Protein AF-A0A3B8PVA4-F1 (afdb_monomer)

Nearest PDB structures (foldseek):
  6vaf-assembly1_B  TM=4.336E-01  e=5.142E+00  Homo sapiens
  2qmr-assembly2_B  TM=4.124E-01  e=8.789E+00  Homo sapiens

Solvent-accessible surface area (backbone atoms only — not comparable to full-atom values): 29257 Å² total; per-residue (Å²): 82,72,37,59,65,55,54,51,55,35,56,77,68,73,51,64,79,89,78,53,88,77,58,72,44,91,77,66,76,57,48,74,52,72,62,96,55,35,40,39,38,25,28,48,40,94,88,53,26,35,36,35,34,45,56,44,24,37,34,58,89,81,70,40,79,44,53,48,72,44,50,19,48,32,68,75,66,91,77,81,70,63,52,46,38,58,84,70,42,35,76,62,48,27,19,77,28,21,26,25,51,40,55,53,68,42,77,57,88,71,79,93,84,76,80,88,87,76,65,43,70,21,37,54,70,65,70,96,67,78,50,58,42,91,45,71,46,46,45,23,35,57,77,46,79,40,85,49,72,47,54,56,25,22,77,47,67,60,33,53,63,56,50,69,39,66,66,50,44,51,50,54,72,75,40,100,62,85,64,88,48,46,51,54,52,90,78,47,57,38,66,42,36,29,34,48,50,34,67,47,23,34,58,64,44,58,78,51,60,77,50,45,38,53,34,56,64,84,78,49,43,76,47,66,51,71,83,50,26,47,70,60,48,71,88,29,68,67,43,54,52,37,41,76,73,24,36,47,52,42,25,79,88,53,40,42,29,32,43,76,27,48,41,57,11,32,65,72,10,56,55,30,74,76,51,70,51,31,62,71,69,38,35,33,98,65,99,40,55,83,73,90,20,37,30,82,67,37,75,46,55,52,50,56,38,76,79,46,66,73,60,47,74,70,46,30,28,68,69,52,73,29,59,73,88,42,68,67,44,36,55,52,49,46,28,27,31,59,60,8,42,44,82,68,40,60,38,62,33,40,37,52,44,80,68,56,77,60,60,95,46,79,51,45,58,84,30,32,67,41,54,28,32,28,56,36,20,52,42,57,50,32,54,47,42,28,72,76,69,69,42,81,66,63,86,65,60,72,62,44,46,68,39,11,39,37,55,46,24,54,32,31,27,25,63,68,42,21,35,40,43,42,46,30,48,62,33,63,64,15,21,66,61,56,76,46,44,73,77,44,48,66,57,35,28,57,30,40,66,48,68,27,37,27,36,14,43,31,16,49,54,41,45,36,74,36,95,95,27,68,81,67,80,77,58,58,88,50,61,65,73,62,29,48,51,48,24,50,48,52,44,51,53,55,56,73,76,47,93,73,67,52,86,44,50,64,58,40,97,88,63,43,74,33,60,67,61,53,51,50,37,46,72,63,28,46,76,68,69,46,34,33,68,121

pLDDT: mean 88.96, std 12.04, range [34.5, 98.69]

Mean predicted aligned error: 6.65 Å

Secondary structure (DSSP, 8-state):
-B-HHHHHHHHHTT--GGGSPPPB----EEEEEE-SSEEEEEEE-TTSS-EEEEEEEEETTTTEEEEGGGSSB----SPPP--BIIIIITTTSEES-B--EE-TT--BPPP--S-TT--BTTB----S--B--SS-EE--B-SEESS-HHHHH---HHHHHHHTSHHHHHHHHHS-S--TTS--GGGS-HHHHHHHHHTTSS-EEESSHHHHHHS-----TTS-GGGTEEE--TT-HHHHHHHHTTB--B-TTS-BSBSS-HHHHHHTSHHHHTS---GGGTB-SSSS-TTTTB-GGGGSTHHHHTT-TTSSTHHHHHHH-S-TTSGGG-HHHHHS-EEEEETTEEEE-SS--------S-TTPPPPHHHHH-TTSBHHHHHHHHHHHH-PPPPP--HHHHHSBHHHHHHHTS-HHHHHHHHHHHH-HHHHHHHT-SGGGHHHHHHHTT-SSHHHHHHHHHHHHTSTT-TT----TTS-HHHHHHHHHHHHHHHHHT-SS--TTS-B-TTSSB-HHHHHHHHHTS--S--BB--

Foldseek 3Di:
DQQQLVVVVCVVVVHDPVPDDGDDDDFDFQDWDDDPFKIWTWGAHPVWQWIKTDQWMAGPPVRDIDGPCLQWFFFDDPDGDIDTCLQPPQQQFAAFKASAKDAAQDWDQADDDDDDPDQGINEDRDDRDTDHHNHIDTHIYGPGGGCDDCLQWNDCPQVCVQVVDVVSVVVVVVDPDDDPRIDDLVPDFQQLSQVSLQSFQFDKDFPCSVCVNNGTQPDGRSDRNVVTIDTQFPPRPVQVVCVVVQANQAFPVRWGQAGSNQSNLQCLACCVVVHRDHPVLFADPPPADPVVRGDPCNVFQVSVCVPVVVCDDPNLCLQQVDDCPAPSSTLCLAQFNQQHDGSLAGDTTNNGDGWDQDEQDASHTDTSVCLQVQLDASLVVQVVCCVRPVDDRDDYDPCSNQARNLLLQCQAHDSSSNSSSLLSLQPPSSCVSLVHNLLCQLSLLVQLQDSRLSSNVSSLVSQCPDPPCVVQDDDSPDDNVRSNVSSVVSVVVSVVVDPARRSNADADPVRHGPVVVSVVSNVNHDPRTHTHGD

Structure (mmCIF, N/CA/C/O backbone):
data_AF-A0A3B8PVA4-F1
#
_entry.id   AF-A0A3B8PVA4-F1
#
loop_
_atom_site.group_PDB
_atom_site.id
_atom_site.type_symbol
_atom_site.label_atom_id
_atom_site.label_alt_id
_atom_site.label_comp_id
_atom_site.label_asym_id
_atom_site.label_entity_id
_atom_site.label_seq_id
_atom_site.pdbx_PDB_ins_code
_atom_site.Cartn_x
_atom_site.Cartn_y
_atom_site.Cartn_z
_atom_site.occupancy
_atom_site.B_iso_or_equiv
_atom_site.auth_seq_id
_atom_site.auth_comp_id
_atom_site.auth_asym_id
_atom_site.auth_atom_id
_atom_site.pdbx_PDB_model_num
ATOM 1 N N . MET A 1 1 ? 22.683 20.050 -1.454 1.00 81.00 1 MET A N 1
ATOM 2 C CA . MET A 1 1 ? 22.325 18.728 -0.867 1.00 81.00 1 MET A CA 1
ATOM 3 C C . MET A 1 1 ? 23.587 18.001 -0.421 1.00 81.00 1 MET A C 1
ATOM 5 O O . MET A 1 1 ? 24.632 18.346 -0.957 1.00 81.00 1 MET A O 1
ATOM 9 N N . VAL A 1 2 ? 23.528 17.034 0.507 1.00 83.69 2 VAL A N 1
ATOM 10 C CA . VAL A 1 2 ? 24.681 16.137 0.762 1.00 83.69 2 VAL A CA 1
ATOM 11 C C . VAL A 1 2 ? 25.090 15.480 -0.558 1.00 83.69 2 VAL A C 1
ATOM 13 O O . VAL A 1 2 ? 24.211 15.060 -1.308 1.00 83.69 2 VAL A O 1
ATOM 16 N N . ASP A 1 3 ? 26.387 15.459 -0.878 1.00 85.12 3 ASP A N 1
ATOM 17 C CA . ASP A 1 3 ? 26.892 14.869 -2.123 1.00 85.12 3 ASP A CA 1
ATOM 18 C C . ASP A 1 3 ? 26.601 13.357 -2.147 1.00 85.12 3 ASP A C 1
ATOM 20 O O . ASP A 1 3 ? 27.205 12.613 -1.370 1.00 85.12 3 ASP A O 1
ATOM 24 N N . PRO A 1 4 ? 25.701 12.871 -3.020 1.00 81.50 4 PRO A N 1
ATOM 25 C CA . PRO A 1 4 ? 25.321 11.462 -3.030 1.00 81.50 4 PRO A CA 1
ATOM 26 C C . PRO A 1 4 ? 26.479 10.570 -3.497 1.00 81.50 4 PRO A C 1
ATOM 28 O O . PRO A 1 4 ? 26.560 9.408 -3.107 1.00 81.50 4 PRO A O 1
ATOM 31 N N . ASP A 1 5 ? 27.428 11.112 -4.273 1.00 80.94 5 ASP A N 1
ATOM 32 C CA . ASP A 1 5 ? 28.668 10.409 -4.610 1.00 80.94 5 ASP A CA 1
ATOM 33 C C . ASP A 1 5 ? 29.558 10.203 -3.375 1.00 80.94 5 ASP A C 1
ATOM 35 O O . ASP A 1 5 ? 30.205 9.163 -3.247 1.00 80.94 5 ASP A O 1
ATOM 39 N N . TRP A 1 6 ? 29.596 11.178 -2.460 1.00 83.81 6 TRP A N 1
ATOM 40 C CA . TRP A 1 6 ? 30.323 11.041 -1.198 1.00 83.81 6 TRP A CA 1
ATOM 41 C C . TRP A 1 6 ? 29.662 10.002 -0.293 1.00 83.81 6 TRP A C 1
ATOM 43 O O . TRP A 1 6 ? 30.377 9.153 0.234 1.00 83.81 6 TRP A O 1
ATOM 53 N N . ASP A 1 7 ? 28.330 10.022 -0.153 1.00 79.00 7 ASP A N 1
ATOM 54 C CA . ASP A 1 7 ? 27.623 9.056 0.700 1.00 79.00 7 ASP A CA 1
ATOM 55 C C . ASP A 1 7 ? 27.806 7.624 0.180 1.00 79.00 7 ASP A C 1
ATOM 57 O O . ASP A 1 7 ? 28.187 6.722 0.929 1.00 79.00 7 ASP A O 1
ATOM 61 N N . ARG A 1 8 ? 27.673 7.432 -1.137 1.00 77.50 8 ARG A N 1
ATOM 62 C CA . ARG A 1 8 ? 27.984 6.163 -1.803 1.00 77.50 8 ARG A CA 1
ATOM 63 C C . ARG A 1 8 ? 29.411 5.695 -1.507 1.00 77.50 8 ARG A C 1
ATOM 65 O O . ARG A 1 8 ? 29.611 4.554 -1.090 1.00 77.50 8 ARG A O 1
ATOM 72 N N . ASP A 1 9 ? 30.411 6.553 -1.736 1.00 78.00 9 ASP A N 1
ATOM 73 C CA . ASP A 1 9 ? 31.827 6.206 -1.555 1.00 78.00 9 ASP A CA 1
ATOM 74 C C . ASP A 1 9 ? 32.152 5.912 -0.076 1.00 78.00 9 ASP A C 1
ATOM 76 O O . ASP A 1 9 ? 32.948 5.016 0.217 1.00 78.00 9 ASP A O 1
ATOM 80 N N . ARG A 1 10 ? 31.527 6.642 0.858 1.00 81.94 10 ARG A N 1
ATOM 81 C CA . ARG A 1 10 ? 31.626 6.434 2.310 1.00 81.94 10 ARG A CA 1
ATOM 82 C C . ARG A 1 10 ? 31.088 5.058 2.699 1.00 81.94 10 ARG A C 1
ATOM 84 O O . ARG A 1 10 ? 31.807 4.284 3.337 1.00 81.94 10 ARG A O 1
ATOM 91 N N . ARG A 1 11 ? 29.865 4.730 2.269 1.00 73.94 11 ARG A N 1
ATOM 92 C CA . ARG A 1 11 ? 29.212 3.436 2.528 1.00 73.94 11 ARG A CA 1
ATOM 93 C C . ARG A 1 11 ? 30.009 2.276 1.936 1.00 73.94 11 ARG A C 1
ATOM 95 O O . ARG A 1 11 ? 30.261 1.296 2.631 1.00 73.94 11 ARG A O 1
ATOM 102 N N . ALA A 1 12 ? 30.497 2.414 0.702 1.00 73.69 12 ALA A N 1
ATOM 103 C CA . ALA A 1 12 ? 31.335 1.402 0.052 1.00 73.69 12 ALA A CA 1
ATOM 104 C C . ALA A 1 12 ? 32.643 1.106 0.815 1.00 73.69 12 ALA A C 1
ATOM 106 O O . ALA A 1 12 ? 33.207 0.023 0.675 1.00 73.69 12 ALA A O 1
ATOM 107 N N . ARG A 1 13 ? 33.126 2.052 1.631 1.00 78.31 13 ARG A N 1
ATOM 108 C CA . ARG A 1 13 ? 34.315 1.901 2.487 1.00 78.31 13 ARG A CA 1
ATOM 109 C C . ARG A 1 13 ? 33.989 1.485 3.926 1.00 78.31 13 ARG A C 1
ATOM 111 O O . ARG A 1 13 ? 34.917 1.331 4.713 1.00 78.31 13 ARG A O 1
ATOM 118 N N . GLY A 1 14 ? 32.711 1.328 4.280 1.00 73.94 14 GLY A N 1
ATOM 119 C CA . GLY A 1 14 ? 32.279 1.008 5.645 1.00 73.94 14 GLY A CA 1
ATOM 120 C C . GLY A 1 14 ? 32.548 2.124 6.660 1.00 73.94 14 GLY A C 1
ATOM 121 O O . GLY A 1 14 ? 32.748 1.845 7.838 1.00 73.94 14 GLY A O 1
ATOM 122 N N . ILE A 1 15 ? 32.610 3.381 6.212 1.00 71.94 15 ILE A N 1
ATOM 123 C CA . ILE A 1 15 ? 32.856 4.537 7.083 1.00 71.94 15 ILE A CA 1
ATOM 124 C C . ILE A 1 15 ? 31.526 4.969 7.722 1.00 71.94 15 ILE A C 1
ATOM 126 O O . ILE A 1 15 ? 30.558 5.204 7.002 1.00 71.94 15 ILE A O 1
ATOM 130 N N . ALA A 1 16 ? 31.472 5.096 9.051 1.00 67.19 16 ALA A N 1
ATOM 131 C CA . ALA A 1 16 ? 30.279 5.549 9.775 1.00 67.19 16 ALA A CA 1
ATOM 132 C C . ALA A 1 16 ? 29.937 7.022 9.470 1.00 67.19 16 ALA A C 1
ATOM 134 O O . ALA A 1 16 ? 30.824 7.821 9.159 1.00 67.19 16 ALA A O 1
ATOM 135 N N . ASP A 1 17 ? 28.648 7.368 9.518 1.00 66.38 17 ASP A N 1
ATOM 136 C CA . ASP A 1 17 ? 28.128 8.674 9.068 1.00 66.38 17 ASP A CA 1
ATOM 137 C C . ASP A 1 17 ? 28.536 9.832 9.999 1.00 66.38 17 ASP A C 1
ATOM 139 O O . ASP A 1 17 ? 28.701 10.971 9.575 1.00 66.38 17 ASP A O 1
ATOM 143 N N . ASP A 1 18 ? 28.806 9.525 11.268 1.00 64.88 18 ASP A N 1
ATOM 144 C CA . ASP A 1 18 ? 29.211 10.471 12.314 1.00 64.88 18 ASP A CA 1
ATOM 145 C C . ASP A 1 18 ? 30.693 10.886 12.253 1.00 64.88 18 ASP A C 1
ATOM 147 O O . ASP A 1 18 ? 31.125 11.793 12.967 1.00 64.88 18 ASP A O 1
ATOM 151 N N . SER A 1 19 ? 31.487 10.235 11.401 1.00 63.28 19 SER A N 1
ATOM 152 C CA . SER A 1 19 ? 32.943 10.394 11.394 1.00 63.28 19 SER A CA 1
ATOM 153 C C . SER A 1 19 ? 33.442 11.636 10.648 1.00 63.28 19 SER A C 1
ATOM 155 O O . SER A 1 19 ? 34.562 12.088 10.900 1.00 63.28 19 SER A O 1
ATOM 157 N N . VAL A 1 20 ? 32.648 12.196 9.724 1.00 71.81 20 VAL A N 1
ATOM 158 C CA . VAL A 1 20 ? 33.048 13.320 8.858 1.00 71.81 20 VAL A CA 1
ATOM 159 C C . VAL A 1 20 ? 31.831 14.157 8.462 1.00 71.81 20 VAL A C 1
ATOM 161 O O . VAL A 1 20 ? 30.837 13.614 7.993 1.00 71.81 20 VAL A O 1
ATOM 164 N N . THR A 1 21 ? 31.930 15.489 8.550 1.00 79.50 21 THR A N 1
ATOM 165 C CA . THR A 1 21 ? 30.883 16.390 8.042 1.00 79.50 21 THR A CA 1
ATOM 166 C C . THR A 1 21 ? 30.664 16.176 6.536 1.00 79.50 21 THR A C 1
ATOM 168 O O . THR A 1 21 ? 31.608 16.376 5.762 1.00 79.50 21 THR A O 1
ATOM 171 N N . PRO A 1 22 ? 29.445 15.819 6.091 1.00 82.50 22 PRO A N 1
ATOM 172 C CA . PRO A 1 22 ? 29.178 15.541 4.687 1.00 82.50 22 PRO A CA 1
ATOM 173 C C . PRO A 1 22 ? 29.359 16.797 3.818 1.00 82.50 22 PRO A C 1
ATOM 175 O O . PRO A 1 22 ? 28.854 17.870 4.171 1.00 82.50 22 PRO A O 1
ATOM 178 N N . PRO A 1 23 ? 30.035 16.702 2.658 1.00 86.88 23 PRO A N 1
ATOM 179 C CA . PRO A 1 23 ? 30.125 17.809 1.722 1.00 86.88 23 PRO A CA 1
ATOM 180 C C . PRO A 1 23 ? 28.753 18.097 1.109 1.00 86.88 23 PRO A C 1
ATOM 182 O O . PRO A 1 23 ? 27.998 17.187 0.762 1.00 86.88 23 PRO A O 1
ATOM 185 N N . VAL A 1 24 ? 28.453 19.382 0.935 1.00 88.69 24 VAL A N 1
ATOM 186 C CA . VAL A 1 24 ? 27.224 19.847 0.289 1.00 88.69 24 VAL A CA 1
ATOM 187 C C . VAL A 1 24 ? 27.551 20.312 -1.125 1.00 88.69 24 VAL A C 1
ATOM 189 O O . VAL A 1 24 ? 28.493 21.073 -1.333 1.00 88.69 24 VAL A O 1
ATOM 192 N N . VAL A 1 25 ? 26.765 19.855 -2.096 1.00 88.31 25 VAL A N 1
ATOM 193 C CA . VAL A 1 25 ? 26.920 20.189 -3.515 1.00 88.31 25 VAL A CA 1
ATOM 194 C C . VAL A 1 25 ? 25.611 20.676 -4.120 1.00 88.31 25 VAL A C 1
ATOM 196 O O . VAL A 1 25 ? 24.520 20.285 -3.686 1.00 88.31 25 VAL A O 1
ATOM 199 N N . ASP A 1 26 ? 25.750 21.474 -5.176 1.00 90.12 26 ASP A N 1
ATOM 200 C CA . ASP A 1 26 ? 24.668 21.813 -6.090 1.00 90.12 26 ASP A CA 1
ATOM 201 C C . ASP A 1 26 ? 24.729 20.889 -7.311 1.00 90.12 26 ASP A C 1
ATOM 203 O O . ASP A 1 26 ? 25.771 20.718 -7.959 1.00 90.12 26 ASP A O 1
ATOM 207 N N . ARG A 1 27 ? 23.598 20.250 -7.613 1.00 86.44 27 ARG A N 1
ATOM 208 C CA . ARG A 1 27 ? 23.432 19.321 -8.735 1.00 86.44 27 ARG A CA 1
ATOM 209 C C . ARG A 1 27 ? 22.113 19.608 -9.436 1.00 86.44 27 ARG A C 1
ATOM 211 O O . ARG A 1 27 ? 21.118 19.950 -8.804 1.00 86.44 27 ARG A O 1
ATOM 218 N N . ARG A 1 28 ? 22.103 19.444 -10.758 1.00 88.00 28 ARG A N 1
ATOM 219 C CA . ARG A 1 28 ? 20.882 19.527 -11.560 1.00 88.00 28 ARG A CA 1
ATOM 220 C C . ARG A 1 28 ? 20.097 18.222 -11.417 1.00 88.00 28 ARG A C 1
ATOM 222 O O . ARG A 1 28 ? 20.663 17.155 -11.638 1.00 88.00 28 ARG A O 1
ATOM 229 N N . ILE A 1 29 ? 18.802 18.323 -11.121 1.00 90.38 29 ILE A N 1
ATOM 230 C CA . ILE A 1 29 ? 17.868 17.204 -11.286 1.00 90.38 29 ILE A CA 1
ATOM 231 C C . ILE A 1 29 ? 17.734 16.896 -12.780 1.00 90.38 29 ILE A C 1
ATOM 233 O O . ILE A 1 29 ? 17.485 17.797 -13.586 1.00 90.38 29 ILE A O 1
ATOM 237 N N . VAL A 1 30 ? 17.925 15.633 -13.150 1.00 87.06 30 VAL A N 1
ATOM 238 C CA . VAL A 1 30 ? 17.948 15.177 -14.553 1.00 87.06 30 VAL A CA 1
ATOM 239 C C . VAL A 1 30 ? 16.795 14.244 -14.905 1.00 87.06 30 VAL A C 1
ATOM 241 O O . VAL A 1 30 ? 16.500 14.070 -16.084 1.00 87.06 30 VAL A O 1
ATOM 244 N N . MET A 1 31 ? 16.138 13.664 -13.902 1.00 89.06 31 MET A N 1
ATOM 245 C CA . MET A 1 31 ? 14.982 12.790 -14.067 1.00 89.06 31 MET A CA 1
ATOM 246 C C . MET A 1 31 ? 14.124 12.820 -12.800 1.00 89.06 31 MET A C 1
ATOM 248 O O . MET A 1 31 ? 14.634 13.017 -11.695 1.00 89.06 31 MET A O 1
ATOM 252 N N . THR A 1 32 ? 12.827 12.593 -12.976 1.00 91.12 32 THR A N 1
ATOM 253 C CA . THR A 1 32 ? 11.860 12.400 -11.895 1.00 91.12 32 THR A CA 1
ATOM 254 C C . THR A 1 32 ? 11.166 11.061 -12.104 1.00 91.12 32 THR A C 1
ATOM 256 O O . THR A 1 32 ? 10.791 10.724 -13.226 1.00 91.12 32 THR A O 1
ATOM 259 N N . THR A 1 33 ? 10.995 10.31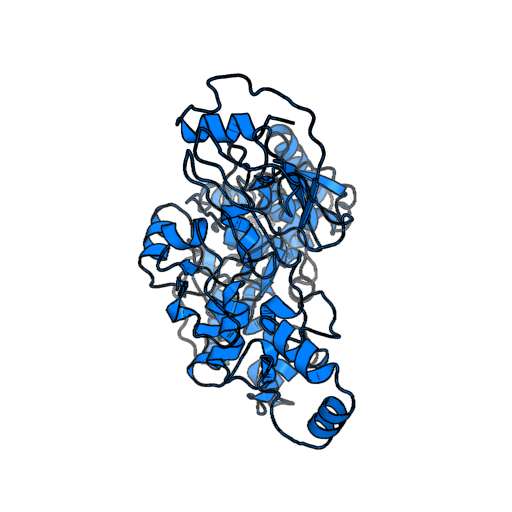1 -11.023 1.00 89.81 33 THR A N 1
ATOM 260 C CA . THR A 1 33 ? 10.114 9.140 -10.934 1.00 89.81 33 THR A CA 1
ATOM 261 C C . THR A 1 33 ? 9.113 9.373 -9.806 1.00 89.81 33 THR A C 1
ATOM 263 O O . THR A 1 33 ? 9.208 10.369 -9.094 1.00 89.81 33 THR A O 1
ATOM 266 N N . GLY A 1 34 ? 8.137 8.488 -9.637 1.00 87.12 34 GLY A N 1
ATOM 267 C CA . GLY A 1 34 ? 7.229 8.563 -8.496 1.00 87.12 34 GLY A CA 1
ATOM 268 C C . GLY A 1 34 ? 5.840 8.034 -8.805 1.00 87.12 34 GLY A C 1
ATOM 269 O O . GLY A 1 34 ? 5.624 7.328 -9.792 1.00 87.12 34 GLY A O 1
ATOM 270 N N . SER A 1 35 ? 4.905 8.405 -7.942 1.00 87.19 35 SER A N 1
ATOM 271 C CA . SER A 1 35 ? 3.496 8.030 -7.988 1.00 87.19 35 SER A CA 1
ATOM 272 C C . SER A 1 35 ? 2.607 9.274 -8.118 1.00 87.19 35 SER A C 1
ATOM 274 O O . SER A 1 35 ? 3.085 10.397 -8.279 1.00 87.19 35 SER A O 1
ATOM 276 N N . HIS A 1 36 ? 1.288 9.101 -8.012 1.00 87.12 36 HIS A N 1
ATOM 277 C CA . HIS A 1 36 ? 0.360 10.230 -7.890 1.00 87.12 36 HIS A CA 1
ATOM 278 C C . HIS A 1 36 ? 0.410 10.920 -6.513 1.00 87.12 36 HIS A C 1
ATOM 280 O O . HIS A 1 36 ? -0.210 11.970 -6.344 1.00 87.12 36 HIS A O 1
ATOM 286 N N . HIS A 1 37 ? 1.136 10.356 -5.540 1.00 87.19 37 HIS A N 1
ATOM 287 C CA . HIS A 1 37 ? 1.240 10.881 -4.174 1.00 87.19 37 HIS A CA 1
ATOM 288 C C . HIS A 1 37 ? 2.598 11.527 -3.889 1.00 87.19 37 HIS A C 1
ATOM 290 O O . HIS A 1 37 ? 2.648 12.556 -3.211 1.00 87.19 37 HIS A O 1
ATOM 296 N N . GLN A 1 38 ? 3.680 10.972 -4.443 1.00 92.00 38 GLN A N 1
ATOM 297 C CA . GLN A 1 38 ? 5.043 11.426 -4.176 1.00 92.00 38 GLN A CA 1
ATOM 298 C C . GLN A 1 38 ? 5.928 11.450 -5.419 1.00 92.00 38 GLN A C 1
ATOM 300 O O . GLN A 1 38 ? 5.729 10.674 -6.355 1.00 92.00 38 GLN A O 1
ATOM 305 N N . GLN A 1 39 ? 6.899 12.362 -5.421 1.00 93.69 39 GLN A N 1
ATOM 306 C CA . GLN A 1 39 ? 7.903 12.505 -6.470 1.00 93.69 39 GLN A CA 1
ATOM 307 C C . GLN A 1 39 ? 9.298 12.244 -5.912 1.00 93.69 39 GLN A C 1
ATOM 309 O O . GLN A 1 39 ? 9.733 12.894 -4.961 1.00 93.69 39 GLN A O 1
ATOM 314 N N . THR A 1 40 ? 10.010 11.354 -6.588 1.00 91.94 40 THR A N 1
ATOM 315 C CA . THR A 1 40 ? 11.414 11.032 -6.365 1.00 91.94 40 THR A CA 1
ATOM 316 C C . THR A 1 40 ? 12.249 11.687 -7.459 1.00 91.94 40 THR A C 1
ATOM 318 O O . THR A 1 40 ? 11.910 11.630 -8.645 1.00 91.94 40 THR A O 1
ATOM 321 N N . TYR A 1 41 ? 13.380 12.284 -7.097 1.00 92.00 41 TYR A N 1
ATOM 322 C CA . TYR A 1 41 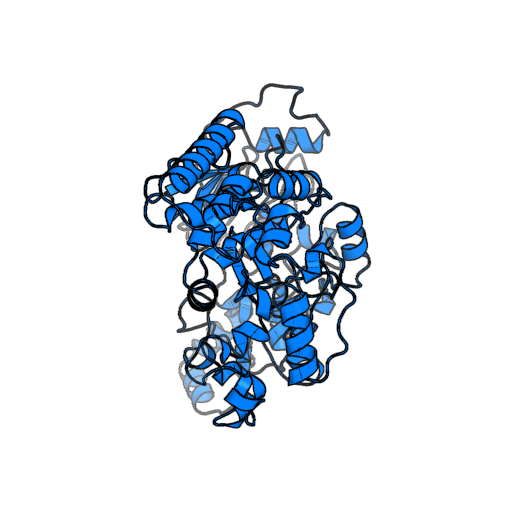? 14.233 12.998 -8.047 1.00 92.00 41 TYR A CA 1
ATOM 323 C C . TYR A 1 41 ? 15.591 12.326 -8.184 1.00 92.00 41 TYR A C 1
ATOM 325 O O . TYR A 1 41 ? 16.078 11.686 -7.258 1.00 92.00 41 TYR A O 1
ATOM 333 N N . TRP A 1 42 ? 16.215 12.490 -9.346 1.00 90.62 42 TRP A N 1
ATOM 334 C CA . TRP A 1 42 ? 17.482 11.846 -9.677 1.00 90.62 42 TRP A CA 1
ATOM 335 C C . TRP A 1 42 ? 18.506 12.868 -10.151 1.00 90.62 42 TRP A C 1
ATOM 337 O O . TRP A 1 42 ? 18.189 13.775 -10.931 1.00 90.62 42 TRP A O 1
ATOM 347 N N . VAL A 1 43 ? 19.750 12.685 -9.716 1.00 88.56 43 VAL A N 1
ATOM 348 C CA . VAL A 1 43 ? 20.913 13.456 -10.162 1.00 88.56 43 VAL A CA 1
ATOM 349 C C . VAL A 1 43 ? 21.933 12.547 -10.837 1.00 88.56 43 VAL A C 1
ATOM 351 O O . VAL A 1 43 ? 22.054 11.369 -10.508 1.00 88.56 43 VAL A O 1
ATOM 354 N N . ALA A 1 44 ? 22.699 13.106 -11.769 1.00 83.69 44 ALA A N 1
ATOM 355 C CA . ALA A 1 44 ? 23.833 12.406 -12.355 1.00 83.69 44 ALA A CA 1
ATOM 356 C C . ALA A 1 44 ? 25.023 12.375 -11.382 1.00 83.69 44 ALA A C 1
ATOM 358 O O . ALA A 1 44 ? 25.363 13.404 -10.789 1.00 83.69 44 ALA A O 1
ATOM 359 N N . SER A 1 45 ? 25.685 11.221 -11.276 1.00 79.12 45 SER A N 1
ATOM 360 C CA . SER A 1 45 ? 26.972 11.092 -10.581 1.00 79.12 45 SER A CA 1
ATOM 361 C C . SER A 1 45 ? 28.042 11.993 -11.212 1.00 79.12 45 SER A C 1
ATOM 363 O O . SER A 1 45 ? 28.109 12.137 -12.439 1.00 79.12 45 SER A O 1
ATOM 365 N N . ARG A 1 46 ? 28.945 12.541 -10.386 1.00 72.81 46 ARG A N 1
ATOM 366 C CA . ARG A 1 46 ? 30.117 13.327 -10.822 1.00 72.81 46 ARG A CA 1
ATOM 367 C C . ARG A 1 46 ? 31.091 12.538 -11.696 1.00 72.81 46 ARG A C 1
ATOM 369 O O . ARG A 1 46 ? 31.838 13.133 -12.466 1.00 72.81 46 ARG A O 1
ATOM 376 N N . TRP A 1 47 ? 31.092 11.212 -11.563 1.00 62.53 47 TRP A N 1
ATOM 377 C CA . TRP A 1 47 ? 31.931 10.300 -12.343 1.00 62.53 47 TRP A CA 1
ATOM 378 C C . TRP A 1 47 ? 31.327 9.991 -13.725 1.00 62.53 47 TRP A C 1
ATOM 380 O O . TRP A 1 47 ? 31.994 9.403 -14.576 1.00 62.53 47 TRP A O 1
ATOM 390 N N . GLY A 1 48 ? 30.092 10.454 -13.963 1.00 57.66 48 GLY A N 1
ATOM 391 C CA . GLY A 1 48 ? 29.311 10.222 -15.170 1.00 57.66 48 GLY A CA 1
ATOM 392 C C . GLY A 1 48 ? 28.626 8.853 -15.179 1.00 57.66 48 GLY A C 1
ATOM 393 O O . GLY A 1 48 ? 29.150 7.883 -14.647 1.00 57.66 48 GLY A O 1
ATOM 394 N N . TYR A 1 49 ? 27.467 8.784 -15.849 1.00 65.50 49 TYR A N 1
ATOM 395 C CA . TYR A 1 49 ? 26.797 7.543 -16.303 1.00 65.50 49 TYR A CA 1
ATOM 396 C C . TYR A 1 49 ? 26.035 6.690 -15.268 1.00 65.50 49 TYR A C 1
ATOM 398 O O . TYR A 1 49 ? 25.485 5.638 -15.609 1.00 65.50 49 TYR A O 1
ATOM 406 N N . GLU A 1 50 ? 25.919 7.198 -14.044 1.00 76.06 50 GLU A N 1
ATOM 407 C CA . GLU A 1 50 ? 25.037 6.683 -12.994 1.00 76.06 50 GLU A CA 1
ATOM 408 C C . GLU A 1 50 ? 24.022 7.748 -12.580 1.00 76.06 50 GLU A C 1
ATOM 410 O O . GLU A 1 50 ? 24.350 8.942 -12.550 1.00 76.06 50 GLU A O 1
ATOM 415 N N . LEU A 1 51 ? 22.812 7.309 -12.223 1.00 84.75 51 LEU A N 1
ATOM 416 C CA . LEU A 1 51 ? 21.823 8.146 -11.552 1.00 84.75 51 LEU A CA 1
ATOM 417 C C . LEU A 1 51 ? 21.705 7.751 -10.082 1.00 84.75 51 LEU A C 1
ATOM 419 O O . LEU A 1 51 ? 21.460 6.586 -9.753 1.00 84.75 51 LEU A O 1
ATOM 423 N N . LEU A 1 52 ? 21.853 8.757 -9.226 1.00 87.12 52 LEU A N 1
ATOM 424 C CA . LEU A 1 52 ? 21.723 8.657 -7.779 1.00 87.12 52 LEU A CA 1
ATOM 425 C C . LEU A 1 52 ? 20.445 9.375 -7.351 1.00 87.12 52 LEU A C 1
ATOM 427 O O . LEU A 1 52 ? 20.126 10.456 -7.863 1.00 87.12 52 LEU A O 1
ATOM 431 N N . GLN A 1 53 ? 19.703 8.756 -6.442 1.00 89.00 53 GLN A N 1
ATOM 432 C CA . GLN A 1 53 ? 18.475 9.316 -5.900 1.00 89.00 53 GLN A CA 1
ATOM 433 C C . GLN A 1 53 ? 18.803 10.562 -5.076 1.00 89.00 53 GLN A C 1
ATOM 435 O O . GLN A 1 53 ? 19.757 10.593 -4.298 1.00 89.00 53 GLN A O 1
ATOM 440 N N . PHE A 1 54 ? 18.008 11.606 -5.261 1.00 88.56 54 PHE A N 1
ATOM 441 C CA . PHE A 1 54 ? 17.994 12.756 -4.375 1.00 88.56 54 PHE A CA 1
ATOM 442 C C . PHE A 1 54 ? 17.455 12.305 -3.004 1.00 88.56 54 PHE A C 1
ATOM 444 O O . PHE A 1 54 ? 16.413 11.656 -2.979 1.00 88.56 54 PHE A O 1
ATOM 451 N N . PRO A 1 55 ? 18.110 12.639 -1.874 1.00 85.94 55 PRO A N 1
ATOM 452 C CA . PRO A 1 55 ? 17.775 12.079 -0.554 1.00 85.94 55 PRO A CA 1
ATOM 453 C C . PRO A 1 55 ? 16.461 12.605 0.051 1.00 85.94 55 PRO A C 1
ATOM 455 O O . PRO A 1 55 ? 16.186 12.387 1.228 1.00 85.94 55 PRO A O 1
ATOM 458 N N . TRP A 1 56 ? 15.677 13.349 -0.728 1.00 89.19 56 TRP A N 1
ATOM 459 C CA . TRP A 1 56 ? 14.375 13.853 -0.326 1.00 89.19 56 TRP A CA 1
ATOM 460 C C . TRP A 1 56 ? 13.360 13.571 -1.420 1.00 89.19 56 TRP A C 1
ATOM 462 O O . TRP A 1 56 ? 13.648 13.679 -2.614 1.00 89.19 56 TRP A O 1
ATOM 472 N N . GLU A 1 57 ? 12.139 13.314 -0.997 1.00 92.19 57 GLU A N 1
ATOM 473 C CA . GLU A 1 57 ? 10.982 13.196 -1.860 1.00 92.19 57 GLU A CA 1
ATOM 474 C C . GLU A 1 57 ? 10.011 14.332 -1.602 1.00 92.19 57 GLU A C 1
ATOM 476 O O . GLU A 1 57 ? 10.029 14.984 -0.553 1.00 92.19 57 GLU A O 1
ATOM 481 N N . PHE A 1 58 ? 9.176 14.599 -2.599 1.00 94.25 58 PHE A N 1
ATOM 482 C CA . PHE A 1 58 ? 8.163 15.634 -2.512 1.00 94.25 58 PHE A CA 1
ATOM 483 C C . PHE A 1 58 ? 6.777 15.006 -2.452 1.00 94.25 58 PHE A C 1
ATOM 485 O O . PHE A 1 58 ? 6.330 14.382 -3.416 1.00 94.25 58 PHE A O 1
ATOM 492 N N . HIS A 1 59 ? 6.076 15.208 -1.338 1.00 94.31 59 HIS A N 1
ATOM 493 C CA . HIS A 1 59 ? 4.687 14.797 -1.194 1.00 94.31 59 HIS A CA 1
ATOM 494 C C . HIS A 1 59 ? 3.785 15.820 -1.893 1.00 94.31 59 HIS A C 1
ATOM 496 O O . HIS A 1 59 ? 3.727 16.986 -1.497 1.00 94.31 59 HIS A O 1
ATOM 502 N N . ILE A 1 60 ? 3.049 15.393 -2.922 1.00 93.94 60 ILE A N 1
ATOM 503 C CA . ILE A 1 60 ? 2.360 16.294 -3.859 1.00 93.94 60 ILE A CA 1
ATOM 504 C C . ILE A 1 60 ? 1.211 17.054 -3.182 1.00 93.94 60 ILE A C 1
ATOM 506 O O . ILE A 1 60 ? 1.125 18.275 -3.319 1.00 93.94 60 ILE A O 1
ATOM 510 N N . ALA A 1 61 ? 0.335 16.355 -2.449 1.00 91.25 61 ALA A N 1
ATOM 511 C CA . ALA A 1 61 ? -0.859 16.972 -1.855 1.00 91.25 61 ALA A CA 1
ATOM 512 C C . ALA A 1 61 ? -0.500 17.966 -0.735 1.00 91.25 61 ALA A C 1
ATOM 514 O O . ALA A 1 61 ? -0.944 19.111 -0.752 1.00 91.25 61 ALA A O 1
ATOM 515 N N . GLU A 1 62 ? 0.372 17.544 0.181 1.00 91.56 62 GLU A N 1
ATOM 516 C CA . GLU A 1 62 ? 0.890 18.368 1.284 1.00 91.56 62 GLU A CA 1
ATOM 517 C C . GLU A 1 62 ? 1.960 19.388 0.878 1.00 91.56 62 GLU A C 1
ATOM 519 O O . GLU A 1 62 ? 2.332 20.239 1.682 1.00 91.56 62 GLU A O 1
ATOM 524 N N . LYS A 1 63 ? 2.447 19.337 -0.367 1.00 93.31 63 LYS A N 1
ATOM 525 C CA . LYS A 1 63 ? 3.471 20.244 -0.908 1.00 93.31 63 LYS A CA 1
ATOM 526 C C . LYS A 1 63 ? 4.712 20.349 -0.018 1.00 93.31 63 LYS A C 1
ATOM 528 O O . LYS A 1 63 ? 5.229 21.444 0.214 1.00 93.31 63 LYS A O 1
ATOM 533 N N . MET A 1 64 ? 5.188 19.213 0.479 1.00 92.69 64 MET A N 1
ATOM 534 C CA . MET A 1 64 ? 6.280 19.172 1.446 1.00 92.69 64 MET A CA 1
ATOM 535 C C . MET A 1 64 ? 7.396 18.227 1.021 1.00 92.69 64 MET A C 1
ATOM 537 O O . MET A 1 64 ? 7.148 17.188 0.412 1.00 92.69 64 MET A O 1
ATOM 541 N N . TRP A 1 65 ? 8.622 18.595 1.387 1.00 93.19 65 TRP A N 1
ATOM 542 C CA . TRP A 1 65 ? 9.790 17.733 1.268 1.00 93.19 65 TRP A CA 1
ATOM 543 C C . TRP A 1 65 ? 9.951 16.884 2.524 1.00 93.19 65 TRP A C 1
ATOM 545 O O . TRP A 1 65 ? 9.802 17.394 3.636 1.00 93.19 65 TRP A O 1
ATOM 555 N N . PHE A 1 66 ? 10.307 15.620 2.345 1.00 91.56 66 PHE A N 1
ATOM 556 C CA . PHE A 1 66 ? 10.630 14.702 3.434 1.00 91.56 66 PHE A CA 1
ATOM 557 C C . PHE A 1 66 ? 11.759 13.746 2.997 1.00 91.56 66 PHE A C 1
ATOM 559 O O . PHE A 1 66 ? 11.957 13.575 1.794 1.00 91.56 66 PHE A O 1
ATOM 566 N N . PRO A 1 67 ? 12.556 13.181 3.919 1.00 89.75 67 PRO A N 1
ATOM 567 C CA . PRO A 1 67 ? 13.585 12.198 3.576 1.00 89.75 67 PRO A CA 1
ATOM 568 C C . PRO A 1 67 ? 12.975 10.959 2.912 1.00 89.75 67 PRO A C 1
ATOM 570 O O . PRO A 1 67 ? 11.971 10.449 3.392 1.00 89.75 67 PRO A O 1
ATOM 573 N N . THR A 1 68 ? 13.572 10.461 1.830 1.00 87.81 68 THR A N 1
ATOM 574 C CA . THR A 1 68 ? 13.037 9.354 1.002 1.00 87.81 68 THR A CA 1
ATOM 575 C C . THR A 1 68 ? 12.518 8.166 1.815 1.00 87.81 68 THR A C 1
ATOM 577 O O . THR A 1 68 ? 11.362 7.769 1.786 1.00 87.81 68 THR A O 1
ATOM 580 N N . GLU A 1 69 ? 13.415 7.645 2.615 1.00 87.00 69 GLU A N 1
ATOM 581 C CA . GLU A 1 69 ? 13.278 6.584 3.595 1.00 87.00 69 GLU A CA 1
ATOM 582 C C . GLU A 1 69 ? 12.156 6.748 4.647 1.00 87.00 69 GLU A C 1
ATOM 584 O O . GLU A 1 69 ? 11.817 5.783 5.326 1.00 87.00 69 GLU A O 1
ATOM 589 N N . ASP A 1 70 ? 11.602 7.950 4.837 1.00 90.19 70 ASP A N 1
ATOM 590 C CA . ASP A 1 70 ? 10.488 8.192 5.760 1.00 90.19 70 ASP A CA 1
ATOM 591 C C . ASP A 1 70 ? 9.125 7.856 5.124 1.00 90.19 70 ASP A C 1
ATOM 593 O O . ASP A 1 70 ? 8.128 7.806 5.850 1.00 90.19 70 ASP A O 1
ATOM 597 N N . ALA A 1 71 ? 9.075 7.593 3.806 1.00 86.94 71 ALA A N 1
ATOM 598 C CA . ALA A 1 71 ? 7.929 6.963 3.133 1.00 86.94 71 ALA A CA 1
ATOM 599 C C . ALA A 1 71 ? 7.833 5.457 3.394 1.00 86.94 71 ALA A C 1
ATOM 601 O O . ALA A 1 71 ? 6.745 4.878 3.300 1.00 86.94 71 ALA A O 1
ATOM 602 N N . GLU A 1 72 ? 8.939 4.811 3.751 1.00 88.25 72 GLU A N 1
ATOM 603 C CA . GLU A 1 72 ? 8.955 3.401 4.117 1.00 88.25 72 GLU A CA 1
ATOM 604 C C . GLU A 1 72 ? 8.381 3.212 5.524 1.00 88.25 72 GLU A C 1
ATOM 606 O O . GLU A 1 72 ? 8.463 4.085 6.394 1.00 88.25 72 GLU A O 1
ATOM 611 N N . LEU A 1 73 ? 7.812 2.037 5.790 1.00 91.44 73 LEU A N 1
ATOM 612 C CA . LEU A 1 73 ? 7.477 1.685 7.163 1.00 91.44 73 LEU A CA 1
ATOM 613 C C . LEU A 1 73 ? 8.711 1.061 7.805 1.00 91.44 73 LEU A C 1
ATOM 615 O O . LEU A 1 73 ? 8.829 -0.161 7.867 1.00 91.44 73 LEU A O 1
ATOM 619 N N . ARG A 1 74 ? 9.613 1.923 8.263 1.00 89.06 74 ARG A N 1
ATOM 620 C CA . ARG A 1 74 ? 10.848 1.572 8.965 1.00 89.06 74 ARG A CA 1
ATOM 621 C C . ARG A 1 74 ? 11.040 2.475 10.185 1.00 89.06 74 ARG A C 1
ATOM 623 O O . ARG A 1 74 ? 10.460 3.561 10.261 1.00 89.06 74 ARG A O 1
ATOM 630 N N . GLU A 1 75 ? 11.834 2.020 11.146 1.00 84.06 75 GLU A N 1
ATOM 631 C CA . GLU A 1 75 ? 12.172 2.831 12.317 1.00 84.06 75 GLU A CA 1
ATOM 632 C C . GLU A 1 75 ? 13.040 4.034 11.913 1.00 84.06 75 GLU A C 1
ATOM 634 O O . GLU A 1 75 ? 13.868 3.932 11.005 1.00 84.06 75 GLU A O 1
ATOM 639 N N . GLU A 1 76 ? 12.833 5.180 12.574 1.00 80.88 76 GLU A N 1
ATOM 640 C CA . GLU A 1 76 ? 13.658 6.372 12.364 1.00 80.88 76 GLU A CA 1
ATOM 641 C C . GLU A 1 76 ? 15.150 6.042 12.515 1.00 80.88 76 GLU A C 1
ATOM 643 O O . GLU A 1 76 ? 15.582 5.452 13.506 1.00 80.88 76 GLU A O 1
ATOM 648 N N . SER A 1 77 ? 15.942 6.484 11.543 1.00 74.19 77 SER A N 1
ATOM 649 C CA . SER A 1 77 ? 17.396 6.392 11.566 1.00 74.19 77 SER A CA 1
ATOM 650 C C . SER A 1 77 ? 18.001 7.715 11.109 1.00 74.19 77 SER A C 1
ATOM 652 O O . SER A 1 77 ? 17.423 8.429 10.282 1.00 74.19 77 SER A O 1
ATOM 654 N N . ASP A 1 78 ? 19.176 8.039 11.644 1.00 69.69 78 ASP A N 1
ATOM 655 C CA . ASP A 1 78 ? 19.986 9.156 11.154 1.00 69.69 78 ASP A CA 1
ATOM 656 C C . ASP A 1 78 ? 20.623 8.832 9.792 1.00 69.69 78 ASP A C 1
ATOM 658 O O . ASP A 1 78 ? 21.036 9.741 9.073 1.00 69.69 78 ASP A O 1
ATOM 662 N N . GLU A 1 79 ? 20.648 7.554 9.394 1.00 68.31 79 GLU A N 1
ATOM 663 C CA . GLU A 1 79 ? 21.137 7.151 8.082 1.00 68.31 79 GLU A CA 1
ATOM 664 C C . GLU A 1 79 ? 20.195 7.595 6.962 1.00 68.31 79 GLU A C 1
ATOM 666 O O . GLU A 1 79 ? 19.078 7.089 6.843 1.00 68.31 79 GLU A O 1
ATOM 671 N N . ARG A 1 80 ? 20.710 8.453 6.075 1.00 72.69 80 ARG A N 1
ATOM 672 C CA . ARG A 1 80 ? 20.052 8.857 4.825 1.00 72.69 80 ARG A CA 1
ATOM 673 C C . ARG A 1 80 ? 20.504 7.970 3.674 1.00 72.69 80 ARG A C 1
ATOM 675 O O . ARG A 1 80 ? 21.703 7.902 3.399 1.00 72.69 80 ARG A O 1
ATOM 682 N N . TYR A 1 81 ? 19.586 7.281 3.002 1.00 69.19 81 TYR A N 1
ATOM 683 C CA . TYR A 1 81 ? 19.924 6.398 1.879 1.00 69.19 81 TYR A CA 1
ATOM 684 C C . TYR A 1 81 ? 19.791 7.124 0.536 1.00 69.19 81 TYR A C 1
ATOM 686 O O . TYR A 1 81 ? 18.833 7.854 0.301 1.00 69.19 81 TYR A O 1
ATOM 694 N N . SER A 1 82 ? 20.751 6.903 -0.366 1.00 71.50 82 SER A N 1
ATOM 695 C CA . SER A 1 82 ? 20.640 7.315 -1.769 1.00 71.50 82 SER A CA 1
ATOM 696 C C . SER A 1 82 ? 20.461 6.076 -2.643 1.00 71.50 82 SER A C 1
ATOM 698 O O . SER A 1 82 ? 21.395 5.292 -2.812 1.00 71.50 82 SER A O 1
ATOM 700 N N . GLY A 1 83 ? 19.269 5.897 -3.213 1.00 78.31 83 GLY A N 1
ATOM 701 C CA . GLY A 1 83 ? 18.988 4.842 -4.178 1.00 78.31 83 GLY A CA 1
ATOM 702 C C . GLY A 1 83 ? 19.823 4.946 -5.453 1.00 78.31 83 GLY A C 1
ATOM 703 O O . GLY A 1 83 ? 20.246 6.022 -5.880 1.00 78.31 83 GLY A O 1
ATOM 704 N N . HIS A 1 84 ? 20.044 3.797 -6.088 1.00 85.31 84 HIS A N 1
ATOM 705 C CA . HIS A 1 84 ? 20.783 3.677 -7.340 1.00 85.31 84 HIS A CA 1
ATOM 706 C C . HIS A 1 84 ? 19.843 3.215 -8.450 1.00 85.31 84 HIS A C 1
ATOM 708 O O . HIS A 1 84 ? 19.328 2.093 -8.422 1.00 85.31 84 HIS A O 1
ATOM 714 N N . TRP A 1 85 ? 19.661 4.051 -9.471 1.00 86.69 85 TRP A N 1
ATOM 715 C CA . TRP A 1 85 ? 18.751 3.751 -10.578 1.00 86.69 85 TRP A CA 1
ATOM 716 C C . TRP A 1 85 ? 19.096 2.419 -11.253 1.00 86.69 85 TRP A C 1
ATOM 718 O O . TRP A 1 85 ? 18.230 1.565 -11.438 1.00 86.69 85 TRP A O 1
ATOM 728 N N . ASN A 1 86 ? 20.382 2.234 -11.567 1.00 80.19 86 ASN A N 1
ATOM 729 C CA . ASN A 1 86 ? 20.910 1.125 -12.357 1.00 80.19 86 ASN A CA 1
ATOM 730 C C . ASN A 1 86 ? 20.700 -0.250 -11.704 1.00 80.19 86 ASN A C 1
ATOM 732 O O . ASN A 1 86 ? 20.594 -1.241 -12.415 1.00 80.19 86 ASN A O 1
ATOM 736 N N . SER A 1 87 ? 20.684 -0.334 -10.372 1.00 76.19 87 SER A N 1
ATOM 737 C CA . SER A 1 87 ? 20.560 -1.611 -9.657 1.00 76.19 87 SER A CA 1
ATOM 738 C C . SER A 1 87 ? 19.161 -1.866 -9.110 1.00 76.19 87 SER A C 1
ATOM 740 O O . SER A 1 87 ? 18.812 -3.024 -8.893 1.00 76.19 87 SER A O 1
ATOM 742 N N . SER A 1 88 ? 18.381 -0.808 -8.871 1.00 77.38 88 SER A N 1
ATOM 743 C CA . SER A 1 88 ? 17.153 -0.906 -8.073 1.00 77.38 88 SER A CA 1
ATOM 744 C C . SER A 1 88 ? 15.892 -0.564 -8.868 1.00 77.38 88 SER A C 1
ATOM 746 O O . SER A 1 88 ? 14.904 -1.286 -8.783 1.00 77.38 88 SER A O 1
ATOM 748 N N . CYS A 1 89 ? 15.918 0.488 -9.692 1.00 87.75 89 CYS A N 1
ATOM 749 C CA . CYS A 1 89 ? 14.699 1.039 -10.301 1.00 87.75 89 CYS A CA 1
ATOM 750 C C . CYS A 1 89 ? 14.578 0.739 -11.802 1.00 87.75 89 CYS A C 1
ATOM 752 O O . CYS A 1 89 ? 13.473 0.537 -12.311 1.00 87.75 89 CYS A O 1
ATOM 754 N N . ILE A 1 90 ? 15.703 0.661 -12.520 1.00 87.88 90 ILE A N 1
ATOM 755 C CA . ILE A 1 90 ? 15.730 0.552 -13.986 1.00 87.88 90 ILE A CA 1
ATOM 756 C C . ILE A 1 90 ? 14.929 -0.647 -14.511 1.00 87.88 90 ILE A C 1
ATOM 758 O O . ILE A 1 90 ? 14.278 -0.547 -15.548 1.00 87.88 90 ILE A O 1
ATOM 762 N N . HIS A 1 91 ? 14.921 -1.762 -13.780 1.00 87.75 91 HIS A N 1
ATOM 763 C CA . HIS A 1 91 ? 14.257 -2.999 -14.195 1.00 87.75 91 HIS A CA 1
ATOM 764 C C . HIS A 1 91 ? 12.730 -2.897 -14.235 1.00 87.75 91 HIS A C 1
ATOM 766 O O . HIS A 1 91 ? 12.100 -3.590 -15.032 1.00 87.75 91 HIS A O 1
ATOM 772 N N . CYS A 1 92 ? 12.152 -2.038 -13.394 1.00 90.12 92 CYS A N 1
ATOM 773 C CA . CYS A 1 92 ? 10.706 -1.890 -13.255 1.00 90.12 92 CYS A CA 1
ATOM 774 C C . CYS A 1 92 ? 10.174 -0.572 -13.817 1.00 90.12 92 CYS A C 1
ATOM 776 O O . CYS A 1 92 ? 8.972 -0.472 -13.996 1.00 90.12 92 CYS A O 1
ATOM 778 N N . HIS A 1 93 ? 11.019 0.429 -14.083 1.00 91.62 93 HIS A N 1
ATOM 779 C CA . HIS A 1 93 ? 10.595 1.773 -14.509 1.00 91.62 93 HIS A CA 1
ATOM 780 C C . HIS A 1 93 ? 11.112 2.161 -15.904 1.00 91.62 93 HIS A C 1
ATOM 782 O O . HIS A 1 93 ? 11.245 3.346 -16.226 1.00 91.62 93 HIS A O 1
ATOM 788 N N . SER A 1 94 ? 11.448 1.170 -16.733 1.00 89.25 94 SER A N 1
ATOM 789 C CA . SER A 1 94 ? 11.891 1.407 -18.104 1.00 89.25 94 SER A CA 1
ATOM 790 C C . SER A 1 94 ? 11.594 0.242 -19.046 1.00 89.25 94 SER A C 1
ATOM 792 O O . SER A 1 94 ? 11.223 -0.858 -18.629 1.00 89.25 94 SER A O 1
ATOM 794 N N . VAL A 1 95 ? 11.801 0.481 -20.342 1.00 88.81 95 VAL A N 1
ATOM 795 C CA . VAL A 1 95 ? 11.683 -0.533 -21.394 1.00 88.81 95 VAL A CA 1
ATOM 796 C C . VAL A 1 95 ? 13.054 -0.992 -21.874 1.00 88.81 95 VAL A C 1
ATOM 798 O O . VAL A 1 95 ? 13.941 -0.183 -22.145 1.00 88.81 95 VAL A O 1
ATOM 801 N N . ALA A 1 96 ? 13.199 -2.312 -22.029 1.00 85.94 96 ALA A N 1
ATOM 802 C CA . ALA A 1 96 ? 14.437 -2.986 -22.425 1.00 85.94 96 ALA A CA 1
ATOM 803 C C . ALA A 1 96 ? 15.667 -2.530 -21.604 1.00 85.94 96 ALA A C 1
ATOM 805 O O . ALA A 1 96 ? 16.676 -2.119 -22.197 1.00 85.94 96 ALA A O 1
ATOM 806 N N . PRO A 1 97 ? 15.584 -2.599 -20.258 1.00 86.44 97 PRO A N 1
ATOM 807 C CA . PRO A 1 97 ? 16.612 -2.080 -19.370 1.00 86.44 97 PRO A CA 1
ATOM 808 C C . PRO A 1 97 ? 17.958 -2.766 -19.598 1.00 86.44 97 PRO A C 1
ATOM 810 O O . PRO A 1 97 ? 18.053 -3.991 -19.729 1.00 86.44 97 PRO A O 1
ATOM 813 N N . ASN A 1 98 ? 19.008 -1.954 -19.609 1.00 85.12 98 ASN A N 1
ATOM 814 C CA . ASN A 1 98 ? 20.397 -2.375 -19.562 1.00 85.12 98 ASN A CA 1
ATOM 815 C C . ASN A 1 98 ? 21.094 -1.601 -18.433 1.00 85.12 98 ASN A C 1
ATOM 817 O O . ASN A 1 98 ? 21.392 -0.425 -18.639 1.00 85.12 98 ASN A O 1
ATOM 821 N N . PRO A 1 99 ? 21.365 -2.217 -17.270 1.00 80.88 99 PRO A N 1
ATOM 822 C CA . PRO A 1 99 ? 22.094 -1.569 -16.171 1.00 80.88 99 PRO A CA 1
ATOM 823 C C . PRO A 1 99 ? 23.517 -1.125 -16.547 1.00 80.88 99 PRO A C 1
ATOM 825 O O . PRO A 1 99 ? 24.019 -0.118 -16.035 1.00 80.88 99 PRO A O 1
ATOM 828 N N . GLY A 1 100 ? 24.144 -1.875 -17.463 1.00 76.44 100 GLY A N 1
ATOM 829 C CA . GLY A 1 100 ? 25.358 -1.518 -18.189 1.00 76.44 100 GLY A CA 1
ATOM 830 C C . GLY A 1 100 ? 26.641 -1.430 -17.367 1.00 76.44 100 GLY A C 1
ATOM 831 O O . GLY A 1 100 ? 27.346 -0.430 -17.447 1.00 76.44 100 GLY A O 1
ATOM 832 N N . PHE A 1 101 ? 26.987 -2.472 -16.615 1.00 78.12 101 PHE A N 1
ATOM 833 C CA . PHE A 1 101 ? 28.276 -2.567 -15.923 1.00 78.12 101 PHE A CA 1
ATOM 834 C C . PHE A 1 101 ? 29.460 -2.724 -16.894 1.00 78.12 101 PHE A C 1
ATOM 836 O O . PHE A 1 101 ? 29.503 -3.652 -17.702 1.00 78.12 101 PHE A O 1
ATOM 843 N N . LEU A 1 102 ? 30.441 -1.825 -16.785 1.00 72.94 102 LEU A N 1
ATOM 844 C CA . LEU A 1 102 ? 31.688 -1.799 -17.549 1.00 72.94 102 LEU A CA 1
ATOM 845 C C . LEU A 1 102 ? 32.874 -2.138 -16.642 1.00 72.94 102 LEU A C 1
ATOM 847 O O . LEU A 1 102 ? 33.112 -1.477 -15.629 1.00 72.94 102 LEU A O 1
ATOM 851 N N . GLU A 1 103 ? 33.656 -3.142 -17.038 1.00 72.00 103 GLU A N 1
ATOM 852 C CA . GLU A 1 103 ? 34.916 -3.480 -16.371 1.00 72.00 103 GLU A CA 1
ATOM 853 C C . GLU A 1 103 ? 36.026 -2.461 -16.705 1.00 72.00 103 GLU A C 1
ATOM 855 O O . GLU A 1 103 ? 36.003 -1.867 -17.795 1.00 72.00 103 GLU A O 1
ATOM 860 N N . PRO A 1 104 ? 37.024 -2.275 -15.816 1.00 68.75 104 PRO A N 1
ATOM 861 C CA . PRO A 1 104 ? 38.192 -1.445 -16.100 1.00 68.75 104 PRO A CA 1
ATOM 862 C C . PRO A 1 104 ? 38.853 -1.822 -17.432 1.00 68.75 104 PRO A C 1
ATOM 864 O O . PRO A 1 104 ? 39.101 -2.994 -17.708 1.00 68.75 104 PRO A O 1
ATOM 867 N N . GLY A 1 105 ? 39.144 -0.829 -18.272 1.00 62.78 105 GLY A N 1
ATOM 868 C CA . GLY A 1 105 ? 39.795 -1.040 -19.570 1.00 62.78 105 GLY A CA 1
ATOM 869 C C . GLY A 1 105 ? 38.897 -1.617 -20.674 1.00 62.78 105 GLY A C 1
ATOM 870 O O . GLY A 1 105 ? 39.346 -1.723 -21.820 1.00 62.78 105 GLY A O 1
ATOM 871 N N . SER A 1 106 ? 37.629 -1.936 -20.385 1.00 65.12 106 SER A N 1
ATOM 872 C CA . SER A 1 106 ? 36.661 -2.312 -21.421 1.00 65.12 106 SER A CA 1
ATOM 873 C C . SER A 1 106 ? 36.434 -1.156 -22.405 1.00 65.12 106 SER A C 1
ATOM 875 O O . SER A 1 106 ? 36.504 0.019 -22.049 1.00 65.12 106 SER A O 1
ATOM 877 N N . THR A 1 107 ? 36.214 -1.486 -23.681 1.00 57.06 107 THR A N 1
ATOM 878 C CA . THR A 1 107 ? 35.922 -0.509 -24.740 1.00 57.06 107 THR A CA 1
ATOM 879 C C . THR A 1 107 ? 34.545 -0.805 -25.315 1.00 57.06 107 THR A C 1
ATOM 881 O O . THR A 1 107 ? 34.324 -1.894 -25.843 1.00 57.06 107 THR A O 1
ATOM 884 N N . ARG A 1 108 ? 33.625 0.163 -25.259 1.00 55.69 108 ARG A N 1
ATOM 885 C CA . ARG A 1 108 ? 32.289 0.035 -25.857 1.00 55.69 108 ARG A CA 1
ATOM 886 C C . ARG A 1 108 ? 32.143 0.970 -27.060 1.00 55.69 108 ARG A C 1
ATOM 888 O O . ARG A 1 108 ? 32.153 2.187 -26.897 1.00 55.69 108 ARG A O 1
ATOM 895 N N . ILE A 1 109 ? 31.996 0.394 -28.258 1.00 47.34 109 ILE A N 1
ATOM 896 C CA . ILE A 1 109 ? 31.693 1.135 -29.494 1.00 47.34 109 ILE A CA 1
ATOM 897 C C . ILE A 1 109 ? 30.198 1.468 -29.508 1.00 47.34 109 ILE A C 1
ATOM 899 O O . ILE A 1 109 ? 29.348 0.603 -29.295 1.00 47.34 109 ILE A O 1
ATOM 903 N N . ARG A 1 110 ? 29.892 2.744 -29.725 1.00 56.84 110 ARG A N 1
ATOM 904 C CA . ARG A 1 110 ? 28.551 3.324 -29.648 1.00 56.84 110 ARG A CA 1
ATOM 905 C C . ARG A 1 110 ? 27.872 3.344 -31.032 1.00 56.84 110 ARG A C 1
ATOM 907 O O . ARG A 1 110 ? 28.536 3.562 -32.039 1.00 56.84 110 ARG A O 1
ATOM 914 N N . SER A 1 111 ? 26.556 3.116 -31.089 1.00 41.81 111 SER A N 1
ATOM 915 C CA . SER A 1 111 ? 25.754 3.214 -32.326 1.00 41.81 111 SER A CA 1
ATOM 916 C C . SER A 1 111 ? 25.345 4.667 -32.594 1.00 41.81 111 SER A C 1
ATOM 918 O O . SER A 1 111 ? 24.834 5.327 -31.696 1.00 41.81 111 SER A O 1
ATOM 920 N N . ASN A 1 112 ? 25.534 5.142 -33.829 1.00 41.03 112 ASN A N 1
ATOM 921 C CA . ASN A 1 112 ? 25.426 6.553 -34.227 1.00 41.03 112 ASN A CA 1
ATOM 922 C C . ASN A 1 112 ? 24.083 6.916 -34.913 1.00 41.03 112 ASN A C 1
ATOM 924 O O . ASN A 1 112 ? 24.071 7.739 -35.822 1.00 41.03 112 ASN A O 1
ATOM 928 N N . THR A 1 113 ? 22.971 6.239 -34.592 1.00 43.16 113 THR A N 1
ATOM 929 C CA . THR A 1 113 ? 21.775 6.211 -35.475 1.00 43.16 113 THR A CA 1
ATOM 930 C C . THR A 1 113 ? 20.446 6.740 -34.901 1.00 43.16 113 THR A C 1
ATOM 932 O O . THR A 1 113 ? 19.398 6.345 -35.404 1.00 43.16 113 THR A O 1
ATOM 935 N N . ALA A 1 114 ? 20.410 7.650 -33.917 1.00 42.12 114 ALA A N 1
ATOM 936 C CA . ALA A 1 114 ? 19.130 8.262 -33.503 1.00 42.12 114 ALA A CA 1
ATOM 937 C C . ALA A 1 114 ? 19.243 9.715 -32.999 1.00 42.12 114 ALA A C 1
ATOM 939 O O . ALA A 1 114 ? 20.268 10.093 -32.439 1.00 42.12 114 ALA A O 1
ATOM 940 N N . ASP A 1 115 ? 18.168 10.482 -33.216 1.00 44.03 115 ASP A N 1
ATOM 941 C CA . ASP A 1 115 ? 17.995 11.923 -32.983 1.00 44.03 115 ASP A CA 1
ATOM 942 C C . ASP A 1 115 ? 18.411 12.433 -31.588 1.00 44.03 115 ASP A C 1
ATOM 944 O O . ASP A 1 115 ? 18.214 11.786 -30.560 1.00 44.03 115 ASP A O 1
ATOM 948 N N . VAL A 1 116 ? 18.966 13.647 -31.572 1.00 44.50 116 VAL A N 1
ATOM 949 C CA . VAL A 1 116 ? 19.745 14.273 -30.484 1.00 44.50 116 VAL A CA 1
ATOM 950 C C . VAL A 1 116 ? 18.897 14.839 -29.325 1.00 44.50 116 VAL A C 1
ATOM 952 O O . VAL A 1 116 ? 19.445 15.416 -28.389 1.00 44.50 116 VAL A O 1
ATOM 955 N N . GLU A 1 117 ? 17.568 14.705 -29.360 1.00 47.19 117 GLU A N 1
ATOM 956 C CA . GLU A 1 117 ? 16.661 15.442 -28.459 1.00 47.19 117 GLU A CA 1
ATOM 957 C C . GLU A 1 117 ? 16.401 14.782 -27.086 1.00 47.19 117 GLU A C 1
ATOM 959 O O . GLU A 1 117 ? 15.868 15.442 -26.198 1.00 47.19 117 GLU A O 1
ATOM 964 N N . PHE A 1 118 ? 16.816 13.529 -26.849 1.00 51.50 118 PHE A N 1
ATOM 965 C CA . PHE A 1 118 ? 16.593 12.822 -25.572 1.00 51.50 118 PHE A CA 1
ATOM 966 C C . PHE A 1 118 ? 17.884 12.184 -25.018 1.00 51.50 118 PHE A C 1
ATOM 968 O O . PHE A 1 118 ? 18.115 10.981 -25.144 1.00 51.50 118 PHE A O 1
ATOM 975 N N . VAL A 1 119 ? 18.736 12.990 -24.371 1.00 59.66 119 VAL A N 1
ATOM 976 C CA . VAL A 1 119 ? 19.899 12.509 -23.597 1.00 59.66 119 VAL A CA 1
ATOM 977 C C . VAL A 1 119 ? 19.757 12.960 -22.145 1.00 59.66 119 VAL A C 1
ATOM 979 O O . VAL A 1 119 ? 19.849 14.150 -21.850 1.00 59.66 119 VAL A O 1
ATOM 982 N N . ILE A 1 120 ? 19.552 12.014 -21.226 1.00 61.31 120 ILE A N 1
ATOM 983 C CA . ILE A 1 120 ? 19.527 12.282 -19.781 1.00 61.31 120 ILE A CA 1
ATOM 984 C C . ILE A 1 120 ? 20.963 12.150 -19.256 1.00 61.31 120 ILE A C 1
ATOM 986 O O . ILE A 1 120 ? 21.537 11.069 -19.336 1.00 61.31 120 ILE A O 1
ATOM 990 N N . PRO A 1 121 ? 21.601 13.197 -18.711 1.00 60.66 121 PRO A N 1
ATOM 991 C CA . PRO A 1 121 ? 22.929 13.048 -18.117 1.00 60.66 121 PRO A CA 1
ATOM 992 C C . PRO A 1 121 ? 22.911 11.958 -17.032 1.00 60.66 121 PRO A C 1
ATOM 994 O O . PRO A 1 121 ? 22.037 11.977 -16.177 1.00 60.66 121 PRO A O 1
ATOM 997 N N . GLY A 1 122 ? 23.834 10.991 -17.077 1.00 54.78 122 GLY A N 1
ATOM 998 C CA . GLY A 1 122 ? 23.803 9.811 -16.191 1.00 54.78 122 GLY A CA 1
ATOM 999 C C . GLY A 1 122 ? 23.050 8.592 -16.752 1.00 54.78 122 GLY A C 1
ATOM 1000 O O . GLY A 1 122 ? 23.212 7.495 -16.236 1.00 54.78 122 GLY A O 1
ATOM 1001 N N . MET A 1 123 ? 22.315 8.743 -17.857 1.00 56.03 123 MET A N 1
ATOM 1002 C CA . MET A 1 123 ? 21.710 7.661 -18.642 1.00 56.03 123 MET A CA 1
ATOM 1003 C C . MET A 1 123 ? 22.005 7.873 -20.129 1.00 56.03 123 MET A C 1
ATOM 1005 O O . MET A 1 123 ? 21.564 8.827 -20.764 1.00 56.03 123 MET A O 1
ATOM 1009 N N . GLY A 1 124 ? 22.785 6.988 -20.727 1.00 51.16 124 GLY A N 1
ATOM 1010 C CA . GLY A 1 124 ? 23.247 7.209 -22.088 1.00 51.16 124 GLY A CA 1
ATOM 1011 C C . GLY A 1 124 ? 22.211 6.905 -23.176 1.00 51.16 124 GLY A C 1
ATOM 1012 O O . GLY A 1 124 ? 21.618 5.831 -23.188 1.00 51.16 124 GLY A O 1
ATOM 1013 N N . ARG A 1 125 ? 22.152 7.765 -24.203 1.00 48.25 125 ARG A N 1
ATOM 1014 C CA . ARG A 1 125 ? 22.452 7.342 -25.585 1.00 48.25 125 ARG A CA 1
ATOM 1015 C C . ARG A 1 125 ? 23.637 8.168 -26.098 1.00 48.25 125 ARG A C 1
ATOM 1017 O O . ARG A 1 125 ? 23.511 9.335 -26.425 1.00 48.25 125 ARG A O 1
ATOM 1024 N N . ALA A 1 126 ? 24.810 7.548 -26.028 1.00 40.62 126 ALA A N 1
ATOM 1025 C CA . ALA A 1 126 ? 26.046 7.808 -26.765 1.00 40.62 126 ALA A CA 1
ATOM 1026 C C . ALA A 1 126 ? 26.279 9.162 -27.493 1.00 40.62 126 ALA A C 1
ATOM 1028 O O . ALA A 1 126 ? 25.743 9.388 -28.571 1.00 40.62 126 ALA A O 1
ATOM 1029 N N . SER A 1 127 ? 27.257 9.948 -27.014 1.00 40.44 127 SER A N 1
ATOM 1030 C CA . SER A 1 127 ? 28.114 10.829 -27.843 1.00 40.44 127 SER A CA 1
ATOM 1031 C C . SER A 1 127 ? 29.265 10.031 -28.494 1.00 40.44 127 SER A C 1
ATOM 1033 O O . SER A 1 127 ? 29.492 8.877 -28.138 1.00 40.44 127 SER A O 1
ATOM 1035 N N . THR A 1 128 ? 30.051 10.614 -29.399 1.00 34.50 128 THR A N 1
ATOM 1036 C CA . THR A 1 128 ? 31.145 9.951 -30.150 1.00 34.50 128 THR A CA 1
ATOM 1037 C C . THR A 1 128 ? 32.376 9.512 -29.337 1.00 34.50 128 THR A C 1
ATOM 1039 O O . THR A 1 128 ? 33.358 9.055 -29.922 1.00 34.50 128 THR A O 1
ATOM 1042 N N . ASP A 1 129 ? 32.355 9.600 -28.007 1.00 45.06 129 ASP A N 1
ATOM 1043 C CA . ASP A 1 129 ? 33.521 9.267 -27.187 1.00 45.06 129 ASP A CA 1
ATOM 1044 C C . ASP A 1 129 ? 33.625 7.768 -26.892 1.00 45.06 129 ASP A C 1
ATOM 1046 O O . ASP A 1 129 ? 32.685 7.117 -26.422 1.00 45.06 129 ASP A O 1
ATOM 1050 N N . THR A 1 130 ? 34.814 7.219 -27.136 1.00 48.47 130 THR A N 1
ATOM 1051 C CA . THR A 1 130 ? 35.179 5.870 -26.701 1.00 48.47 130 THR A CA 1
ATOM 1052 C C . THR A 1 130 ? 35.321 5.878 -25.180 1.00 48.47 130 THR A C 1
ATOM 1054 O O . THR A 1 130 ? 36.266 6.457 -24.650 1.00 48.47 130 THR A O 1
ATOM 1057 N N . LEU A 1 131 ? 34.398 5.231 -24.463 1.00 54.09 131 LEU A N 1
ATOM 1058 C CA . LEU A 1 131 ? 34.540 5.038 -23.020 1.00 54.09 131 LEU A CA 1
ATOM 1059 C C . LEU A 1 131 ? 35.541 3.916 -22.745 1.00 54.09 131 LEU A C 1
ATOM 1061 O O . LEU A 1 131 ? 35.315 2.775 -23.145 1.00 54.09 131 LEU A O 1
ATOM 1065 N N . ARG A 1 132 ? 36.626 4.262 -22.047 1.00 56.88 132 ARG A N 1
ATOM 1066 C CA . ARG A 1 132 ? 37.575 3.335 -21.421 1.00 56.88 132 ARG A CA 1
ATOM 1067 C C . ARG A 1 132 ? 37.735 3.739 -19.961 1.00 56.88 132 ARG A C 1
ATOM 1069 O O . ARG A 1 132 ? 38.598 4.566 -19.662 1.00 56.88 132 ARG A O 1
ATOM 1076 N N . PRO A 1 133 ? 36.872 3.253 -19.060 1.00 58.41 133 PRO A N 1
ATOM 1077 C CA . PRO A 1 133 ? 36.964 3.660 -17.673 1.00 58.41 133 PRO A CA 1
ATOM 1078 C C . PRO A 1 133 ? 38.222 3.027 -17.052 1.00 58.41 133 PRO A C 1
ATOM 1080 O O . PRO A 1 133 ? 38.537 1.859 -17.293 1.00 58.41 133 PRO A O 1
ATOM 1083 N N . ALA A 1 134 ? 38.982 3.820 -16.292 1.00 58.78 134 ALA A N 1
ATOM 1084 C CA . ALA A 1 134 ? 40.166 3.340 -15.571 1.00 58.78 134 ALA A CA 1
ATOM 1085 C C . ALA A 1 134 ? 39.791 2.453 -14.364 1.00 58.78 134 ALA A C 1
ATOM 1087 O O . ALA A 1 134 ? 40.612 1.680 -13.879 1.00 58.78 134 ALA A O 1
ATOM 1088 N N . THR A 1 135 ? 38.540 2.548 -13.909 1.00 63.66 135 THR A N 1
ATOM 1089 C CA . THR A 1 135 ? 37.910 1.749 -12.849 1.00 63.66 135 THR A CA 1
ATOM 1090 C C . THR A 1 135 ? 36.612 1.126 -13.369 1.00 63.66 135 THR A C 1
ATOM 1092 O O . THR A 1 135 ? 36.202 1.408 -14.491 1.00 63.66 135 THR A O 1
ATOM 1095 N N . ALA A 1 136 ? 35.946 0.275 -12.583 1.00 68.50 136 ALA A N 1
ATOM 1096 C CA . ALA A 1 136 ? 34.602 -0.174 -12.941 1.00 68.50 136 ALA A CA 1
ATOM 1097 C C . ALA A 1 136 ? 33.640 1.028 -12.977 1.00 68.50 136 ALA A C 1
ATOM 1099 O O . ALA A 1 136 ? 33.793 1.957 -12.181 1.00 68.50 136 ALA A O 1
ATOM 1100 N N . ALA A 1 137 ? 32.684 1.015 -13.903 1.00 68.69 137 ALA A N 1
ATOM 1101 C CA . ALA A 1 137 ? 31.683 2.072 -14.063 1.00 68.69 137 ALA A CA 1
ATOM 1102 C C . ALA A 1 137 ? 30.350 1.477 -14.525 1.00 68.69 137 ALA A C 1
ATOM 1104 O O . ALA A 1 137 ? 30.347 0.479 -15.246 1.00 68.69 137 ALA A O 1
ATOM 1105 N N . LEU A 1 138 ? 29.222 2.087 -14.168 1.00 73.75 138 LEU A N 1
ATOM 1106 C CA . LEU A 1 138 ? 27.935 1.750 -14.776 1.00 73.75 138 LEU A CA 1
ATOM 1107 C C . LEU A 1 138 ? 27.604 2.718 -15.922 1.00 73.75 138 LEU A C 1
ATOM 1109 O O . LEU A 1 138 ? 27.977 3.885 -15.901 1.00 73.75 138 LEU A O 1
ATOM 1113 N N . TYR A 1 139 ? 26.897 2.223 -16.935 1.00 71.88 139 TYR A N 1
ATOM 1114 C CA . TYR A 1 139 ? 26.404 2.974 -18.087 1.00 71.88 139 TYR A CA 1
ATOM 1115 C C . TYR A 1 139 ? 25.024 2.452 -18.482 1.00 71.88 139 TYR A C 1
ATOM 1117 O O . TYR A 1 139 ? 24.892 1.590 -19.356 1.00 71.88 139 TYR A O 1
ATOM 1125 N N .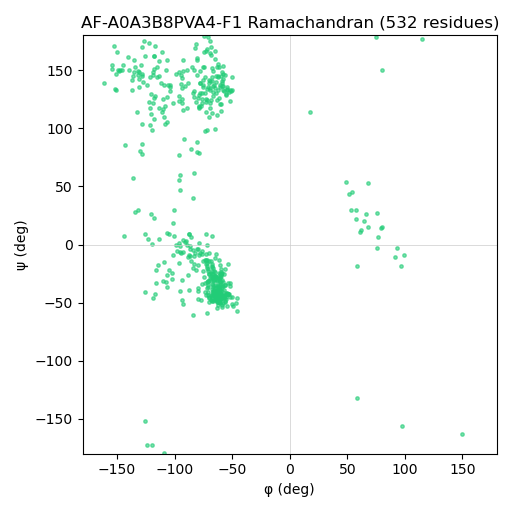 SER A 1 140 ? 23.987 2.976 -17.830 1.00 76.81 140 SER A N 1
ATOM 1126 C CA . SER A 1 140 ? 22.623 2.525 -18.103 1.00 76.81 140 SER A CA 1
ATOM 1127 C C . SER A 1 140 ? 22.132 2.952 -19.482 1.00 76.81 140 SER A C 1
ATOM 1129 O O . SER A 1 140 ? 22.337 4.092 -19.905 1.00 76.81 140 SER A O 1
ATOM 1131 N N . GLU A 1 141 ? 21.407 2.051 -20.143 1.00 78.62 141 GLU A N 1
ATOM 1132 C CA . GLU A 1 141 ? 20.649 2.329 -21.361 1.00 78.62 141 GLU A CA 1
ATOM 1133 C C . GLU A 1 141 ? 19.229 1.785 -21.237 1.00 78.62 141 GLU A C 1
ATOM 1135 O O . GLU A 1 141 ? 19.005 0.684 -20.732 1.00 78.62 141 GLU A O 1
ATOM 1140 N N . VAL A 1 142 ? 18.277 2.531 -21.785 1.00 83.06 142 VAL A N 1
ATOM 1141 C CA . VAL A 1 142 ? 16.874 2.125 -21.886 1.00 83.06 142 VAL A CA 1
ATOM 1142 C C . VAL A 1 142 ? 16.362 2.423 -23.295 1.00 83.06 142 VAL A C 1
ATOM 1144 O O . VAL A 1 142 ? 16.880 3.302 -23.995 1.00 83.06 142 VAL A O 1
ATOM 1147 N N . ALA A 1 143 ? 15.370 1.664 -23.755 1.00 83.19 143 ALA A N 1
ATOM 1148 C CA . ALA A 1 143 ? 14.684 1.969 -25.007 1.00 83.19 143 ALA A CA 1
ATOM 1149 C C . ALA A 1 143 ? 13.767 3.189 -24.842 1.00 83.19 143 ALA A C 1
ATOM 1151 O O . ALA A 1 143 ? 13.787 4.073 -25.697 1.00 83.19 143 ALA A O 1
ATOM 1152 N N . GLU A 1 144 ? 13.040 3.236 -23.725 1.00 83.06 144 GLU A N 1
ATOM 1153 C CA . GLU A 1 144 ? 12.075 4.270 -23.354 1.00 83.06 144 GLU A CA 1
ATOM 1154 C C . GLU A 1 144 ? 11.951 4.331 -21.820 1.00 83.06 144 GLU A C 1
ATOM 1156 O O . GLU A 1 144 ? 12.224 3.340 -21.131 1.00 83.06 144 GLU A O 1
ATOM 1161 N N . LEU A 1 145 ? 11.559 5.492 -21.292 1.00 84.62 145 LEU A N 1
ATOM 1162 C CA . LEU A 1 145 ? 11.253 5.683 -19.875 1.00 84.62 145 LEU A CA 1
ATOM 1163 C C . LEU A 1 145 ? 9.784 5.395 -19.560 1.00 84.62 145 LEU A C 1
ATOM 1165 O O . LEU A 1 145 ? 8.901 5.641 -20.376 1.00 84.62 145 LEU A O 1
ATOM 1169 N N . GLY A 1 146 ? 9.536 4.945 -18.330 1.00 79.94 146 GLY A N 1
ATOM 1170 C CA . GLY A 1 146 ? 8.203 4.657 -17.812 1.00 79.94 146 GLY A CA 1
ATOM 1171 C C . GLY A 1 146 ? 7.855 3.177 -17.915 1.00 79.94 146 GLY A C 1
ATOM 1172 O O . GLY A 1 146 ? 8.732 2.319 -18.003 1.00 79.94 146 GLY A O 1
ATOM 1173 N N . ILE A 1 147 ? 6.556 2.891 -17.945 1.00 89.81 147 ILE A N 1
ATOM 1174 C CA . ILE A 1 147 ? 6.040 1.625 -18.467 1.00 89.81 147 ILE A CA 1
ATOM 1175 C C . ILE A 1 147 ? 5.349 1.936 -19.794 1.00 89.81 147 ILE A C 1
ATOM 1177 O O . ILE A 1 147 ? 4.253 2.492 -19.795 1.00 89.81 147 ILE A O 1
ATOM 1181 N N . SER A 1 148 ? 5.998 1.617 -20.918 1.00 91.31 148 SER A N 1
ATOM 1182 C CA . SER A 1 148 ? 5.450 1.826 -22.267 1.00 91.31 148 SER A CA 1
ATOM 1183 C C . SER A 1 148 ? 5.069 0.506 -22.952 1.00 91.31 148 SER A C 1
ATOM 1185 O O . SER A 1 148 ? 5.212 -0.576 -22.377 1.00 91.31 148 SER A O 1
ATOM 1187 N N . CYS A 1 149 ? 4.566 0.581 -24.191 1.00 94.62 149 CYS A N 1
ATOM 1188 C CA . CYS A 1 149 ? 3.976 -0.536 -24.937 1.00 94.62 149 CYS A CA 1
ATOM 1189 C C . CYS A 1 149 ? 4.823 -1.819 -24.880 1.00 94.62 149 CYS A C 1
ATOM 1191 O O . CYS A 1 149 ? 4.324 -2.899 -24.560 1.00 94.62 149 CYS A O 1
ATOM 1193 N N . GLU A 1 150 ? 6.120 -1.711 -25.171 1.00 94.75 150 GLU A N 1
ATOM 1194 C CA . GLU A 1 150 ? 7.006 -2.872 -25.297 1.00 94.75 150 GLU A CA 1
ATOM 1195 C C . GLU A 1 150 ? 7.355 -3.517 -23.942 1.00 94.75 150 GLU A C 1
ATOM 1197 O O . GLU A 1 150 ? 7.818 -4.659 -23.922 1.00 94.75 150 GLU A O 1
ATOM 1202 N N . ALA A 1 151 ? 7.075 -2.857 -22.808 1.00 93.62 151 ALA A N 1
ATOM 1203 C CA . ALA A 1 151 ? 7.227 -3.459 -21.479 1.00 93.62 151 ALA A CA 1
ATOM 1204 C C . ALA A 1 151 ? 6.312 -4.681 -21.301 1.00 93.62 151 ALA A C 1
ATOM 1206 O O . ALA A 1 151 ? 6.724 -5.677 -20.705 1.00 93.62 151 ALA A O 1
ATOM 1207 N N . CYS A 1 152 ? 5.101 -4.614 -21.867 1.00 95.50 152 CYS A N 1
ATOM 1208 C CA . CYS A 1 152 ? 4.080 -5.662 -21.784 1.00 95.50 152 CYS A CA 1
ATOM 1209 C C . CYS A 1 152 ? 3.900 -6.439 -23.096 1.00 95.50 152 CYS A C 1
ATOM 1211 O O . CYS A 1 152 ? 3.458 -7.585 -23.076 1.00 95.50 152 CYS A O 1
ATOM 1213 N N . HIS A 1 153 ? 4.217 -5.828 -24.240 1.00 96.62 153 HIS A N 1
ATOM 1214 C CA . HIS A 1 153 ? 4.020 -6.422 -25.568 1.00 96.62 153 HIS A CA 1
ATOM 1215 C C . HIS A 1 153 ? 5.304 -6.997 -26.192 1.00 96.62 153 HIS A C 1
ATOM 1217 O O . HIS A 1 153 ? 5.240 -7.695 -27.208 1.00 96.62 153 HIS A O 1
ATOM 1223 N N . GLY A 1 154 ? 6.459 -6.741 -25.575 1.00 94.00 154 GLY A N 1
ATOM 1224 C CA . GLY A 1 154 ? 7.771 -7.114 -26.094 1.00 94.00 154 GLY A CA 1
ATOM 1225 C C . GLY A 1 154 ? 8.226 -6.220 -27.257 1.00 94.00 154 GLY A C 1
ATOM 1226 O O . GLY A 1 154 ? 7.498 -5.313 -27.663 1.00 94.00 154 GLY A O 1
ATOM 1227 N N . PRO A 1 155 ? 9.436 -6.454 -27.803 1.00 93.00 155 PRO A N 1
ATOM 1228 C CA . PRO A 1 155 ? 9.995 -5.630 -28.874 1.00 93.00 155 PRO A CA 1
ATOM 1229 C C . PRO A 1 155 ? 9.126 -5.642 -30.141 1.00 93.00 155 PRO A C 1
ATOM 1231 O O . PRO A 1 155 ? 8.927 -6.685 -30.764 1.00 93.00 155 PRO A O 1
ATOM 1234 N N . ALA A 1 156 ? 8.665 -4.471 -30.571 1.00 94.56 156 ALA A N 1
ATOM 1235 C CA . ALA A 1 156 ? 7.690 -4.293 -31.641 1.00 94.56 156 ALA A CA 1
ATOM 1236 C C . ALA A 1 156 ? 8.323 -3.992 -33.012 1.00 94.56 156 ALA A C 1
ATOM 1238 O O . ALA A 1 156 ? 7.605 -3.823 -33.997 1.00 94.56 156 ALA A O 1
ATOM 1239 N N . ALA A 1 157 ? 9.655 -3.941 -33.131 1.00 93.50 157 ALA A N 1
ATOM 1240 C CA . ALA A 1 157 ? 10.329 -3.595 -34.389 1.00 93.50 157 ALA A CA 1
ATOM 1241 C C . ALA A 1 157 ? 9.907 -4.495 -35.572 1.00 93.50 157 ALA A C 1
ATOM 1243 O O . ALA A 1 157 ? 9.630 -3.998 -36.668 1.00 93.50 157 ALA A O 1
ATOM 1244 N N . ALA A 1 158 ? 9.796 -5.810 -35.345 1.00 94.06 158 ALA A N 1
ATOM 1245 C CA . ALA A 1 158 ? 9.327 -6.760 -36.355 1.00 94.06 158 ALA A CA 1
ATOM 1246 C C . ALA A 1 158 ? 7.849 -6.536 -36.714 1.00 94.06 158 ALA A C 1
ATOM 1248 O O . ALA A 1 158 ? 7.493 -6.552 -37.894 1.00 94.06 158 ALA A O 1
ATOM 1249 N N . HIS A 1 159 ? 7.010 -6.261 -35.714 1.00 94.94 159 HIS A N 1
ATOM 1250 C CA . HIS A 1 159 ? 5.599 -5.924 -35.891 1.00 94.94 159 HIS A CA 1
ATOM 1251 C C . HIS A 1 159 ? 5.408 -4.655 -36.724 1.00 94.94 159 HIS A C 1
ATOM 1253 O O . HIS A 1 159 ? 4.713 -4.670 -37.742 1.00 94.94 159 HIS A O 1
ATOM 1259 N N . VAL A 1 160 ? 6.104 -3.574 -36.373 1.00 95.19 160 VAL A N 1
ATOM 1260 C CA . VAL A 1 160 ? 6.074 -2.315 -37.123 1.00 95.19 160 VAL A CA 1
ATOM 1261 C C . VAL A 1 160 ? 6.553 -2.535 -38.558 1.00 95.19 160 VAL A C 1
ATOM 1263 O O . VAL A 1 160 ? 5.887 -2.106 -39.499 1.00 95.19 160 VAL A O 1
ATOM 1266 N N . ALA A 1 161 ? 7.669 -3.241 -38.765 1.00 95.00 161 ALA A N 1
ATOM 1267 C CA . ALA A 1 161 ? 8.173 -3.542 -40.105 1.00 95.00 161 ALA A CA 1
ATOM 1268 C C . ALA A 1 161 ? 7.178 -4.375 -40.932 1.00 95.00 161 ALA A C 1
ATOM 127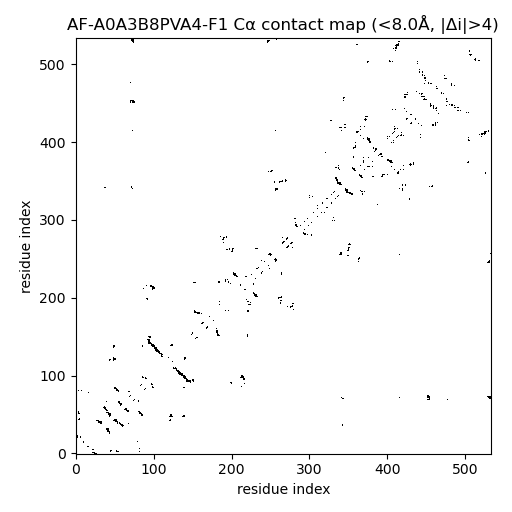0 O O . ALA A 1 161 ? 6.980 -4.106 -42.121 1.00 95.00 161 ALA A O 1
ATOM 1271 N N . HIS A 1 162 ? 6.514 -5.354 -40.311 1.00 91.62 162 HIS A N 1
ATOM 1272 C CA . HIS A 1 162 ? 5.487 -6.166 -40.955 1.00 91.62 162 HIS A CA 1
ATOM 1273 C C . HIS A 1 162 ? 4.298 -5.307 -41.401 1.00 91.62 162 HIS A C 1
ATOM 1275 O O . HIS A 1 162 ? 3.902 -5.356 -42.569 1.00 91.62 162 HIS A O 1
ATOM 1281 N N . HIS A 1 163 ? 3.775 -4.477 -40.499 1.00 92.75 163 HIS A N 1
ATOM 1282 C CA . HIS A 1 163 ? 2.570 -3.679 -40.716 1.00 92.75 163 HIS A CA 1
ATOM 1283 C C . HIS A 1 163 ? 2.809 -2.334 -41.387 1.00 92.75 163 HIS A C 1
ATOM 1285 O O . HIS A 1 163 ? 1.842 -1.649 -41.699 1.00 92.75 163 HIS A O 1
ATOM 1291 N N . ARG A 1 164 ? 4.047 -1.946 -41.711 1.00 94.69 164 ARG A N 1
ATOM 1292 C CA . ARG A 1 164 ? 4.306 -0.795 -42.600 1.00 94.69 164 ARG A CA 1
ATOM 1293 C C . ARG A 1 164 ? 3.656 -0.977 -43.976 1.00 94.69 164 ARG A C 1
ATOM 1295 O O . ARG A 1 164 ? 3.207 0.004 -44.566 1.00 94.69 164 ARG A O 1
ATOM 1302 N N . ASN A 1 165 ? 3.516 -2.218 -44.450 1.00 93.56 165 ASN A N 1
ATOM 1303 C CA . ASN A 1 165 ? 2.833 -2.539 -45.703 1.00 93.56 165 ASN A CA 1
ATOM 1304 C C . ASN A 1 165 ? 1.289 -2.521 -45.533 1.00 93.56 165 ASN A C 1
ATOM 1306 O O . ASN A 1 165 ? 0.755 -3.350 -44.790 1.00 93.56 165 ASN A O 1
ATOM 1310 N N . PRO A 1 166 ? 0.543 -1.649 -46.247 1.00 93.06 166 PRO A N 1
ATOM 1311 C CA . PRO A 1 166 ? -0.917 -1.564 -46.141 1.00 93.06 166 PRO A CA 1
ATOM 1312 C C . PRO A 1 166 ? -1.664 -2.860 -46.480 1.00 93.06 166 PRO A C 1
ATOM 1314 O O . PRO A 1 166 ? -2.667 -3.164 -45.838 1.00 93.06 166 PRO A O 1
ATOM 1317 N N . ALA A 1 167 ? -1.173 -3.643 -47.447 1.00 93.69 167 ALA A N 1
ATOM 1318 C CA . ALA A 1 167 ? -1.790 -4.913 -47.822 1.00 93.69 167 ALA A CA 1
ATOM 1319 C C . ALA A 1 167 ? -1.683 -5.935 -46.684 1.00 93.69 167 ALA A C 1
ATOM 1321 O O . ALA A 1 167 ? -2.655 -6.623 -46.389 1.00 93.69 167 ALA A O 1
ATOM 1322 N N . ARG A 1 168 ? -0.539 -5.982 -45.983 1.00 90.38 168 ARG A N 1
ATOM 1323 C CA . ARG A 1 168 ? -0.374 -6.835 -44.793 1.00 90.38 168 ARG A CA 1
ATOM 1324 C C . ARG A 1 168 ? -1.321 -6.419 -43.671 1.00 90.38 168 ARG A C 1
ATOM 1326 O O . ARG A 1 168 ? -1.991 -7.283 -43.120 1.00 90.38 168 ARG A O 1
ATOM 1333 N N . ARG A 1 169 ? -1.483 -5.112 -43.420 1.00 90.50 169 ARG A N 1
ATOM 1334 C CA . ARG A 1 169 ? -2.474 -4.613 -42.446 1.00 90.50 169 ARG A CA 1
ATOM 1335 C C . ARG A 1 169 ? -3.896 -5.046 -42.795 1.00 90.50 169 ARG A C 1
ATOM 1337 O O . ARG A 1 169 ? -4.635 -5.474 -41.914 1.00 90.50 169 ARG A O 1
ATOM 1344 N N . LEU A 1 170 ? -4.285 -4.935 -44.068 1.00 89.88 170 LEU A N 1
ATOM 1345 C CA . LEU A 1 170 ? -5.611 -5.353 -44.523 1.00 89.88 170 LEU A CA 1
ATOM 1346 C C . LEU A 1 170 ? -5.802 -6.866 -44.359 1.00 89.88 170 LEU A C 1
ATOM 1348 O O . LEU A 1 170 ? -6.811 -7.289 -43.805 1.00 89.88 170 LEU A O 1
ATOM 1352 N N . ILE A 1 171 ? -4.814 -7.669 -44.763 1.00 89.19 171 ILE A N 1
ATOM 1353 C CA . ILE A 1 171 ? -4.839 -9.127 -44.593 1.00 89.19 171 ILE A CA 1
ATOM 1354 C C . ILE A 1 171 ? -4.976 -9.497 -43.112 1.00 89.19 171 ILE A C 1
ATOM 1356 O O . ILE A 1 171 ? -5.813 -10.329 -42.779 1.00 89.19 171 ILE A O 1
ATOM 1360 N N . SER A 1 172 ? -4.209 -8.872 -42.218 1.00 86.62 172 SER A N 1
ATOM 1361 C CA . SER A 1 172 ? -4.294 -9.136 -40.779 1.00 86.62 172 SER A CA 1
ATOM 1362 C C . SER A 1 172 ? -5.631 -8.717 -40.166 1.00 86.62 172 SER A C 1
ATOM 1364 O O . SER A 1 172 ? -6.074 -9.370 -39.235 1.00 86.62 172 SER A O 1
ATOM 1366 N N . ARG A 1 173 ? -6.304 -7.681 -40.688 1.00 85.31 173 ARG A N 1
ATOM 1367 C CA . ARG A 1 173 ? -7.666 -7.306 -40.251 1.00 85.31 173 ARG A CA 1
ATOM 1368 C C . ARG A 1 173 ? -8.738 -8.286 -40.723 1.00 85.31 173 ARG A C 1
ATOM 1370 O O . ARG A 1 173 ? -9.739 -8.455 -40.041 1.00 85.31 173 ARG A O 1
ATOM 1377 N N . LEU A 1 174 ? -8.547 -8.888 -41.896 1.00 87.81 174 LEU A N 1
ATOM 1378 C CA . LEU A 1 174 ? -9.477 -9.865 -42.470 1.00 87.81 174 LEU A CA 1
ATOM 1379 C C . LEU A 1 174 ? -9.260 -11.283 -41.921 1.00 87.81 174 LEU A C 1
ATOM 1381 O O . LEU A 1 174 ? -10.124 -12.140 -42.081 1.00 87.81 174 LEU A O 1
ATOM 1385 N N . ARG A 1 175 ? -8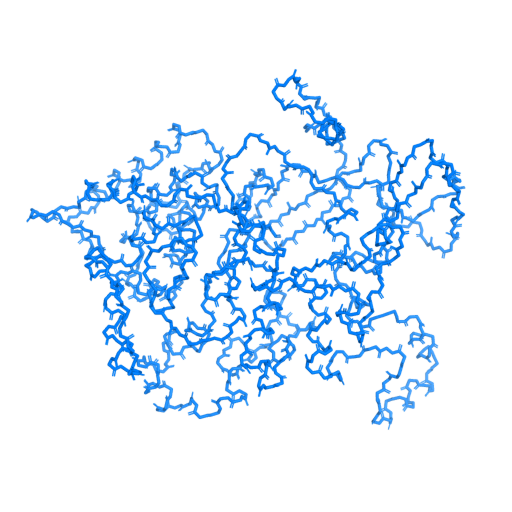.107 -11.547 -41.297 1.00 82.81 175 ARG A N 1
ATOM 1386 C CA . ARG A 1 175 ? -7.795 -12.820 -40.645 1.00 82.81 175 ARG A CA 1
ATOM 1387 C C . ARG A 1 175 ? -8.151 -12.754 -39.167 1.00 82.81 175 ARG A C 1
ATOM 1389 O O . ARG A 1 175 ? -7.602 -11.938 -38.438 1.00 82.81 175 ARG A O 1
ATOM 1396 N N . ASP A 1 176 ? -8.967 -13.693 -38.704 1.00 77.19 176 ASP A N 1
ATOM 1397 C CA . ASP A 1 176 ? -9.190 -13.908 -37.272 1.00 77.19 176 ASP A CA 1
ATOM 1398 C C . ASP A 1 176 ? -8.072 -14.783 -36.672 1.00 77.19 176 ASP A C 1
ATOM 1400 O O . ASP A 1 176 ? -8.278 -15.916 -36.247 1.00 77.19 176 ASP A O 1
ATOM 1404 N N . ALA A 1 177 ? -6.831 -14.289 -36.735 1.00 81.94 177 ALA A N 1
ATOM 1405 C CA . ALA A 1 177 ? -5.648 -14.988 -36.234 1.00 81.94 177 ALA A CA 1
ATOM 1406 C C . ALA A 1 177 ? -4.781 -14.057 -35.368 1.00 81.94 177 ALA A C 1
ATOM 1408 O O . ALA A 1 177 ? -4.774 -12.844 -35.592 1.00 81.94 177 ALA A O 1
ATOM 1409 N N . PRO A 1 178 ? -4.054 -14.581 -34.361 1.00 84.25 178 PRO A N 1
ATOM 1410 C CA . PRO A 1 178 ? -3.065 -13.798 -33.624 1.00 84.25 178 PRO A CA 1
ATOM 1411 C C . PRO A 1 178 ? -1.990 -13.232 -34.544 1.00 84.25 178 PRO A C 1
ATOM 1413 O O . PRO A 1 178 ? -1.546 -13.901 -35.474 1.00 84.25 178 PRO A O 1
ATOM 1416 N N . ASP A 1 179 ? -1.559 -12.007 -34.253 1.00 88.00 179 ASP A N 1
ATOM 1417 C CA . ASP A 1 179 ? -0.358 -11.453 -34.858 1.00 88.00 179 ASP A CA 1
ATOM 1418 C C . ASP A 1 179 ? 0.867 -12.143 -34.234 1.00 88.00 179 ASP A C 1
ATOM 1420 O O . ASP A 1 179 ? 1.101 -11.969 -33.040 1.00 88.00 179 ASP A O 1
ATOM 1424 N N . PRO A 1 180 ? 1.649 -12.929 -34.994 1.00 87.75 180 PRO A N 1
ATOM 1425 C CA . PRO A 1 180 ? 2.799 -13.642 -34.444 1.00 87.75 180 PRO A CA 1
ATOM 1426 C C . PRO A 1 180 ? 4.004 -12.723 -34.194 1.00 87.75 180 PRO A C 1
ATOM 1428 O O . PRO A 1 180 ? 5.026 -13.178 -33.691 1.00 87.75 180 PRO A O 1
ATOM 1431 N N . THR A 1 181 ? 3.930 -11.452 -34.599 1.00 92.31 181 THR A N 1
ATOM 1432 C CA . THR A 1 181 ? 5.053 -10.508 -34.527 1.00 92.31 181 THR A CA 1
ATOM 1433 C C . THR A 1 181 ? 5.081 -9.684 -33.243 1.00 92.31 181 THR A C 1
ATOM 1435 O O . THR A 1 181 ? 6.046 -8.952 -33.030 1.00 92.31 181 THR A O 1
ATOM 1438 N N . ILE A 1 182 ? 4.048 -9.789 -32.400 1.00 95.12 182 ILE A N 1
ATOM 1439 C CA . ILE A 1 182 ? 3.955 -9.072 -31.129 1.00 95.12 182 ILE A CA 1
ATOM 1440 C C . ILE A 1 182 ? 3.127 -9.852 -30.111 1.00 95.12 182 ILE A C 1
ATOM 1442 O O . ILE A 1 182 ? 2.163 -10.533 -30.462 1.00 95.12 182 ILE A O 1
ATOM 1446 N N . VAL A 1 183 ? 3.477 -9.738 -28.832 1.00 96.38 183 VAL A N 1
ATOM 1447 C CA . VAL A 1 183 ? 2.714 -10.394 -27.770 1.00 96.38 183 VAL A CA 1
ATOM 1448 C C . VAL A 1 183 ? 1.452 -9.601 -27.492 1.00 96.38 183 VAL A C 1
ATOM 1450 O O . VAL A 1 183 ? 1.466 -8.377 -27.434 1.00 96.38 183 VAL A O 1
ATOM 1453 N N . ASN A 1 184 ? 0.339 -10.296 -27.291 1.00 94.88 184 ASN A N 1
ATOM 1454 C CA . ASN A 1 184 ? -0.866 -9.708 -26.727 1.00 94.88 184 ASN A CA 1
ATOM 1455 C C . ASN A 1 184 ? -1.173 -10.425 -25.408 1.00 94.88 184 ASN A C 1
ATOM 1457 O O . ASN A 1 184 ? -1.631 -11.570 -25.463 1.00 94.88 184 ASN A O 1
ATOM 1461 N N . PRO A 1 185 ? -0.974 -9.773 -24.245 1.00 95.62 185 PRO A N 1
ATOM 1462 C CA . PRO A 1 185 ? -1.205 -10.388 -22.938 1.00 95.62 185 PRO A CA 1
ATOM 1463 C C . PRO A 1 185 ? -2.589 -11.037 -22.785 1.00 95.62 185 PRO A C 1
ATOM 1465 O O . PRO A 1 185 ? -2.709 -12.094 -22.180 1.00 95.62 185 PRO A O 1
ATOM 1468 N N . ARG A 1 186 ? -3.638 -10.485 -23.418 1.00 92.69 186 ARG A N 1
ATOM 1469 C CA . ARG A 1 186 ? -5.005 -11.046 -23.367 1.00 92.69 186 ARG A CA 1
ATOM 1470 C C . ARG A 1 186 ? -5.161 -12.390 -24.083 1.00 92.69 186 ARG A C 1
ATOM 1472 O O . ARG A 1 186 ? -6.184 -13.042 -23.900 1.00 92.69 186 ARG A O 1
ATOM 1479 N N . ARG A 1 187 ? -4.215 -12.759 -24.950 1.00 92.75 187 ARG A N 1
ATOM 1480 C CA . ARG A 1 187 ? -4.217 -14.028 -25.695 1.00 92.75 187 ARG A CA 1
ATOM 1481 C C . ARG A 1 187 ? -3.331 -15.096 -25.050 1.00 92.75 187 ARG A C 1
ATOM 1483 O O . ARG A 1 187 ? -3.319 -16.220 -25.542 1.00 92.75 187 ARG A O 1
ATOM 1490 N N . LEU A 1 188 ? -2.597 -14.752 -23.991 1.00 95.75 188 LEU A N 1
ATOM 1491 C CA . LEU A 1 188 ? -1.827 -15.705 -23.199 1.00 95.75 188 LEU A CA 1
ATOM 1492 C C . LEU A 1 188 ? -2.743 -16.431 -22.208 1.00 95.75 188 LEU A C 1
ATOM 1494 O O . LEU A 1 188 ? -3.835 -15.956 -21.888 1.00 95.75 188 LEU A O 1
ATOM 1498 N N . ASP A 1 189 ? -2.301 -17.584 -21.713 1.00 96.81 189 ASP A N 1
ATOM 1499 C CA . ASP A 1 189 ? -2.943 -18.201 -20.559 1.00 96.81 189 ASP A CA 1
ATOM 1500 C C . ASP A 1 189 ? -2.703 -17.366 -19.285 1.00 96.81 189 ASP A C 1
ATOM 1502 O O . ASP A 1 189 ? -1.810 -16.516 -19.225 1.00 96.81 189 ASP A O 1
ATOM 1506 N N . HIS A 1 190 ? -3.504 -17.623 -18.247 1.00 97.50 190 HIS A N 1
ATOM 1507 C CA . HIS A 1 190 ? -3.489 -16.823 -17.022 1.00 97.50 190 HIS A CA 1
ATOM 1508 C C . HIS A 1 190 ? -2.145 -16.798 -16.284 1.00 97.50 190 HIS A C 1
ATOM 1510 O O . HIS A 1 190 ? -1.859 -15.803 -15.617 1.00 97.50 190 HIS A O 1
ATOM 1516 N N . VAL A 1 191 ? -1.312 -17.836 -16.420 1.00 97.62 191 VAL A N 1
ATOM 1517 C CA . VAL A 1 191 ? 0.015 -17.882 -15.796 1.00 97.62 191 VAL A CA 1
ATOM 1518 C C . VAL A 1 191 ? 0.927 -16.906 -16.527 1.00 97.62 191 VAL A C 1
ATOM 1520 O O . VAL A 1 191 ? 1.392 -15.934 -15.929 1.00 97.62 191 VAL A O 1
ATOM 1523 N N . ARG A 1 192 ? 1.105 -17.093 -17.841 1.00 97.69 192 ARG A N 1
ATOM 1524 C CA . ARG A 1 192 ? 1.980 -16.240 -18.663 1.00 97.69 192 ARG A CA 1
ATOM 1525 C C . ARG A 1 192 ? 1.510 -14.789 -18.698 1.00 97.69 192 ARG A C 1
ATOM 1527 O O . ARG A 1 192 ? 2.328 -13.880 -18.592 1.00 97.69 192 ARG A O 1
ATOM 1534 N N . SER A 1 193 ? 0.198 -14.547 -18.768 1.00 97.69 193 SER A N 1
ATOM 1535 C CA . SER A 1 193 ? -0.345 -13.185 -18.696 1.00 97.69 193 SER A CA 1
ATOM 1536 C C . SER A 1 193 ? -0.033 -12.508 -17.362 1.00 97.69 193 SER A C 1
ATOM 1538 O O . SER A 1 193 ? 0.249 -11.312 -17.359 1.00 97.69 193 SER A O 1
ATOM 1540 N N . SER A 1 194 ? -0.113 -13.223 -16.238 1.00 97.81 194 SER A N 1
ATOM 1541 C CA . SER A 1 194 ? 0.131 -12.627 -14.918 1.00 97.81 194 SER A CA 1
ATOM 1542 C C . SER A 1 194 ? 1.623 -12.409 -14.665 1.00 97.81 194 SER A C 1
ATOM 1544 O O . SER A 1 194 ? 2.009 -11.404 -14.075 1.00 97.81 194 SER A O 1
ATOM 1546 N N . GLN A 1 195 ? 2.474 -13.298 -15.183 1.00 97.69 195 GLN A N 1
ATOM 1547 C CA . GLN A 1 195 ? 3.933 -13.197 -15.097 1.00 97.69 195 GLN A CA 1
ATOM 1548 C C . GLN A 1 195 ? 4.501 -11.940 -15.776 1.00 97.69 195 GLN A C 1
ATOM 1550 O O . GLN A 1 195 ? 5.499 -11.402 -15.300 1.00 97.69 195 GLN A O 1
ATOM 1555 N N . ILE A 1 196 ? 3.835 -11.403 -16.808 1.00 97.06 196 ILE A N 1
ATOM 1556 C CA . ILE A 1 196 ? 4.187 -10.093 -17.389 1.00 97.06 196 ILE A CA 1
ATOM 1557 C C . ILE A 1 196 ? 4.114 -8.990 -16.326 1.00 97.06 196 ILE A C 1
ATOM 1559 O O . ILE A 1 196 ? 5.039 -8.192 -16.206 1.00 97.06 196 ILE A O 1
ATOM 1563 N N . CYS A 1 197 ? 3.052 -8.970 -15.515 1.00 96.56 197 CYS A N 1
ATOM 1564 C CA . CYS A 1 197 ? 2.913 -8.029 -14.402 1.00 96.56 197 CYS A CA 1
ATOM 1565 C C . CYS A 1 197 ? 3.864 -8.379 -13.248 1.00 96.56 197 CYS A C 1
ATOM 1567 O O . CYS A 1 197 ? 4.448 -7.483 -12.641 1.00 96.56 197 CYS A O 1
ATOM 1569 N N . GLY A 1 198 ? 4.061 -9.675 -12.976 1.00 95.81 198 GLY A N 1
ATOM 1570 C CA . GLY A 1 198 ? 5.001 -10.187 -11.973 1.00 95.81 198 GLY A CA 1
ATOM 1571 C C . GLY A 1 198 ? 6.459 -9.788 -12.225 1.00 95.81 198 GLY A C 1
ATOM 1572 O O . GLY A 1 198 ? 7.248 -9.713 -11.284 1.00 95.81 198 GLY A O 1
ATOM 1573 N N . ARG A 1 199 ? 6.817 -9.422 -13.464 1.00 93.31 199 ARG A N 1
ATOM 1574 C CA . ARG A 1 199 ? 8.111 -8.799 -13.776 1.00 93.31 199 ARG A CA 1
ATOM 1575 C C . ARG A 1 199 ? 8.338 -7.490 -13.015 1.00 93.31 199 ARG A C 1
ATOM 1577 O O . ARG A 1 199 ? 9.487 -7.144 -12.784 1.00 93.31 199 ARG A O 1
ATOM 1584 N N . CYS A 1 200 ? 7.303 -6.778 -12.578 1.00 93.25 200 CYS A N 1
ATOM 1585 C CA . CYS A 1 200 ? 7.460 -5.566 -11.765 1.00 93.25 200 CYS A CA 1
ATOM 1586 C C . CYS A 1 200 ? 6.795 -5.715 -10.392 1.00 93.25 200 CYS A C 1
ATOM 1588 O O . CYS A 1 200 ? 7.432 -5.468 -9.374 1.00 93.25 200 CYS A O 1
ATOM 1590 N N . HIS A 1 201 ? 5.562 -6.221 -10.355 1.00 94.94 201 HIS A N 1
ATOM 1591 C CA . HIS A 1 201 ? 4.726 -6.318 -9.156 1.00 94.94 201 HIS A CA 1
ATOM 1592 C C . HIS A 1 201 ? 5.014 -7.565 -8.306 1.00 94.94 201 HIS A C 1
ATOM 1594 O O . HIS A 1 201 ? 4.092 -8.201 -7.793 1.00 94.94 201 HIS A O 1
ATOM 1600 N N . ALA A 1 202 ? 6.285 -7.943 -8.161 1.00 94.00 202 ALA A N 1
ATOM 1601 C CA . ALA A 1 202 ? 6.713 -9.081 -7.350 1.00 94.00 202 ALA A CA 1
ATOM 1602 C C . ALA A 1 202 ? 8.103 -8.863 -6.755 1.00 94.00 202 ALA A C 1
ATOM 1604 O O . ALA A 1 202 ? 8.964 -8.221 -7.362 1.00 94.00 202 ALA A O 1
ATOM 1605 N N . LEU A 1 203 ? 8.336 -9.461 -5.585 1.00 91.50 203 LEU A N 1
ATOM 1606 C CA . LEU A 1 203 ? 9.681 -9.612 -5.061 1.00 91.50 203 LEU A CA 1
ATOM 1607 C C . LEU A 1 203 ? 10.277 -10.822 -5.759 1.00 91.50 203 LEU A C 1
ATOM 1609 O O . LEU A 1 203 ? 9.719 -11.920 -5.709 1.00 91.50 203 LEU A O 1
ATOM 1613 N N . LYS A 1 204 ? 11.397 -10.602 -6.432 1.00 91.69 204 LYS A N 1
ATOM 1614 C CA . LYS A 1 204 ? 12.036 -11.623 -7.245 1.00 91.69 204 LYS A CA 1
ATOM 1615 C C . LYS A 1 204 ? 13.541 -11.449 -7.233 1.00 91.69 204 LYS A C 1
ATOM 1617 O O . LYS A 1 204 ? 14.042 -10.330 -7.140 1.00 91.69 204 LYS A O 1
ATOM 1622 N N . MET A 1 205 ? 14.237 -12.564 -7.372 1.00 89.62 205 MET A N 1
ATOM 1623 C CA . MET A 1 205 ? 15.690 -12.622 -7.414 1.00 89.62 205 MET A CA 1
ATOM 1624 C C . MET A 1 205 ? 16.116 -13.170 -8.774 1.00 89.62 205 MET A C 1
ATOM 1626 O O . MET A 1 205 ? 15.637 -14.237 -9.158 1.00 89.62 205 MET A O 1
ATOM 1630 N N . PRO A 1 206 ? 16.986 -12.482 -9.530 1.00 89.56 206 PRO A N 1
ATOM 1631 C CA . PRO A 1 206 ? 17.495 -13.038 -10.777 1.00 89.56 206 PRO A CA 1
ATOM 1632 C C . PRO A 1 206 ? 18.317 -14.295 -10.496 1.00 89.56 206 PRO A C 1
ATOM 1634 O O . PRO A 1 206 ? 19.130 -14.305 -9.571 1.00 89.56 206 PRO A O 1
ATOM 1637 N N . HIS A 1 207 ? 18.172 -15.322 -11.334 1.00 89.75 207 HIS A N 1
ATOM 1638 C CA . HIS A 1 207 ? 18.992 -16.537 -11.212 1.00 89.75 207 HIS A CA 1
ATOM 1639 C C . HIS A 1 207 ? 20.482 -16.269 -11.469 1.00 89.75 207 HIS A C 1
ATOM 1641 O O . HIS A 1 207 ? 21.337 -16.984 -10.957 1.00 89.75 207 HIS A O 1
ATOM 1647 N N . GLN A 1 208 ? 20.802 -15.237 -12.259 1.00 85.19 208 GLN A N 1
ATOM 1648 C CA . GLN A 1 208 ? 22.168 -14.840 -12.622 1.00 85.19 208 GLN A CA 1
ATOM 1649 C C . GLN A 1 208 ? 22.382 -13.343 -12.337 1.00 85.19 208 GLN A C 1
ATOM 1651 O O . GLN A 1 208 ? 22.331 -12.509 -13.245 1.00 85.19 208 GLN A O 1
ATOM 1656 N N . LYS A 1 209 ? 22.600 -12.985 -11.064 1.00 80.31 209 LYS A N 1
ATOM 1657 C CA . LYS A 1 209 ? 22.704 -11.586 -10.604 1.00 80.31 209 LYS A CA 1
ATOM 1658 C C . LYS A 1 209 ? 23.845 -10.819 -11.278 1.00 80.31 209 LYS A C 1
ATOM 1660 O O . LYS A 1 2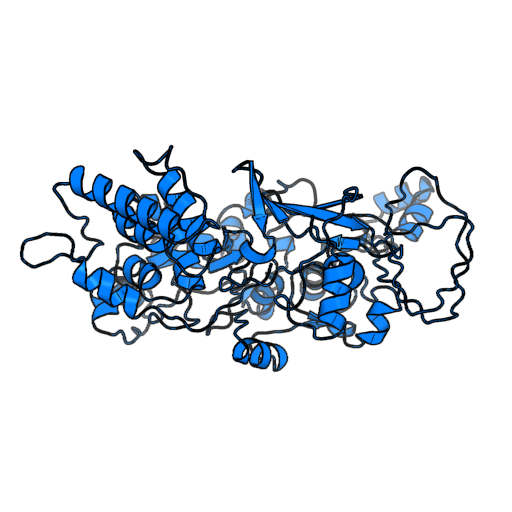09 ? 23.646 -9.696 -11.734 1.00 80.31 209 LYS A O 1
ATOM 1665 N N . GLU A 1 210 ? 25.022 -11.428 -11.388 1.00 76.81 210 GLU A N 1
ATOM 1666 C CA . GLU A 1 210 ? 26.212 -10.815 -11.990 1.00 76.81 210 GLU A CA 1
ATOM 1667 C C . GLU A 1 210 ? 26.002 -10.540 -13.482 1.00 76.81 210 GLU A C 1
ATOM 1669 O O . GLU A 1 210 ? 26.475 -9.532 -14.010 1.00 76.81 210 GLU A O 1
ATOM 1674 N N . LYS A 1 211 ? 25.256 -11.424 -14.155 1.00 80.00 211 LYS A N 1
ATOM 1675 C CA . LYS A 1 211 ? 24.912 -11.287 -15.568 1.00 80.00 211 LYS A CA 1
ATOM 1676 C C . LYS A 1 211 ? 23.903 -10.166 -15.789 1.00 80.00 211 LYS A C 1
ATOM 1678 O O . LYS A 1 211 ? 24.084 -9.384 -16.712 1.00 80.00 211 LYS A O 1
ATOM 1683 N N . LEU A 1 212 ? 22.902 -10.033 -14.916 1.00 80.44 212 LEU A N 1
ATOM 1684 C CA . LEU A 1 212 ? 21.875 -8.993 -15.031 1.00 80.44 212 LEU A CA 1
ATOM 1685 C C . LEU A 1 212 ? 22.456 -7.569 -14.980 1.00 80.44 212 LEU A C 1
ATOM 1687 O O . LEU A 1 212 ? 21.935 -6.676 -15.635 1.00 80.44 212 LEU A O 1
ATOM 1691 N N . LEU A 1 213 ? 23.545 -7.348 -14.235 1.00 75.75 213 LEU A N 1
ATOM 1692 C CA . LEU A 1 213 ? 24.214 -6.040 -14.195 1.00 75.75 213 LEU A CA 1
ATOM 1693 C C . LEU A 1 213 ? 25.019 -5.738 -15.470 1.00 75.75 213 LEU A C 1
ATOM 1695 O O . LEU A 1 213 ? 25.215 -4.573 -15.816 1.00 75.75 213 LEU A O 1
ATOM 1699 N N . ARG A 1 214 ? 25.513 -6.771 -16.158 1.00 74.44 214 ARG A N 1
ATOM 1700 C CA . ARG A 1 214 ? 26.375 -6.654 -17.349 1.00 74.44 214 ARG A CA 1
ATOM 1701 C C . ARG A 1 214 ? 25.587 -6.689 -18.655 1.00 74.44 214 ARG A C 1
ATOM 1703 O O . ARG A 1 214 ? 26.013 -6.109 -19.651 1.00 74.44 214 ARG A O 1
ATOM 1710 N N . GLU A 1 215 ? 24.467 -7.395 -18.654 1.00 75.00 215 GLU A N 1
ATOM 1711 C CA . GLU A 1 215 ? 23.644 -7.669 -19.822 1.00 75.00 215 GLU A CA 1
ATOM 1712 C C . GLU A 1 215 ? 22.249 -7.053 -19.685 1.00 75.00 215 GLU A C 1
ATOM 1714 O O . GLU A 1 215 ? 21.855 -6.538 -18.641 1.00 75.00 215 GLU A O 1
ATOM 1719 N N . ARG A 1 216 ? 21.483 -7.092 -20.777 1.00 80.50 216 ARG A N 1
ATOM 1720 C CA . ARG A 1 216 ? 20.080 -6.670 -20.765 1.00 80.50 216 ARG A CA 1
ATOM 1721 C C . ARG A 1 216 ? 19.253 -7.639 -19.930 1.00 80.50 216 ARG A C 1
ATOM 1723 O O . ARG A 1 216 ? 19.560 -8.829 -19.880 1.00 80.50 216 ARG A O 1
ATOM 1730 N N . ASP A 1 217 ? 18.172 -7.130 -19.347 1.00 83.94 217 ASP A N 1
ATOM 1731 C CA . ASP A 1 217 ? 17.165 -7.976 -18.706 1.00 83.94 217 ASP A CA 1
ATOM 1732 C C . ASP A 1 217 ? 16.705 -9.080 -19.681 1.00 83.94 217 ASP A C 1
ATOM 1734 O O . ASP A 1 217 ? 16.303 -8.767 -20.812 1.00 83.94 217 ASP A O 1
ATOM 1738 N N . PRO A 1 218 ? 16.831 -10.360 -19.284 1.00 86.38 218 PRO A N 1
ATOM 1739 C CA . PRO A 1 218 ? 16.607 -11.478 -20.183 1.00 86.38 218 PRO A CA 1
ATOM 1740 C C . PRO A 1 218 ? 15.122 -11.803 -20.377 1.00 86.38 218 PRO A C 1
ATOM 1742 O O . PRO A 1 218 ? 14.789 -12.455 -21.367 1.00 86.38 218 PRO A O 1
ATOM 1745 N N . PHE A 1 219 ? 14.233 -11.339 -19.491 1.00 91.75 219 PHE A N 1
ATOM 1746 C CA . PHE A 1 219 ? 12.809 -11.633 -19.583 1.00 91.75 219 PHE A CA 1
ATOM 1747 C C . PHE A 1 219 ? 12.155 -10.852 -20.721 1.00 91.75 219 PHE A C 1
ATOM 1749 O O . PHE A 1 219 ? 12.251 -9.620 -20.815 1.00 91.75 219 PHE A O 1
ATOM 1756 N N . ARG A 1 220 ? 11.403 -11.568 -21.556 1.00 92.75 220 ARG A N 1
ATOM 1757 C CA . ARG A 1 220 ? 10.500 -10.981 -22.543 1.00 92.75 220 ARG A CA 1
ATOM 1758 C C . ARG A 1 220 ? 9.054 -11.333 -22.209 1.00 92.75 220 ARG A C 1
ATOM 1760 O O . ARG A 1 220 ? 8.781 -12.444 -21.764 1.00 92.75 220 ARG A O 1
ATOM 1767 N N . PRO A 1 221 ? 8.095 -10.422 -22.454 1.00 95.00 221 PRO A N 1
ATOM 1768 C CA . PRO A 1 221 ? 6.688 -10.768 -22.327 1.00 95.00 221 PRO A CA 1
ATOM 1769 C C . PRO A 1 221 ? 6.355 -12.032 -23.123 1.00 95.00 221 PRO A C 1
ATOM 1771 O O . PRO A 1 221 ? 6.760 -12.151 -24.275 1.00 95.00 221 PRO A O 1
ATOM 1774 N N . GLY A 1 222 ? 5.634 -12.965 -22.501 1.00 92.19 222 GLY A N 1
ATOM 1775 C CA . GLY A 1 222 ? 5.348 -14.290 -23.061 1.00 92.19 222 GLY A CA 1
ATOM 1776 C C . GLY A 1 222 ? 6.293 -15.405 -22.595 1.00 92.19 222 GLY A C 1
ATOM 1777 O O . GLY A 1 222 ? 5.898 -16.568 -22.674 1.00 92.19 222 GLY A O 1
ATOM 1778 N N . ASP A 1 223 ? 7.473 -15.074 -22.064 1.00 95.75 223 ASP A N 1
ATOM 1779 C CA . ASP A 1 223 ? 8.370 -16.046 -21.428 1.00 95.75 223 ASP A CA 1
ATOM 1780 C C . ASP A 1 223 ? 7.786 -16.561 -20.100 1.00 95.75 223 ASP A C 1
ATOM 1782 O O . ASP A 1 223 ? 6.878 -15.955 -19.518 1.00 95.75 223 ASP A O 1
ATOM 1786 N N . ASP A 1 224 ? 8.335 -17.667 -19.587 1.00 96.69 224 ASP A N 1
ATOM 1787 C CA . ASP A 1 224 ? 8.173 -18.001 -18.173 1.00 96.69 224 ASP A CA 1
ATOM 1788 C C . ASP A 1 224 ? 9.029 -17.053 -17.328 1.00 96.69 224 ASP A C 1
ATOM 1790 O O . ASP A 1 224 ? 10.238 -16.942 -17.535 1.00 96.69 224 ASP A O 1
ATOM 1794 N N . LEU A 1 225 ? 8.422 -16.372 -16.356 1.00 95.69 225 LEU A N 1
ATOM 1795 C CA . LEU A 1 225 ? 9.182 -15.521 -15.438 1.00 95.69 225 LEU A CA 1
ATOM 1796 C C . LEU A 1 225 ? 10.186 -16.340 -14.611 1.00 95.69 225 LEU A C 1
ATOM 1798 O O . LEU A 1 225 ? 11.292 -15.860 -14.366 1.00 95.69 225 LEU A O 1
ATOM 1802 N N . GLU A 1 226 ? 9.822 -17.570 -14.234 1.00 94.88 226 GLU A N 1
ATOM 1803 C CA . GLU A 1 226 ? 10.647 -18.453 -13.397 1.00 94.88 226 GLU A CA 1
ATOM 1804 C C . GLU A 1 226 ? 11.877 -19.009 -14.130 1.00 94.88 226 GLU A C 1
ATOM 1806 O O . GLU A 1 226 ? 12.808 -19.473 -13.477 1.00 94.88 226 GLU A O 1
ATOM 1811 N N . ASP A 1 227 ? 11.954 -18.899 -15.462 1.00 95.31 227 ASP A N 1
ATOM 1812 C CA . ASP A 1 227 ? 13.170 -19.247 -16.215 1.00 95.31 227 ASP A CA 1
ATOM 1813 C C . ASP A 1 227 ? 14.299 -18.225 -15.986 1.00 95.31 227 ASP A C 1
ATOM 1815 O O . ASP A 1 227 ? 15.483 -18.531 -16.148 1.00 95.31 227 ASP A O 1
ATOM 1819 N N . HIS A 1 228 ? 13.944 -17.002 -15.581 1.00 92.81 228 HIS A N 1
ATOM 1820 C CA . HIS A 1 228 ? 14.867 -15.869 -15.449 1.00 92.81 228 HIS A CA 1
ATOM 1821 C C . HIS A 1 228 ? 15.004 -15.377 -14.004 1.00 92.81 228 HIS A C 1
ATOM 1823 O O . HIS A 1 228 ? 16.084 -14.938 -13.588 1.00 92.81 228 HIS A O 1
ATOM 1829 N N . TYR A 1 229 ? 13.920 -15.466 -13.233 1.00 93.56 229 TYR A N 1
ATOM 1830 C CA . TYR A 1 229 ? 13.813 -14.938 -11.881 1.00 93.56 229 TYR A CA 1
ATOM 1831 C C . TYR A 1 229 ? 13.120 -15.922 -10.948 1.00 93.56 229 TYR A C 1
ATOM 1833 O O . TYR A 1 229 ? 12.019 -16.361 -11.235 1.00 93.56 229 TYR A O 1
ATOM 1841 N N . ARG A 1 230 ? 13.688 -16.147 -9.765 1.00 93.56 230 ARG A N 1
ATOM 1842 C CA . ARG A 1 230 ? 12.992 -16.801 -8.656 1.00 93.56 230 ARG A CA 1
ATOM 1843 C C . ARG A 1 230 ? 12.021 -15.826 -8.003 1.00 93.56 230 ARG A C 1
ATOM 1845 O O . ARG A 1 230 ? 12.456 -14.793 -7.486 1.00 93.56 230 ARG A O 1
ATOM 1852 N N . VAL A 1 231 ? 10.737 -16.159 -7.954 1.00 94.31 231 VAL A N 1
ATOM 1853 C CA . VAL A 1 231 ? 9.752 -15.386 -7.182 1.00 94.31 231 VAL A CA 1
ATOM 1854 C C . VAL A 1 231 ? 9.896 -15.701 -5.688 1.00 94.31 231 VAL A C 1
ATOM 1856 O O . VAL A 1 231 ? 9.928 -16.861 -5.282 1.00 94.31 231 VAL A O 1
ATOM 1859 N N . VAL A 1 232 ? 9.985 -14.670 -4.843 1.00 93.62 232 VAL A N 1
ATOM 1860 C CA . VAL A 1 232 ? 10.198 -14.828 -3.394 1.00 93.62 232 VAL A CA 1
ATOM 1861 C C . VAL A 1 232 ? 8.850 -14.875 -2.672 1.00 93.62 232 VAL A C 1
ATOM 1863 O O . VAL A 1 232 ? 8.286 -13.848 -2.287 1.00 93.62 232 VAL A O 1
ATOM 1866 N N . GLY A 1 233 ? 8.320 -16.088 -2.518 1.00 93.56 233 GLY A N 1
ATOM 1867 C CA . GLY A 1 233 ? 7.084 -16.373 -1.782 1.00 93.56 233 GLY A CA 1
ATOM 1868 C C . GLY A 1 233 ? 7.228 -16.309 -0.253 1.00 93.56 233 GLY A C 1
ATOM 1869 O O . GLY A 1 233 ? 8.311 -16.091 0.284 1.00 93.56 233 GLY A O 1
ATOM 1870 N N . PHE A 1 234 ? 6.124 -16.552 0.458 1.00 93.69 234 PHE A N 1
ATOM 1871 C CA . PHE A 1 234 ? 6.077 -16.547 1.928 1.00 93.69 234 PHE A CA 1
ATOM 1872 C C . PHE A 1 234 ? 6.991 -17.602 2.578 1.00 93.69 234 PHE A C 1
ATOM 1874 O O . PHE A 1 234 ? 7.735 -17.307 3.511 1.00 93.69 234 PHE A O 1
ATOM 1881 N N . ASP A 1 235 ? 6.980 -18.831 2.064 1.00 92.88 235 ASP A N 1
ATOM 1882 C CA . ASP A 1 235 ? 7.782 -19.933 2.612 1.00 92.88 235 ASP A CA 1
ATOM 1883 C C . ASP A 1 235 ? 9.219 -19.963 2.053 1.00 92.88 235 ASP A C 1
ATOM 1885 O O . ASP A 1 235 ? 9.979 -20.895 2.315 1.00 92.88 235 ASP A O 1
ATOM 1889 N N . ASP A 1 236 ? 9.612 -18.953 1.268 1.00 94.12 236 ASP A N 1
ATOM 1890 C CA . ASP A 1 236 ? 10.927 -18.915 0.637 1.00 94.12 236 ASP A CA 1
ATOM 1891 C C . ASP A 1 236 ? 12.044 -18.646 1.668 1.00 94.12 236 ASP A C 1
ATOM 1893 O O . ASP A 1 236 ? 11.917 -17.716 2.471 1.00 94.12 236 ASP A O 1
ATOM 1897 N N . PRO A 1 237 ? 13.170 -19.388 1.647 1.00 93.75 237 PRO A N 1
ATOM 1898 C CA . PRO A 1 237 ? 14.300 -19.152 2.545 1.00 93.75 237 PRO A CA 1
ATOM 1899 C C . PRO A 1 237 ? 14.835 -17.716 2.5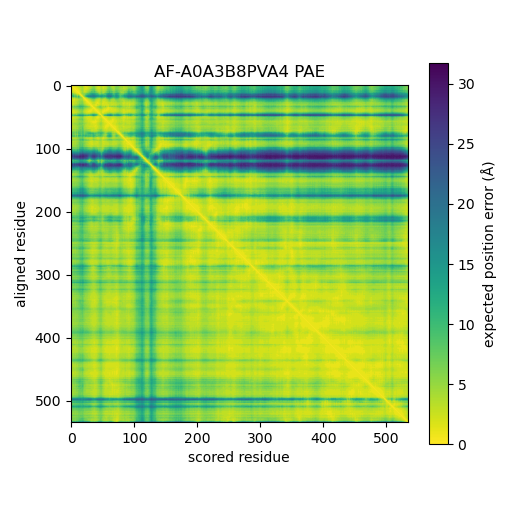32 1.00 93.75 237 PRO A C 1
ATOM 1901 O O . PRO A 1 237 ? 15.261 -17.233 3.579 1.00 93.75 237 PRO A O 1
ATOM 1904 N N . VAL A 1 238 ? 14.790 -17.027 1.385 1.00 91.75 238 VAL A N 1
ATOM 1905 C CA . VAL A 1 238 ? 15.199 -15.618 1.285 1.00 91.75 238 VAL A CA 1
ATOM 1906 C C . VAL A 1 238 ? 14.280 -14.747 2.135 1.00 91.75 238 VAL A C 1
ATOM 1908 O O . VAL A 1 238 ? 14.765 -13.963 2.943 1.00 91.75 238 VAL A O 1
ATOM 1911 N N . HIS A 1 239 ? 12.962 -14.932 2.028 1.00 92.19 239 HIS A N 1
ATOM 1912 C CA . HIS A 1 239 ? 12.009 -14.213 2.872 1.00 92.19 239 HIS A CA 1
ATOM 1913 C C . HIS A 1 239 ? 12.197 -14.544 4.360 1.00 92.19 239 HIS A C 1
ATOM 1915 O O . HIS A 1 239 ? 12.151 -13.644 5.196 1.00 92.19 239 HIS A O 1
ATOM 1921 N N . GLN A 1 240 ? 12.426 -15.814 4.704 1.00 92.06 240 GLN A N 1
ATOM 1922 C CA . GLN A 1 240 ? 12.647 -16.210 6.098 1.00 92.06 240 GLN A CA 1
ATOM 1923 C C . GLN A 1 240 ? 13.885 -15.529 6.691 1.00 92.06 240 GLN A C 1
ATOM 1925 O O . GLN A 1 240 ? 13.863 -15.127 7.852 1.00 92.06 240 GLN A O 1
ATOM 1930 N N . GLU A 1 241 ? 14.944 -15.358 5.898 1.00 91.44 241 GLU A N 1
ATOM 1931 C CA . GLU A 1 241 ? 16.131 -14.617 6.319 1.00 91.44 241 GLU A CA 1
ATOM 1932 C C . GLU A 1 241 ? 15.867 -13.113 6.446 1.00 91.44 241 GLU A C 1
ATOM 1934 O O . GLU A 1 241 ? 16.188 -12.531 7.479 1.00 91.44 241 GLU A O 1
ATOM 1939 N N . MET A 1 242 ? 15.183 -12.501 5.473 1.00 90.12 242 MET A N 1
ATOM 1940 C CA . MET A 1 242 ? 14.753 -11.097 5.561 1.00 90.12 242 MET A CA 1
ATOM 1941 C C . MET A 1 242 ? 13.908 -10.841 6.819 1.00 90.12 242 MET A C 1
ATOM 1943 O O . MET A 1 242 ? 14.146 -9.883 7.549 1.00 90.12 242 MET A O 1
ATOM 1947 N N . SER A 1 243 ? 12.978 -11.746 7.138 1.00 89.06 243 SER A N 1
ATOM 1948 C CA . SER A 1 243 ? 12.153 -11.663 8.348 1.00 89.06 243 SER A CA 1
ATOM 1949 C C . SER A 1 243 ? 12.973 -11.740 9.638 1.00 89.06 243 SER A C 1
ATOM 1951 O O . SER A 1 243 ? 12.621 -11.077 10.611 1.00 89.06 243 SER A O 1
ATOM 1953 N N . ARG A 1 244 ? 14.070 -12.512 9.684 1.00 87.31 244 ARG A N 1
ATOM 1954 C CA . ARG A 1 244 ? 14.972 -12.524 10.856 1.00 87.31 244 ARG A CA 1
ATOM 1955 C C . ARG A 1 244 ? 15.706 -11.199 11.041 1.00 87.31 244 ARG A C 1
ATOM 1957 O O . ARG A 1 244 ? 16.080 -10.879 12.164 1.00 87.31 244 ARG A O 1
ATOM 1964 N N . GLN A 1 245 ? 15.883 -10.449 9.959 1.00 85.69 245 GLN A N 1
ATOM 1965 C CA . GLN A 1 245 ? 16.551 -9.149 9.936 1.00 85.69 245 GLN A CA 1
ATOM 1966 C C . GLN A 1 245 ? 15.576 -7.970 10.135 1.00 85.69 245 GLN A C 1
ATOM 1968 O O . GLN A 1 245 ? 16.012 -6.828 10.142 1.00 85.69 245 GLN A O 1
ATOM 1973 N N . GLY A 1 246 ? 14.275 -8.231 10.343 1.00 82.94 246 GLY A N 1
ATOM 1974 C CA . GLY A 1 246 ? 13.242 -7.207 10.586 1.00 82.94 246 GLY A CA 1
ATOM 1975 C C . GLY A 1 246 ? 12.396 -6.839 9.358 1.00 82.94 246 GLY A C 1
ATOM 1976 O O . GLY A 1 246 ? 11.357 -6.187 9.491 1.00 82.94 246 GLY A O 1
ATOM 1977 N N . SER A 1 247 ? 12.770 -7.322 8.172 1.00 86.56 247 SER A N 1
ATOM 1978 C CA . SER A 1 247 ? 12.045 -7.120 6.913 1.00 86.56 247 SER A CA 1
ATOM 1979 C C . SER A 1 247 ? 10.865 -8.094 6.781 1.00 86.56 247 SER A C 1
ATOM 1981 O O . SER A 1 247 ? 10.972 -9.196 6.232 1.00 86.56 247 SER A O 1
ATOM 1983 N N . HIS A 1 248 ? 9.702 -7.687 7.296 1.00 87.19 248 HIS A N 1
ATOM 1984 C CA . HIS A 1 248 ? 8.488 -8.507 7.368 1.00 87.19 248 HIS A CA 1
ATOM 1985 C C . HIS A 1 248 ? 7.528 -8.242 6.201 1.00 87.19 248 HIS A C 1
ATOM 1987 O O . HIS A 1 248 ? 6.484 -7.606 6.353 1.00 87.19 248 HIS A O 1
ATOM 1993 N N . LEU A 1 249 ? 7.856 -8.791 5.031 1.00 89.81 249 LEU A N 1
ATOM 1994 C CA . LEU A 1 249 ? 7.133 -8.544 3.774 1.00 89.81 249 LEU A CA 1
ATOM 1995 C C . LEU A 1 249 ? 5.754 -9.210 3.675 1.00 89.81 249 LEU A C 1
ATOM 1997 O O . LEU A 1 249 ? 4.944 -8.858 2.809 1.00 89.81 249 LEU A O 1
ATOM 2001 N N . TYR A 1 250 ? 5.463 -10.149 4.571 1.00 94.75 250 TYR A N 1
ATOM 2002 C CA . TYR A 1 250 ? 4.195 -10.862 4.642 1.00 94.75 250 TYR A CA 1
ATOM 2003 C C . TYR A 1 250 ? 3.638 -10.865 6.064 1.00 94.75 250 TYR A C 1
ATOM 2005 O O . TYR A 1 250 ? 4.373 -10.905 7.049 1.00 94.75 250 TYR A O 1
ATOM 2013 N N . TRP A 1 251 ? 2.313 -10.874 6.165 1.00 95.75 251 TRP A N 1
ATOM 2014 C CA . TRP A 1 251 ? 1.607 -11.267 7.377 1.00 95.75 251 TRP A CA 1
ATOM 2015 C C . TRP A 1 251 ? 1.879 -12.752 7.661 1.00 95.75 251 TRP A C 1
ATOM 2017 O O . TRP A 1 251 ? 2.195 -13.512 6.749 1.00 95.75 251 TRP A O 1
ATOM 2027 N N . ASN A 1 252 ? 1.691 -13.198 8.902 1.00 94.38 252 ASN A N 1
ATOM 2028 C CA . ASN A 1 252 ? 1.932 -14.582 9.335 1.00 94.38 252 ASN A CA 1
ATOM 2029 C C . ASN A 1 252 ? 1.078 -15.625 8.601 1.00 94.38 252 ASN A C 1
ATOM 2031 O O . ASN A 1 252 ? 1.383 -16.811 8.641 1.00 94.38 252 ASN A O 1
ATOM 2035 N N . ASP A 1 253 ? -0.002 -15.201 7.949 1.00 93.00 253 ASP A N 1
ATOM 2036 C CA . ASP A 1 253 ? -0.824 -16.072 7.109 1.00 93.00 253 ASP A CA 1
ATOM 2037 C C . ASP A 1 253 ? -0.360 -16.123 5.642 1.00 93.00 253 ASP A C 1
ATOM 2039 O O . ASP A 1 253 ? -0.956 -16.831 4.828 1.00 93.00 253 ASP A O 1
ATOM 2043 N N . GLY A 1 254 ? 0.699 -15.383 5.303 1.00 93.69 254 GLY A N 1
ATOM 2044 C CA . GLY A 1 254 ? 1.314 -15.253 3.988 1.00 93.69 254 GLY A CA 1
ATOM 2045 C C . GLY A 1 254 ? 0.610 -14.292 3.027 1.00 93.69 254 GLY A C 1
ATOM 2046 O O . GLY A 1 254 ? 0.826 -14.378 1.819 1.00 93.69 254 GLY A O 1
ATOM 2047 N N . SER A 1 255 ? -0.290 -13.424 3.491 1.00 95.06 255 SER A N 1
ATOM 2048 C CA . SER A 1 255 ? -0.721 -12.258 2.706 1.00 95.06 255 SER A CA 1
ATOM 2049 C C . SER A 1 255 ? 0.378 -11.196 2.670 1.00 95.06 255 SER A C 1
ATOM 2051 O O . SER A 1 255 ? 1.065 -10.992 3.663 1.00 95.06 255 SER A O 1
ATOM 2053 N N . CYS A 1 256 ? 0.529 -10.482 1.554 1.00 93.69 256 CYS A N 1
ATOM 2054 C CA . CYS A 1 256 ? 1.523 -9.412 1.439 1.00 93.69 256 CYS A CA 1
ATOM 2055 C C . CYS A 1 256 ? 1.252 -8.280 2.441 1.00 93.69 256 CYS A C 1
ATOM 2057 O O . CYS A 1 256 ? 0.126 -7.790 2.556 1.00 93.69 256 CYS A O 1
ATOM 2059 N N . ARG A 1 257 ? 2.303 -7.855 3.141 1.00 93.44 257 ARG A N 1
ATOM 2060 C CA . ARG A 1 257 ? 2.348 -6.623 3.942 1.00 93.44 257 ARG A CA 1
ATOM 2061 C C . ARG A 1 257 ? 2.792 -5.418 3.130 1.00 93.44 257 ARG A C 1
ATOM 2063 O O . ARG A 1 257 ? 2.421 -4.303 3.464 1.00 93.44 257 ARG A O 1
ATOM 2070 N N . LEU A 1 258 ? 3.551 -5.673 2.076 1.00 90.69 258 LEU A N 1
ATOM 2071 C CA . LEU A 1 258 ? 4.119 -4.695 1.163 1.00 90.69 258 LEU A CA 1
ATOM 2072 C C . LEU A 1 258 ? 3.206 -4.478 -0.049 1.00 90.69 258 LEU A C 1
ATOM 2074 O O . LEU A 1 258 ? 2.720 -5.454 -0.631 1.00 90.69 258 LEU A O 1
ATOM 2078 N N . GLY A 1 259 ? 2.986 -3.219 -0.424 1.00 90.75 259 GLY A N 1
ATOM 2079 C CA . GLY A 1 259 ? 2.359 -2.862 -1.692 1.00 90.75 259 GLY A CA 1
ATOM 2080 C C . GLY A 1 259 ? 3.311 -2.858 -2.889 1.00 90.75 259 GLY A C 1
ATOM 2081 O O . GLY A 1 259 ? 4.512 -3.043 -2.750 1.00 90.75 259 GLY A O 1
ATOM 2082 N N . GLY A 1 260 ? 2.771 -2.759 -4.102 1.00 88.94 260 GLY A N 1
ATOM 2083 C CA . GLY A 1 260 ? 3.550 -2.892 -5.336 1.00 88.94 260 GLY A CA 1
ATOM 2084 C C . GLY A 1 260 ? 4.083 -4.311 -5.574 1.00 88.94 260 GLY A C 1
ATOM 2085 O O . GLY A 1 260 ? 5.015 -4.499 -6.357 1.00 88.94 260 GLY A O 1
ATOM 2086 N N . ARG A 1 261 ? 3.558 -5.318 -4.861 1.00 92.75 261 ARG A N 1
ATOM 2087 C CA . ARG A 1 261 ? 3.963 -6.737 -4.929 1.00 92.75 261 ARG A CA 1
ATOM 2088 C C . ARG A 1 261 ? 2.757 -7.676 -5.071 1.00 92.75 261 ARG A C 1
ATOM 2090 O O . ARG A 1 261 ? 2.767 -8.823 -4.621 1.00 92.75 261 ARG A O 1
ATOM 2097 N N . GLU A 1 262 ? 1.694 -7.178 -5.694 1.00 94.62 262 GLU A N 1
ATOM 2098 C CA . GLU A 1 262 ? 0.364 -7.791 -5.760 1.00 94.62 262 GLU A CA 1
ATOM 2099 C C . GLU A 1 262 ? 0.362 -9.169 -6.431 1.00 94.62 262 GLU A C 1
ATOM 2101 O O . GLU A 1 262 ? -0.459 -10.021 -6.075 1.00 94.62 262 GLU A O 1
ATOM 2106 N N . PHE A 1 263 ? 1.303 -9.423 -7.351 1.00 96.75 263 PHE A N 1
ATOM 2107 C CA . PHE A 1 263 ? 1.450 -10.719 -8.016 1.00 96.75 263 PHE A CA 1
ATOM 2108 C C . PHE A 1 263 ? 1.656 -11.847 -7.000 1.00 96.75 263 PHE A C 1
ATOM 2110 O O . PHE A 1 263 ? 1.045 -12.904 -7.135 1.00 96.75 263 PHE A O 1
ATOM 2117 N N . LEU A 1 264 ? 2.430 -11.606 -5.932 1.00 95.69 264 LEU A N 1
ATOM 2118 C CA . LEU A 1 264 ? 2.693 -12.590 -4.872 1.00 95.69 264 LEU A CA 1
ATOM 2119 C C . LEU A 1 264 ? 1.394 -13.014 -4.169 1.00 95.69 264 LEU A C 1
ATOM 2121 O O . LEU A 1 264 ? 1.156 -14.196 -3.920 1.00 95.69 264 LEU A O 1
ATOM 2125 N N . GLY A 1 265 ? 0.514 -12.048 -3.893 1.00 95.56 265 GLY A N 1
ATOM 2126 C CA . GLY A 1 265 ? -0.800 -12.321 -3.323 1.00 95.56 265 GLY A CA 1
ATOM 2127 C C . GLY A 1 265 ? -1.713 -13.055 -4.304 1.00 95.56 265 GLY A C 1
ATOM 2128 O O . GLY A 1 265 ? -2.376 -14.023 -3.924 1.00 95.56 265 GLY A O 1
ATOM 2129 N N . GLN A 1 266 ? -1.722 -12.624 -5.568 1.00 96.75 266 GLN A N 1
ATOM 2130 C CA . GLN A 1 266 ? -2.529 -13.230 -6.624 1.00 96.75 266 GLN A CA 1
ATOM 2131 C C . GLN A 1 266 ? -2.193 -14.710 -6.809 1.00 96.75 266 GLN A C 1
ATOM 2133 O O . GLN A 1 266 ? -3.111 -15.533 -6.760 1.00 96.75 266 GLN A O 1
ATOM 2138 N N . ILE A 1 267 ? -0.914 -15.062 -6.976 1.00 96.06 267 ILE A N 1
ATOM 2139 C CA . ILE A 1 267 ? -0.498 -16.452 -7.216 1.00 96.06 267 ILE A CA 1
ATOM 2140 C C . ILE A 1 267 ? -0.732 -17.360 -6.003 1.00 96.06 267 ILE A C 1
ATOM 2142 O O . ILE A 1 267 ? -0.906 -18.563 -6.165 1.00 96.06 267 ILE A O 1
ATOM 2146 N N . ALA A 1 268 ? -0.821 -16.787 -4.798 1.00 94.94 268 ALA A N 1
ATOM 2147 C CA . ALA A 1 268 ? -1.193 -17.496 -3.572 1.00 94.94 268 ALA A CA 1
ATOM 2148 C C . ALA A 1 268 ? -2.720 -17.628 -3.368 1.00 94.94 268 ALA A C 1
ATOM 2150 O O . ALA A 1 268 ? -3.174 -18.245 -2.399 1.00 94.94 268 ALA A O 1
ATOM 2151 N N . SER A 1 269 ? -3.542 -17.032 -4.239 1.00 95.88 269 SER A N 1
ATOM 2152 C CA . SER A 1 269 ? -5.004 -17.083 -4.138 1.00 95.88 269 SER A CA 1
ATOM 2153 C C . SER A 1 269 ? -5.587 -18.345 -4.786 1.00 95.88 269 SER A C 1
ATOM 2155 O O . SER A 1 269 ? -5.053 -18.890 -5.755 1.00 95.88 269 SER A O 1
ATOM 2157 N N . LYS A 1 270 ? -6.754 -18.793 -4.302 1.00 96.31 270 LYS A N 1
ATOM 2158 C CA . LYS A 1 270 ? -7.513 -19.883 -4.949 1.00 96.31 270 LYS A CA 1
ATOM 2159 C C . LYS A 1 270 ? -8.061 -19.486 -6.320 1.00 96.31 270 LYS A C 1
ATOM 2161 O O . LYS A 1 270 ? -8.210 -20.340 -7.184 1.00 96.31 270 LYS A O 1
ATOM 2166 N N . CYS A 1 271 ? -8.323 -18.198 -6.539 1.00 96.38 271 CYS A N 1
ATOM 2167 C CA . CYS A 1 271 ? -8.780 -17.681 -7.828 1.00 96.38 271 CYS A CA 1
ATOM 2168 C C . CYS A 1 271 ? -7.735 -17.884 -8.940 1.00 96.38 271 CYS A C 1
ATOM 2170 O O . CYS A 1 271 ? -8.108 -18.090 -10.095 1.00 96.38 271 CYS A O 1
ATOM 2172 N N . TYR A 1 272 ? -6.448 -17.854 -8.581 1.00 97.12 272 TYR A N 1
ATOM 2173 C CA . TYR A 1 272 ? -5.338 -18.213 -9.461 1.00 97.12 272 TYR A CA 1
ATOM 2174 C C . TYR A 1 272 ? -5.109 -19.731 -9.471 1.00 97.12 272 TYR A C 1
ATOM 2176 O O . TYR A 1 272 ? -5.296 -20.372 -10.494 1.00 97.12 272 TYR A O 1
ATOM 2184 N N . THR A 1 273 ? -4.806 -20.336 -8.316 1.00 96.62 273 THR A N 1
ATOM 2185 C CA . THR A 1 273 ? -4.364 -21.748 -8.229 1.00 96.62 273 THR A CA 1
ATOM 2186 C C . THR A 1 273 ? -5.427 -22.789 -8.591 1.00 96.62 273 THR A C 1
ATOM 2188 O O . THR A 1 273 ? -5.085 -23.904 -8.975 1.00 96.62 273 THR A O 1
ATOM 2191 N N . GLN A 1 274 ? -6.712 -22.460 -8.452 1.00 96.50 274 GLN A N 1
ATOM 2192 C CA . GLN A 1 274 ? -7.842 -23.345 -8.775 1.00 96.50 274 GLN A CA 1
ATOM 2193 C C . GLN A 1 274 ? -8.758 -22.754 -9.855 1.00 96.50 274 GLN A C 1
ATOM 2195 O O . GLN A 1 274 ? -9.770 -23.356 -10.212 1.00 96.50 274 GLN A O 1
ATOM 2200 N N . GLY A 1 275 ? -8.427 -21.565 -10.355 1.00 95.88 275 GLY A N 1
ATOM 2201 C CA . GLY A 1 275 ? -9.183 -20.856 -11.375 1.00 95.88 275 GLY A CA 1
ATOM 2202 C C . GLY A 1 275 ? -8.294 -20.486 -12.552 1.00 95.88 275 GLY A C 1
ATOM 2203 O O . GLY A 1 275 ? -7.341 -21.181 -12.881 1.00 95.88 275 GLY A O 1
ATOM 2204 N N . LYS A 1 276 ? -8.656 -19.398 -13.229 1.00 96.38 276 LYS A N 1
ATOM 2205 C CA . LYS A 1 276 ? -7.872 -18.811 -14.326 1.00 96.38 276 LYS A CA 1
ATOM 2206 C C . LYS A 1 276 ? -7.763 -17.295 -14.164 1.00 96.38 276 LYS A C 1
ATOM 2208 O O . LYS A 1 276 ? -7.720 -16.567 -15.153 1.00 96.38 276 LYS A O 1
ATOM 2213 N N . MET A 1 277 ? -7.830 -16.808 -12.922 1.00 96.62 277 MET A N 1
ATOM 2214 C CA . MET A 1 277 ? -7.732 -15.377 -12.652 1.00 96.62 277 MET A CA 1
ATOM 2215 C C . MET A 1 277 ? -6.344 -14.882 -13.054 1.00 96.62 277 MET A C 1
ATOM 2217 O O . MET A 1 277 ? -5.340 -15.451 -12.640 1.00 96.62 277 MET A O 1
ATOM 2221 N N . GLN A 1 278 ? -6.314 -13.800 -13.821 1.00 96.50 278 GLN A N 1
ATOM 2222 C CA . GLN A 1 278 ? -5.110 -13.060 -14.189 1.00 96.50 278 GLN A CA 1
ATOM 2223 C C . GLN A 1 278 ? -5.305 -11.579 -13.869 1.00 96.50 278 GLN A C 1
ATOM 2225 O O . GLN A 1 278 ? -6.420 -11.151 -13.574 1.00 96.50 278 GLN A O 1
ATOM 2230 N N . CYS A 1 279 ? -4.250 -10.767 -13.944 1.00 96.88 279 CYS A N 1
ATOM 2231 C CA . CYS A 1 279 ? -4.347 -9.327 -13.657 1.00 96.88 279 CYS A CA 1
ATOM 2232 C C . CYS A 1 279 ? -5.422 -8.658 -14.535 1.00 96.88 279 CYS A C 1
ATOM 2234 O O . CYS A 1 279 ? -6.280 -7.917 -14.059 1.00 96.88 279 CYS A O 1
ATOM 2236 N N . LEU A 1 280 ? -5.456 -9.038 -15.816 1.00 96.31 280 LEU A N 1
ATOM 2237 C CA . LEU A 1 280 ? -6.420 -8.552 -16.808 1.00 96.31 280 LEU A CA 1
ATOM 2238 C C . LEU A 1 280 ? -7.853 -9.086 -16.623 1.00 96.31 280 LEU A C 1
ATOM 2240 O O . LEU A 1 280 ? -8.732 -8.743 -17.407 1.00 96.31 280 LEU A O 1
ATOM 2244 N N . SER A 1 281 ? -8.113 -9.928 -15.615 1.00 96.00 281 SER A N 1
ATOM 2245 C CA . SER A 1 281 ? -9.484 -10.263 -15.197 1.00 96.00 281 SER A CA 1
ATOM 2246 C C . SER A 1 281 ? -10.178 -9.088 -14.496 1.00 96.00 281 SER A C 1
ATOM 2248 O O . SER A 1 281 ? -11.406 -9.070 -14.431 1.00 96.00 281 SER A O 1
ATOM 2250 N N . CYS A 1 282 ? -9.403 -8.128 -13.974 1.00 95.50 282 CYS A N 1
ATOM 2251 C CA . CYS A 1 282 ? -9.904 -6.946 -13.268 1.00 95.50 282 CYS A CA 1
ATOM 2252 C C . CYS A 1 282 ? -9.372 -5.638 -13.878 1.00 95.50 282 CYS A C 1
ATOM 2254 O O . CYS A 1 282 ? -10.121 -4.666 -14.028 1.00 95.50 282 CYS A O 1
ATOM 2256 N N . HIS A 1 283 ? -8.094 -5.622 -14.259 1.00 96.56 283 HIS A N 1
ATOM 2257 C CA . HIS A 1 283 ? -7.404 -4.427 -14.731 1.00 96.56 283 HIS A CA 1
ATOM 2258 C C . HIS A 1 283 ? -7.459 -4.260 -16.256 1.00 96.56 283 HIS A C 1
ATOM 2260 O O . HIS A 1 283 ? -7.461 -5.238 -17.006 1.00 96.56 283 HIS A O 1
ATOM 2266 N N . ALA A 1 284 ? -7.444 -3.010 -16.716 1.00 93.94 284 ALA A N 1
ATOM 2267 C CA . ALA A 1 284 ? -7.181 -2.636 -18.100 1.00 93.94 284 ALA A CA 1
ATOM 2268 C C . ALA A 1 284 ? -5.959 -1.725 -18.148 1.00 93.94 284 ALA A C 1
ATOM 2270 O O . ALA A 1 284 ? -5.880 -0.753 -17.418 1.00 93.94 284 ALA A O 1
ATOM 2271 N N . MET A 1 285 ? -5.005 -2.048 -19.019 1.00 92.88 285 MET A N 1
ATOM 2272 C CA . MET A 1 285 ? -3.767 -1.266 -19.155 1.00 92.88 285 MET A CA 1
ATOM 2273 C C . MET A 1 285 ? -3.922 -0.078 -20.107 1.00 92.88 285 MET A C 1
ATOM 2275 O O . MET A 1 285 ? -3.067 0.799 -20.144 1.00 92.88 285 MET A O 1
ATOM 2279 N N . HIS A 1 286 ? -5.002 -0.057 -20.890 1.00 92.62 286 HIS A N 1
ATOM 2280 C CA . HIS A 1 286 ? -5.321 0.995 -21.847 1.00 92.62 286 HIS A CA 1
ATOM 2281 C C . HIS A 1 286 ? -6.754 1.468 -21.603 1.00 92.62 286 HIS A C 1
ATOM 2283 O O . HIS A 1 286 ? -7.618 0.653 -21.270 1.00 92.62 286 HIS A O 1
ATOM 2289 N N . ASP A 1 287 ? -6.994 2.766 -21.794 1.00 86.62 287 ASP A N 1
ATOM 2290 C CA . ASP A 1 287 ? -8.321 3.393 -21.716 1.00 86.62 287 ASP A CA 1
ATOM 2291 C C . ASP A 1 287 ? -9.047 3.190 -20.368 1.00 86.62 287 ASP A C 1
ATOM 2293 O O . ASP A 1 287 ? -10.277 3.152 -20.301 1.00 86.62 287 ASP A O 1
ATOM 2297 N N . SER A 1 288 ? -8.286 3.066 -19.277 1.00 87.88 288 SER A N 1
ATOM 2298 C CA . SER A 1 288 ? -8.795 3.089 -17.905 1.00 87.88 288 SER A CA 1
ATOM 2299 C C . SER A 1 288 ? -8.355 4.357 -17.183 1.00 87.88 288 SER A C 1
ATOM 2301 O O . SER A 1 288 ? -7.428 5.054 -17.592 1.00 87.88 288 SER A O 1
ATOM 2303 N N . ASP A 1 289 ? -8.988 4.618 -16.047 1.00 88.81 289 ASP A N 1
ATOM 2304 C CA . ASP A 1 289 ? -8.432 5.539 -15.061 1.00 88.81 289 ASP A CA 1
ATOM 2305 C C . ASP A 1 289 ? -7.033 5.057 -14.647 1.00 88.81 289 ASP A C 1
ATOM 2307 O O . ASP A 1 289 ? -6.867 3.856 -14.399 1.00 88.81 289 ASP A O 1
ATOM 2311 N N . PRO A 1 290 ? -6.022 5.939 -14.623 1.00 85.19 290 PRO A N 1
ATOM 2312 C CA . PRO A 1 290 ? -4.674 5.559 -14.225 1.00 85.19 290 PRO A CA 1
ATOM 2313 C C . PRO A 1 290 ? -4.581 5.196 -12.737 1.00 85.19 290 PRO A C 1
ATOM 2315 O O . PRO A 1 290 ? -3.643 4.501 -12.355 1.00 85.19 290 PRO A O 1
ATOM 2318 N N . ASN A 1 291 ? -5.540 5.612 -11.900 1.00 85.25 291 ASN A N 1
ATOM 2319 C CA . ASN A 1 291 ? -5.643 5.129 -10.525 1.00 85.25 291 ASN A CA 1
ATOM 2320 C C . ASN A 1 291 ? -6.230 3.715 -10.507 1.00 85.25 291 ASN A C 1
ATOM 2322 O O . ASN A 1 291 ? -7.294 3.463 -11.079 1.00 85.25 291 ASN A O 1
ATOM 2326 N N . ASP A 1 292 ? -5.510 2.790 -9.870 1.00 86.44 292 ASP A N 1
ATOM 2327 C CA . ASP A 1 292 ? -5.766 1.343 -9.801 1.00 86.44 292 ASP A CA 1
ATOM 2328 C C . ASP A 1 292 ? -5.821 0.606 -11.150 1.00 86.44 292 ASP A C 1
ATOM 2330 O O . ASP A 1 292 ? -5.711 -0.617 -11.179 1.00 86.44 292 ASP A O 1
ATOM 2334 N N . GLN A 1 293 ? -6.010 1.301 -12.276 1.00 92.00 293 GLN A N 1
ATOM 2335 C CA . GLN A 1 293 ? -6.162 0.719 -13.612 1.00 92.00 293 GLN A CA 1
ATOM 2336 C C . GLN A 1 293 ? -7.264 -0.347 -13.691 1.00 92.00 293 GLN A C 1
ATOM 2338 O O . GLN A 1 293 ? -7.195 -1.295 -14.474 1.00 92.00 293 GLN A O 1
ATOM 2343 N N . LEU A 1 294 ? -8.302 -0.224 -12.860 1.00 94.31 294 LEU A N 1
ATOM 2344 C CA . LEU A 1 294 ? -9.455 -1.116 -12.902 1.00 94.31 294 LEU A CA 1
ATOM 2345 C C . LEU A 1 294 ? -10.340 -0.777 -14.100 1.00 94.31 294 LEU A C 1
ATOM 2347 O O . LEU A 1 294 ? -10.681 0.385 -14.344 1.00 94.31 294 LEU A O 1
ATOM 2351 N N . THR A 1 295 ? -10.788 -1.812 -14.809 1.00 93.00 295 THR A N 1
ATOM 2352 C CA . THR A 1 295 ? -11.889 -1.648 -15.766 1.00 93.00 295 THR A CA 1
ATOM 2353 C C . THR A 1 295 ? -13.132 -1.132 -15.039 1.00 93.00 295 THR A C 1
ATOM 2355 O O . THR A 1 295 ? -13.362 -1.454 -13.872 1.00 93.00 295 THR A O 1
ATOM 2358 N N . VAL A 1 296 ? -13.957 -0.335 -15.726 1.00 90.75 296 VAL A N 1
ATOM 2359 C CA . VAL A 1 296 ? -15.109 0.352 -15.109 1.00 90.75 296 VAL A CA 1
ATOM 2360 C C . VAL A 1 296 ? -16.028 -0.621 -14.365 1.00 90.75 296 VAL A C 1
ATOM 2362 O O . VAL A 1 296 ? -16.432 -0.343 -13.237 1.00 90.75 296 VAL A O 1
ATOM 2365 N N . GLU A 1 297 ? -16.309 -1.787 -14.951 1.00 90.50 297 GLU A N 1
ATOM 2366 C CA . GLU A 1 297 ? -17.155 -2.808 -14.325 1.00 90.50 297 GLU A CA 1
ATOM 2367 C C . GLU A 1 297 ? -16.522 -3.418 -13.065 1.00 90.50 297 GLU A C 1
ATOM 2369 O O . GLU A 1 297 ? -17.233 -3.780 -12.129 1.00 90.50 297 GLU A O 1
ATOM 2374 N N . MET A 1 298 ? -15.192 -3.490 -13.001 1.00 95.12 298 MET A N 1
ATOM 2375 C CA . MET A 1 298 ? -14.448 -4.175 -11.937 1.00 95.12 298 MET A CA 1
ATOM 2376 C C . MET A 1 298 ? -14.120 -3.261 -10.754 1.00 95.12 298 MET A C 1
ATOM 2378 O O . MET A 1 298 ? -13.529 -3.702 -9.779 1.00 95.12 298 MET A O 1
ATOM 2382 N N . ARG A 1 299 ? -14.580 -2.004 -10.779 1.00 92.00 299 ARG A N 1
ATOM 2383 C CA . ARG A 1 299 ? -14.591 -1.117 -9.600 1.00 92.00 299 ARG A CA 1
ATOM 2384 C C . ARG A 1 299 ? -15.572 -1.580 -8.517 1.00 92.00 299 ARG A C 1
ATOM 2386 O O . ARG A 1 299 ? -15.492 -1.138 -7.374 1.00 92.00 299 ARG A O 1
ATOM 2393 N N . GLY A 1 300 ? -16.528 -2.435 -8.879 1.00 92.38 300 GLY A N 1
ATOM 2394 C CA . GLY A 1 300 ? -17.508 -3.023 -7.971 1.00 92.38 300 GLY A CA 1
ATOM 2395 C C . GLY A 1 300 ? -17.490 -4.548 -8.007 1.00 92.38 300 GLY A C 1
ATOM 2396 O O . GLY A 1 300 ? -16.676 -5.178 -8.676 1.00 92.38 300 GLY A O 1
ATOM 2397 N N . ASP A 1 301 ? -18.453 -5.163 -7.322 1.00 95.88 301 ASP A N 1
ATOM 2398 C CA . ASP A 1 301 ? -18.469 -6.613 -7.070 1.00 95.88 301 ASP A CA 1
ATOM 2399 C C . ASP A 1 301 ? -18.590 -7.476 -8.330 1.00 95.88 301 ASP A C 1
ATOM 2401 O O . ASP A 1 301 ? -18.412 -8.694 -8.262 1.00 95.88 301 ASP A O 1
ATOM 2405 N N . ARG A 1 302 ? -18.828 -6.867 -9.503 1.00 95.75 302 ARG A N 1
ATOM 2406 C CA . ARG A 1 302 ? -18.786 -7.575 -10.783 1.00 95.75 302 ARG A CA 1
ATOM 2407 C C . ARG A 1 302 ? -17.478 -8.340 -10.949 1.00 95.75 302 ARG A C 1
ATOM 2409 O O . ARG A 1 302 ? -17.551 -9.464 -11.430 1.00 95.75 302 ARG A O 1
ATOM 2416 N N . ALA A 1 303 ? -16.356 -7.811 -10.457 1.00 95.44 303 ALA A N 1
ATOM 2417 C CA . ALA A 1 303 ? -15.060 -8.488 -10.453 1.00 95.44 303 ALA A CA 1
ATOM 2418 C C . ALA A 1 303 ? -15.113 -9.901 -9.880 1.00 95.44 303 ALA A C 1
ATOM 2420 O O . ALA A 1 303 ? -14.614 -10.840 -10.499 1.00 95.44 303 ALA A O 1
ATOM 2421 N N . CYS A 1 304 ? -15.793 -10.068 -8.750 1.00 96.88 304 CYS A N 1
ATOM 2422 C CA . CYS A 1 304 ? -15.963 -11.358 -8.096 1.00 96.88 304 CYS A CA 1
ATOM 2423 C C . CYS A 1 304 ? -17.069 -12.180 -8.774 1.00 96.88 304 CYS A C 1
ATOM 2425 O O . CYS A 1 304 ? -16.932 -13.388 -8.981 1.00 96.88 304 CYS A O 1
ATOM 2427 N N . LEU A 1 305 ? -18.167 -11.523 -9.158 1.00 96.38 305 LEU A N 1
ATOM 2428 C CA . LEU A 1 305 ? -19.359 -12.156 -9.729 1.00 96.38 305 LEU A CA 1
ATOM 2429 C C . LEU A 1 305 ? -19.159 -12.715 -11.146 1.00 96.38 305 LEU A C 1
ATOM 2431 O O . LEU A 1 305 ? -20.049 -13.409 -11.635 1.00 96.38 305 LEU A O 1
ATOM 2435 N N . GLN A 1 306 ? -18.013 -12.462 -11.791 1.00 94.38 306 GLN A N 1
ATOM 2436 C CA . GLN A 1 306 ? -17.602 -13.163 -13.017 1.00 94.38 306 GLN A CA 1
ATOM 2437 C C . GLN A 1 306 ? -17.599 -14.684 -12.812 1.00 94.38 306 GLN A C 1
ATOM 2439 O O . GLN A 1 306 ? -18.092 -15.424 -13.659 1.00 94.38 306 GLN A O 1
ATOM 2444 N N . CYS A 1 307 ? -17.100 -15.133 -11.657 1.00 96.00 307 CYS A N 1
ATOM 2445 C CA . CYS A 1 307 ? -17.031 -16.548 -11.288 1.00 96.00 307 CYS A CA 1
ATOM 2446 C C . CYS A 1 307 ? -18.009 -16.898 -10.156 1.00 96.00 307 CYS A C 1
ATOM 2448 O O . CYS A 1 307 ? -18.551 -17.999 -10.112 1.00 96.00 307 CYS A O 1
ATOM 2450 N N . HIS A 1 308 ? -18.285 -15.956 -9.251 1.00 96.31 308 HIS A N 1
ATOM 2451 C CA . HIS A 1 308 ? -19.136 -16.153 -8.075 1.00 96.31 308 HIS A CA 1
ATOM 2452 C C . HIS A 1 308 ? -20.594 -15.724 -8.317 1.00 96.31 308 HIS A C 1
ATOM 2454 O O . HIS A 1 308 ? -21.202 -15.046 -7.491 1.00 96.31 308 HIS A O 1
ATOM 2460 N N . THR A 1 309 ? -21.182 -16.141 -9.441 1.00 96.50 309 THR A N 1
ATOM 2461 C CA . THR A 1 309 ? -22.519 -15.711 -9.918 1.00 96.50 309 THR A CA 1
ATOM 2462 C C . THR A 1 309 ? -23.658 -15.940 -8.913 1.00 96.50 309 THR A C 1
ATOM 2464 O O . THR A 1 309 ? -24.700 -15.283 -8.973 1.00 96.50 309 THR A O 1
ATOM 246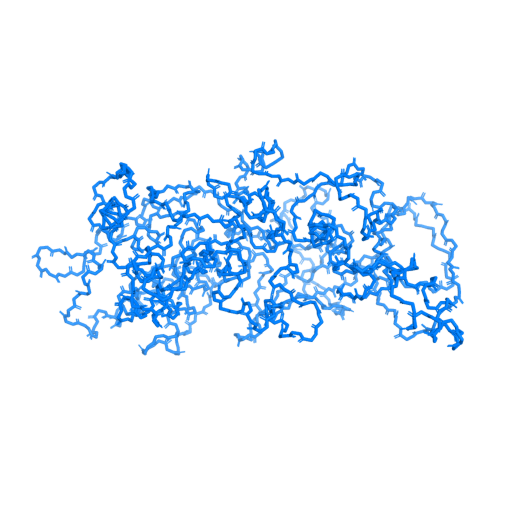7 N N . GLY A 1 310 ? -23.460 -16.851 -7.956 1.00 96.44 310 GLY A N 1
ATOM 2468 C CA . GLY A 1 310 ? -24.425 -17.165 -6.911 1.00 96.44 310 GLY A CA 1
ATOM 2469 C C . GLY A 1 310 ? -24.593 -16.108 -5.815 1.00 96.44 310 GLY A C 1
ATOM 2470 O O . GLY A 1 310 ? -25.590 -16.144 -5.101 1.00 96.44 310 GLY A O 1
ATOM 2471 N N . PHE A 1 311 ? -23.675 -15.158 -5.661 1.00 95.69 311 PHE A N 1
ATOM 2472 C CA . PHE A 1 311 ? -23.707 -14.205 -4.546 1.00 95.69 311 PHE A CA 1
ATOM 2473 C C . PHE A 1 311 ? -24.372 -12.881 -4.935 1.00 95.69 311 PHE A C 1
ATOM 2475 O O . PHE A 1 311 ? -23.801 -11.805 -4.809 1.00 95.69 311 PHE A O 1
ATOM 2482 N N . THR A 1 312 ? -25.605 -12.971 -5.432 1.00 93.75 312 THR A N 1
ATOM 2483 C CA . THR A 1 312 ? -26.423 -11.829 -5.869 1.00 93.75 312 THR A CA 1
ATOM 2484 C C . THR A 1 312 ? -27.790 -11.826 -5.180 1.00 93.75 312 THR A C 1
ATOM 2486 O O . THR A 1 312 ? -28.225 -12.837 -4.620 1.00 93.75 312 THR A O 1
ATOM 2489 N N . GLY A 1 313 ? -28.481 -10.682 -5.196 1.00 92.38 313 GLY A N 1
ATOM 2490 C CA . GLY A 1 313 ? -29.818 -10.547 -4.607 1.00 92.38 313 GLY A CA 1
ATOM 2491 C C . GLY A 1 313 ? -29.843 -10.891 -3.113 1.00 92.38 313 GLY A C 1
ATOM 2492 O O . GLY A 1 313 ? -28.982 -10.453 -2.355 1.00 92.38 313 GLY A O 1
ATOM 2493 N N . SER A 1 314 ? -30.807 -11.710 -2.684 1.00 95.44 314 SER A N 1
ATOM 2494 C CA . SER A 1 314 ? -30.932 -12.139 -1.281 1.00 95.44 314 SER A CA 1
ATOM 2495 C C . SER A 1 314 ? -29.757 -12.987 -0.790 1.00 95.44 314 SER A C 1
ATOM 2497 O O . SER A 1 314 ? -29.434 -12.945 0.394 1.00 95.44 314 SER A O 1
ATOM 2499 N N . ARG A 1 315 ? -29.070 -13.719 -1.678 1.00 97.31 315 ARG A N 1
ATOM 2500 C CA . ARG A 1 315 ? -27.880 -14.497 -1.300 1.00 97.31 315 ARG A CA 1
ATOM 2501 C C . ARG A 1 315 ? -26.700 -13.603 -0.933 1.00 97.31 315 ARG A C 1
ATOM 2503 O O . ARG A 1 315 ? -25.891 -14.009 -0.107 1.00 97.31 315 ARG A O 1
ATOM 2510 N N . LEU A 1 316 ? -26.621 -12.393 -1.494 1.00 97.12 316 LEU A N 1
ATOM 2511 C CA . LEU A 1 316 ? -25.608 -11.414 -1.100 1.00 97.12 316 LEU A CA 1
ATOM 2512 C C . LEU A 1 316 ? -25.792 -11.023 0.365 1.00 97.12 316 LEU A C 1
ATOM 2514 O O . LEU A 1 316 ? -24.875 -11.197 1.153 1.00 97.12 316 LEU A O 1
ATOM 2518 N N . THR A 1 317 ? -26.985 -10.567 0.747 1.00 97.56 317 THR A N 1
ATOM 2519 C CA . THR A 1 317 ? -27.245 -10.105 2.119 1.00 97.56 317 THR A CA 1
ATOM 2520 C C . THR A 1 317 ? -27.245 -11.246 3.135 1.00 97.56 317 THR A C 1
ATOM 2522 O O . THR A 1 317 ? -26.829 -11.048 4.273 1.00 97.56 317 THR A O 1
ATOM 2525 N N . GLN A 1 318 ? -27.649 -12.456 2.732 1.00 97.31 318 GLN A N 1
ATOM 2526 C CA . GLN A 1 318 ? -27.487 -13.664 3.548 1.00 97.31 318 GLN A CA 1
ATOM 2527 C C . GLN A 1 318 ? -26.017 -14.013 3.776 1.00 97.31 318 GLN A C 1
ATOM 2529 O O . GLN A 1 318 ? -25.676 -14.481 4.854 1.00 97.31 318 GLN A O 1
ATOM 2534 N N . HIS A 1 319 ? -25.162 -13.803 2.773 1.00 97.56 319 HIS A N 1
ATOM 2535 C CA . HIS A 1 319 ? -23.738 -14.076 2.887 1.00 97.56 319 HIS A CA 1
ATOM 2536 C C . HIS A 1 319 ? -23.011 -12.993 3.680 1.00 97.56 319 HIS A C 1
ATOM 2538 O O . HIS A 1 319 ? -22.236 -13.319 4.563 1.00 97.56 319 HIS A O 1
ATOM 2544 N N . THR A 1 320 ? -23.244 -11.716 3.381 1.00 97.25 320 THR A N 1
ATOM 2545 C CA . THR A 1 320 ? -22.492 -10.599 3.970 1.00 97.25 320 THR A CA 1
ATOM 2546 C C . THR A 1 320 ? -23.040 -10.180 5.326 1.00 97.25 320 THR A C 1
ATOM 2548 O O . THR A 1 320 ? -22.332 -9.522 6.083 1.00 97.25 320 THR A O 1
ATOM 2551 N N . HIS A 1 321 ? -24.296 -10.524 5.632 1.00 97.31 321 HIS A N 1
ATOM 2552 C CA . HIS A 1 321 ? -25.051 -10.047 6.795 1.00 97.31 321 HIS A CA 1
ATOM 2553 C C . HIS A 1 321 ? -25.195 -8.518 6.872 1.00 97.31 321 HIS A C 1
ATOM 2555 O O . HIS A 1 321 ? -25.472 -7.966 7.938 1.00 97.31 321 HIS A O 1
ATOM 2561 N N . HIS A 1 322 ? -25.057 -7.843 5.732 1.00 97.75 322 HIS A N 1
ATOM 2562 C CA . HIS A 1 322 ? -25.232 -6.404 5.583 1.00 97.75 322 HIS A CA 1
ATOM 2563 C C . HIS A 1 322 ? -26.383 -6.093 4.620 1.00 97.75 322 HIS A C 1
ATOM 2565 O O . HIS A 1 322 ? -26.805 -6.935 3.824 1.00 97.75 322 HIS A O 1
ATOM 2571 N N . ALA A 1 323 ? -26.898 -4.861 4.671 1.00 96.75 323 ALA A N 1
ATOM 2572 C CA . ALA A 1 323 ? -27.809 -4.371 3.641 1.00 96.75 323 ALA A CA 1
ATOM 2573 C C . ALA A 1 323 ? -27.119 -4.425 2.267 1.00 96.75 323 ALA A C 1
ATOM 2575 O O . ALA A 1 323 ? -25.933 -4.115 2.154 1.00 96.75 323 ALA A O 1
ATOM 2576 N N . GLY A 1 324 ? -27.846 -4.808 1.214 1.00 95.19 324 GLY A N 1
ATOM 2577 C CA . GLY A 1 324 ? -27.240 -5.061 -0.102 1.00 95.19 324 GLY A CA 1
ATOM 2578 C C . GLY A 1 324 ? -26.573 -3.832 -0.728 1.00 95.19 324 GLY A C 1
ATOM 2579 O O . GLY A 1 324 ? -25.613 -3.973 -1.474 1.00 95.19 324 GLY A O 1
ATOM 2580 N N . SER A 1 325 ? -27.051 -2.633 -0.393 1.00 93.81 325 SER A N 1
ATOM 2581 C CA . SER A 1 325 ? -26.494 -1.360 -0.860 1.00 93.81 325 SER A CA 1
ATOM 2582 C C . SER A 1 325 ? -25.361 -0.813 0.011 1.00 93.81 325 SER A C 1
ATOM 2584 O O . SER A 1 325 ? -24.739 0.173 -0.379 1.00 93.81 325 SER A O 1
ATOM 2586 N N . SER A 1 326 ? -25.088 -1.397 1.183 1.00 96.12 326 SER A N 1
ATOM 2587 C CA . SER A 1 326 ? -24.051 -0.871 2.069 1.00 96.12 326 SER A CA 1
ATOM 2588 C C . SER A 1 326 ? -22.653 -1.307 1.635 1.00 96.12 326 SER A C 1
ATOM 2590 O O . SER A 1 326 ? -22.458 -2.322 0.962 1.00 96.12 326 SER A O 1
ATOM 2592 N N . THR A 1 327 ? -21.648 -0.559 2.084 1.00 96.62 327 THR A N 1
ATOM 2593 C CA . THR A 1 327 ? -20.229 -0.873 1.868 1.00 96.62 327 THR A CA 1
ATOM 2594 C C . THR A 1 327 ? -19.825 -2.229 2.461 1.00 96.62 327 THR A C 1
ATOM 2596 O O . THR A 1 327 ? -18.908 -2.864 1.943 1.00 96.62 327 THR A O 1
ATOM 2599 N N . GLY A 1 328 ? -20.536 -2.721 3.483 1.00 97.12 328 GLY A N 1
ATOM 2600 C CA . GLY A 1 328 ? -20.344 -4.058 4.058 1.00 97.12 328 GLY A CA 1
ATOM 2601 C C . GLY A 1 328 ? -20.792 -5.209 3.149 1.00 97.12 328 GLY A C 1
ATOM 2602 O O . GLY A 1 328 ? -20.401 -6.350 3.375 1.00 97.12 328 GLY A O 1
ATOM 2603 N N . SER A 1 329 ? -21.561 -4.924 2.091 1.00 97.44 329 SER A N 1
ATOM 2604 C CA . SER A 1 329 ? -21.896 -5.907 1.052 1.00 97.44 329 SER A CA 1
ATOM 2605 C C . SER A 1 329 ? -20.932 -5.904 -0.140 1.00 97.44 329 SER A C 1
ATOM 2607 O O . SER A 1 329 ? -21.138 -6.663 -1.083 1.00 97.44 329 SER A O 1
ATOM 2609 N N . ARG A 1 330 ? -19.862 -5.095 -0.108 1.00 97.12 330 ARG A N 1
ATOM 2610 C CA . ARG A 1 330 ? -18.808 -5.129 -1.132 1.00 97.12 330 ARG A CA 1
ATOM 2611 C C . ARG A 1 330 ? -17.865 -6.302 -0.885 1.00 97.12 330 ARG A C 1
ATOM 2613 O O . ARG A 1 330 ? -17.162 -6.325 0.125 1.00 97.12 330 ARG A O 1
ATOM 2620 N N . CYS A 1 331 ? -17.776 -7.228 -1.836 1.00 97.75 331 CYS A N 1
ATOM 2621 C CA . CYS A 1 331 ? -16.893 -8.394 -1.792 1.00 97.75 331 CYS A CA 1
ATOM 2622 C C . CYS A 1 331 ? -15.444 -7.982 -1.502 1.00 97.75 331 CYS A C 1
ATOM 2624 O O . CYS A 1 331 ? -14.784 -8.583 -0.653 1.00 97.75 331 CYS A O 1
ATOM 2626 N N . TYR A 1 332 ? -14.985 -6.907 -2.148 1.00 96.88 332 TYR A N 1
ATOM 2627 C CA . TYR A 1 332 ? -13.659 -6.324 -1.954 1.00 96.88 332 TYR A CA 1
ATOM 2628 C C . TYR A 1 332 ? -13.337 -6.007 -0.492 1.00 96.88 332 TYR A C 1
ATOM 2630 O O . TYR A 1 332 ? -12.233 -6.285 -0.033 1.00 96.88 332 TYR A O 1
ATOM 2638 N N . ASN A 1 333 ? -14.284 -5.448 0.262 1.00 97.50 333 ASN A N 1
ATOM 2639 C CA . ASN A 1 333 ? -14.020 -4.970 1.620 1.00 97.50 333 ASN A CA 1
ATOM 2640 C C . ASN A 1 333 ? -13.751 -6.111 2.604 1.00 97.50 333 ASN A C 1
ATOM 2642 O O . ASN A 1 333 ? -12.984 -5.923 3.542 1.00 97.50 333 ASN A O 1
ATOM 2646 N N . CYS A 1 334 ? -14.315 -7.297 2.363 1.00 97.62 334 CYS A N 1
ATOM 2647 C CA . CYS A 1 334 ? -14.070 -8.472 3.196 1.00 97.62 334 CYS A CA 1
ATOM 2648 C C . CYS A 1 334 ? -12.963 -9.374 2.644 1.00 97.62 334 CYS A C 1
ATOM 2650 O O . CYS A 1 334 ? -12.165 -9.901 3.416 1.00 97.62 334 CYS A O 1
ATOM 2652 N N . HIS A 1 335 ? -12.919 -9.573 1.323 1.00 98.00 335 HIS A N 1
ATOM 2653 C CA . HIS A 1 335 ? -12.043 -10.568 0.700 1.00 98.00 335 HIS A CA 1
ATOM 2654 C C . HIS A 1 335 ? -10.709 -10.022 0.186 1.00 98.00 335 HIS A C 1
ATOM 2656 O O . HIS A 1 335 ? -9.787 -10.801 -0.058 1.00 98.00 335 HIS A O 1
ATOM 2662 N N . MET A 1 336 ? -10.604 -8.701 0.041 1.00 97.44 336 MET A N 1
ATOM 2663 C CA . MET A 1 336 ? -9.397 -7.974 -0.355 1.00 97.44 336 MET A CA 1
ATOM 2664 C C . MET A 1 336 ? -9.215 -6.724 0.529 1.00 97.44 336 MET A C 1
ATOM 2666 O O . MET A 1 336 ? -9.214 -5.600 0.011 1.00 97.44 336 MET A O 1
ATOM 2670 N N . PRO A 1 337 ? -9.146 -6.872 1.869 1.00 97.25 337 PRO A N 1
ATOM 2671 C CA . PRO A 1 337 ? -9.063 -5.731 2.778 1.00 97.25 337 PRO A CA 1
ATOM 2672 C C . PRO A 1 337 ? -7.780 -4.919 2.558 1.00 97.25 337 PRO A C 1
ATOM 2674 O O . PRO A 1 337 ? -6.753 -5.464 2.134 1.00 97.25 337 PRO A O 1
ATOM 2677 N N . HIS A 1 338 ? -7.826 -3.623 2.878 1.00 97.62 338 HIS A N 1
ATOM 2678 C CA . HIS A 1 338 ? -6.649 -2.758 2.824 1.00 97.62 338 HIS A CA 1
ATOM 2679 C C . HIS A 1 338 ? -5.709 -3.124 3.974 1.00 97.62 338 HIS A C 1
ATOM 2681 O O . HIS A 1 338 ? -5.938 -2.785 5.126 1.00 97.62 338 HIS A O 1
ATOM 2687 N N . THR A 1 339 ? -4.693 -3.924 3.689 1.00 97.00 339 THR A N 1
ATOM 2688 C CA . THR A 1 339 ? -3.790 -4.467 4.718 1.00 97.00 339 THR A CA 1
ATOM 2689 C C . THR A 1 339 ? -2.358 -4.569 4.221 1.00 97.00 339 THR A C 1
ATOM 2691 O O . THR A 1 339 ? -1.520 -5.133 4.912 1.00 97.00 339 THR A O 1
ATOM 2694 N N . SER A 1 340 ? -2.050 -4.040 3.042 1.00 95.50 340 SER A N 1
ATOM 2695 C CA . SER A 1 340 ? -0.668 -3.845 2.613 1.00 95.50 340 SER A CA 1
ATOM 2696 C C . SER A 1 340 ? -0.348 -2.359 2.702 1.00 95.50 340 SER A C 1
ATOM 2698 O O . SER A 1 340 ? -1.188 -1.533 2.357 1.00 95.50 340 SER A O 1
ATOM 2700 N N . TYR A 1 341 ? 0.828 -2.018 3.204 1.00 95.19 341 TYR A N 1
ATOM 2701 C CA . TYR A 1 341 ? 1.305 -0.647 3.300 1.00 95.19 341 TYR A CA 1
ATOM 2702 C C . TYR A 1 341 ? 2.093 -0.276 2.039 1.00 95.19 341 TYR A C 1
ATOM 2704 O O . TYR A 1 341 ? 2.911 -1.077 1.581 1.00 95.19 341 TYR A O 1
ATOM 2712 N N . ALA A 1 342 ? 1.851 0.920 1.502 1.00 91.75 342 ALA A N 1
ATOM 2713 C CA . ALA A 1 342 ? 2.712 1.572 0.514 1.00 91.75 342 ALA A CA 1
ATOM 2714 C C . ALA A 1 342 ? 2.419 3.079 0.460 1.00 91.75 342 ALA A C 1
ATOM 2716 O O . ALA A 1 342 ? 1.252 3.475 0.466 1.00 91.75 342 ALA A O 1
ATOM 2717 N N . LEU A 1 343 ? 3.460 3.912 0.354 1.00 88.56 343 LEU A N 1
ATOM 2718 C CA . LEU A 1 343 ? 3.350 5.358 0.087 1.00 88.56 343 LEU A CA 1
ATOM 2719 C C . LEU A 1 343 ? 2.428 6.102 1.075 1.00 88.56 343 LEU A C 1
ATOM 2721 O O . LEU A 1 343 ? 1.546 6.849 0.660 1.00 88.56 343 LEU A O 1
ATOM 2725 N N . PHE A 1 344 ? 2.556 5.837 2.381 1.00 93.25 344 PHE A N 1
ATOM 2726 C CA . PHE A 1 344 ? 1.657 6.349 3.432 1.00 93.25 344 PHE A CA 1
ATOM 2727 C C . PHE A 1 344 ? 0.183 5.912 3.325 1.00 93.25 344 PHE A C 1
ATOM 2729 O O . PHE A 1 344 ? -0.686 6.444 4.021 1.00 93.25 344 PHE A O 1
ATOM 2736 N N . THR A 1 345 ? -0.130 4.928 2.483 1.00 92.19 345 THR A N 1
ATOM 2737 C CA . THR A 1 345 ? -1.491 4.420 2.283 1.00 92.19 345 THR A CA 1
ATOM 2738 C C . THR A 1 345 ? -1.622 2.949 2.666 1.00 92.19 345 THR A C 1
ATOM 2740 O O . THR A 1 345 ? -0.639 2.211 2.774 1.00 92.19 345 THR A O 1
ATOM 2743 N N . ALA A 1 346 ? -2.869 2.516 2.864 1.00 95.31 346 ALA A N 1
ATOM 2744 C CA . ALA A 1 346 ? -3.219 1.108 2.928 1.00 95.31 346 ALA A CA 1
ATOM 2745 C C . ALA A 1 346 ? -3.829 0.677 1.588 1.00 95.31 346 ALA A C 1
ATOM 2747 O O . ALA A 1 346 ? -4.866 1.193 1.173 1.00 95.31 346 ALA A O 1
ATOM 2748 N N . ILE A 1 347 ? -3.225 -0.312 0.937 1.00 94.25 347 ILE A N 1
ATOM 2749 C CA . ILE A 1 347 ? -3.695 -0.875 -0.327 1.00 94.25 347 ILE A CA 1
ATOM 2750 C C . ILE A 1 347 ? -4.309 -2.265 -0.123 1.00 94.25 347 ILE A C 1
ATOM 2752 O O . ILE A 1 347 ? -4.051 -2.963 0.868 1.00 94.25 347 ILE A O 1
ATOM 2756 N N . ARG A 1 348 ? -5.144 -2.684 -1.078 1.00 95.44 348 ARG A N 1
ATOM 2757 C CA . ARG A 1 348 ? -5.832 -3.981 -1.035 1.00 95.44 348 ARG A CA 1
ATOM 2758 C C . ARG A 1 348 ? -4.867 -5.144 -1.218 1.00 95.44 348 ARG A C 1
ATOM 2760 O O . ARG A 1 348 ? -4.092 -5.180 -2.173 1.00 95.44 348 ARG A O 1
ATOM 2767 N N . ILE A 1 349 ? -5.009 -6.168 -0.378 1.00 95.56 349 ILE A N 1
ATOM 2768 C CA . ILE A 1 349 ? -4.315 -7.433 -0.627 1.00 95.56 349 ILE A CA 1
ATOM 2769 C C . ILE A 1 349 ? -4.901 -8.163 -1.835 1.00 95.56 349 ILE A C 1
ATOM 2771 O O . ILE A 1 349 ? -6.115 -8.252 -2.012 1.00 95.56 349 ILE A O 1
ATOM 2775 N N . HIS A 1 350 ? -4.016 -8.784 -2.610 1.00 96.25 350 HIS A N 1
ATOM 2776 C CA . HIS A 1 350 ? -4.384 -9.607 -3.765 1.00 96.25 350 HIS A CA 1
ATOM 2777 C C . HIS A 1 350 ? -4.408 -11.111 -3.466 1.00 96.25 350 HIS A C 1
ATOM 2779 O O . HIS A 1 350 ? -4.798 -11.914 -4.314 1.00 96.25 350 HIS A O 1
ATOM 2785 N N . ARG A 1 351 ? -4.092 -11.505 -2.225 1.00 95.81 351 ARG A N 1
ATOM 2786 C CA . ARG A 1 351 ? -4.397 -12.847 -1.717 1.00 95.81 351 ARG A CA 1
ATOM 2787 C C . ARG A 1 351 ? -5.863 -12.919 -1.311 1.00 95.81 351 ARG A C 1
ATOM 2789 O O . ARG A 1 351 ? -6.192 -12.818 -0.132 1.00 95.81 351 ARG A O 1
ATOM 2796 N N . ILE A 1 352 ? -6.730 -13.073 -2.309 1.00 96.62 352 ILE A N 1
ATOM 2797 C CA . ILE A 1 352 ? -8.184 -13.126 -2.124 1.00 96.62 352 ILE A CA 1
ATOM 2798 C C . ILE A 1 352 ? -8.534 -14.298 -1.203 1.00 96.62 352 ILE A C 1
ATOM 2800 O O . ILE A 1 352 ? -8.306 -15.465 -1.543 1.00 96.62 352 ILE A O 1
ATOM 2804 N N . LYS A 1 353 ? -9.069 -13.987 -0.021 1.00 95.38 353 LYS A N 1
ATOM 2805 C CA . LYS A 1 353 ? -9.347 -14.971 1.035 1.00 95.38 353 LYS A CA 1
ATOM 2806 C C . LYS A 1 353 ? -10.530 -14.551 1.896 1.00 95.38 353 LYS A C 1
ATOM 2808 O O . LYS A 1 353 ? -10.988 -13.420 1.833 1.00 95.38 353 LYS A O 1
ATOM 2813 N N . SER A 1 354 ? -11.071 -15.465 2.691 1.00 95.50 354 SER A N 1
ATOM 2814 C CA . SER A 1 354 ? -12.109 -15.124 3.671 1.00 95.50 354 SER A CA 1
ATOM 2815 C C . SER A 1 354 ? -11.506 -14.452 4.912 1.00 95.50 354 SER A C 1
ATOM 2817 O O . SER A 1 354 ? -10.395 -14.827 5.287 1.00 95.50 354 SER A O 1
ATOM 2819 N N . PRO A 1 355 ? -12.239 -13.547 5.590 1.00 95.31 355 PRO A N 1
ATOM 2820 C CA . PRO A 1 355 ? -11.796 -12.958 6.850 1.00 95.31 355 PRO A CA 1
ATOM 2821 C C . PRO A 1 355 ? -11.489 -14.006 7.925 1.00 95.31 355 PRO A C 1
ATOM 2823 O O . PRO A 1 355 ? -12.175 -15.030 8.036 1.00 95.31 355 PRO A O 1
ATOM 2826 N N . GLU A 1 356 ? -10.494 -13.706 8.751 1.00 95.25 356 GLU A N 1
ATOM 2827 C CA . GLU A 1 356 ? -10.074 -14.511 9.894 1.00 95.25 356 GLU A CA 1
ATOM 2828 C C . GLU A 1 356 ? -9.791 -13.602 11.089 1.00 95.25 356 GLU A C 1
ATOM 2830 O O . GLU A 1 356 ? -9.271 -12.505 10.915 1.00 95.25 356 GLU A O 1
ATOM 2835 N N . VAL A 1 357 ? -10.157 -14.044 12.295 1.00 97.12 357 VAL A N 1
ATOM 2836 C CA . VAL A 1 357 ? -9.868 -13.317 13.536 1.00 97.12 357 VAL A CA 1
ATOM 2837 C C . VAL A 1 357 ? -8.549 -13.828 14.092 1.00 97.12 357 VAL A C 1
ATOM 2839 O O . VAL A 1 357 ? -8.453 -14.993 14.477 1.00 97.12 357 VAL A O 1
ATOM 2842 N N . LEU A 1 358 ? -7.549 -12.954 14.150 1.00 97.12 358 LEU A N 1
ATOM 2843 C CA . LEU A 1 358 ? -6.236 -13.243 14.717 1.00 97.12 358 LEU A CA 1
ATOM 2844 C C . LEU A 1 358 ? -6.020 -12.408 15.990 1.00 97.12 358 LEU A C 1
ATOM 2846 O O . LEU A 1 358 ? -6.473 -11.260 16.020 1.00 97.12 358 LEU A O 1
ATOM 2850 N N . PRO A 1 359 ? -5.330 -12.940 17.018 1.00 97.38 359 PRO A N 1
ATOM 2851 C CA . PRO A 1 359 ? -4.933 -12.153 18.182 1.00 97.38 359 PRO A CA 1
ATOM 2852 C C . PRO A 1 359 ? -3.977 -11.027 17.772 1.00 97.38 359 PRO A C 1
ATOM 2854 O O . PRO A 1 359 ? -3.259 -11.141 16.772 1.00 97.38 359 PRO A O 1
ATOM 2857 N N . VAL A 1 360 ? -3.919 -9.957 18.560 1.00 97.62 360 VAL A N 1
ATOM 2858 C CA . VAL A 1 360 ? -3.008 -8.832 18.323 1.00 97.62 360 VAL A CA 1
ATOM 2859 C C . VAL A 1 360 ? -1.594 -9.259 18.691 1.00 97.62 360 VAL A C 1
ATOM 2861 O O . VAL A 1 360 ? -1.200 -9.267 19.856 1.00 97.62 360 VAL A O 1
ATOM 2864 N N . ARG A 1 361 ? -0.836 -9.651 17.669 1.00 95.88 361 ARG A N 1
ATOM 2865 C CA . ARG A 1 361 ? 0.560 -10.090 17.757 1.00 95.88 361 ARG A CA 1
ATOM 2866 C C . ARG A 1 361 ? 1.344 -9.547 16.569 1.00 95.88 361 ARG A C 1
ATOM 2868 O O . ARG A 1 361 ? 0.746 -9.237 15.538 1.00 95.88 361 ARG A O 1
ATOM 2875 N N . HIS A 1 362 ? 2.669 -9.519 16.684 1.00 95.38 362 HIS A N 1
ATOM 2876 C CA . HIS A 1 362 ? 3.554 -9.208 15.559 1.00 95.38 362 HIS A CA 1
ATOM 2877 C C . HIS A 1 362 ? 3.225 -10.026 14.329 1.00 95.38 362 HIS A C 1
ATOM 2879 O O . HIS A 1 362 ? 3.054 -11.247 14.411 1.00 95.38 362 HIS A O 1
ATOM 2885 N N . ALA A 1 363 ? 3.142 -9.345 13.195 1.00 94.50 363 ALA A N 1
ATOM 2886 C CA . ALA A 1 363 ? 2.819 -9.950 11.915 1.00 94.50 363 ALA A CA 1
ATOM 2887 C C . ALA A 1 363 ? 1.449 -10.637 11.822 1.00 94.50 363 ALA A C 1
ATOM 2889 O O . ALA A 1 363 ? 1.146 -11.252 10.803 1.00 94.50 363 ALA A O 1
ATOM 2890 N N . ALA A 1 364 ? 0.554 -10.469 12.799 1.00 96.75 364 ALA A N 1
ATOM 2891 C CA . ALA A 1 364 ? -0.837 -10.894 12.662 1.00 96.75 364 ALA A CA 1
ATOM 2892 C C . ALA A 1 364 ? -1.640 -9.864 11.854 1.00 96.75 364 ALA A C 1
ATOM 2894 O O . ALA A 1 364 ? -1.658 -8.677 12.184 1.00 96.75 364 ALA A O 1
ATOM 2895 N N . GLN A 1 365 ? -2.311 -10.303 10.791 1.00 97.00 365 GLN A N 1
ATOM 2896 C CA . GLN A 1 365 ? -3.082 -9.404 9.936 1.00 97.00 365 GLN A CA 1
ATOM 2897 C C . GLN A 1 365 ? -4.329 -8.865 10.658 1.00 97.00 365 GLN A C 1
ATOM 2899 O O . GLN A 1 365 ? -5.093 -9.658 11.217 1.00 97.00 365 GLN A O 1
ATOM 2904 N N . PRO A 1 366 ? -4.596 -7.545 10.608 1.00 97.81 366 PRO A N 1
ATOM 2905 C CA . PRO A 1 366 ? -5.886 -7.000 11.004 1.00 97.81 366 PRO A CA 1
ATOM 2906 C C . PRO A 1 366 ? -7.036 -7.604 10.188 1.00 97.81 366 PRO A C 1
ATOM 2908 O O . PRO A 1 366 ? -6.971 -7.694 8.961 1.00 97.81 366 PRO A O 1
ATOM 2911 N N . ASN A 1 367 ? -8.109 -8.024 10.860 1.00 97.88 367 ASN A N 1
ATOM 2912 C CA . ASN A 1 367 ? -9.233 -8.670 10.185 1.00 97.88 367 ASN A CA 1
ATOM 2913 C C . ASN A 1 367 ? -10.173 -7.653 9.522 1.00 97.88 367 ASN A C 1
ATOM 2915 O O . ASN A 1 367 ? -10.435 -6.579 10.060 1.00 97.88 367 ASN A O 1
ATOM 2919 N N . ALA A 1 368 ? -10.756 -8.040 8.387 1.00 97.88 368 ALA A N 1
ATOM 2920 C CA . ALA A 1 368 ? -11.583 -7.153 7.573 1.00 97.88 368 ALA A CA 1
ATOM 2921 C C . ALA A 1 368 ? -12.829 -6.593 8.287 1.00 97.88 368 ALA A C 1
ATOM 2923 O O . ALA A 1 368 ? -13.278 -5.500 7.955 1.00 97.88 368 ALA A O 1
ATOM 2924 N N . CYS A 1 369 ? -13.399 -7.310 9.264 1.00 98.38 369 CYS A N 1
ATOM 2925 C CA . CYS A 1 369 ? -14.581 -6.836 9.986 1.00 98.38 369 CYS A CA 1
ATOM 2926 C C . CYS A 1 369 ? -14.232 -5.652 10.889 1.00 98.38 369 CYS A C 1
ATOM 2928 O O . CYS A 1 369 ? -14.899 -4.621 10.841 1.00 98.38 369 CYS A O 1
ATOM 2930 N N . ASN A 1 370 ? -13.170 -5.786 11.683 1.00 98.56 370 ASN A N 1
ATOM 2931 C CA . ASN A 1 370 ? -12.714 -4.732 12.584 1.00 98.56 370 ASN A CA 1
ATOM 2932 C C . ASN A 1 370 ? -11.987 -3.589 11.859 1.00 98.56 370 ASN A C 1
ATOM 2934 O O . ASN A 1 370 ? -11.824 -2.534 12.449 1.00 98.56 370 ASN A O 1
ATOM 2938 N N . LEU A 1 371 ? -11.586 -3.752 10.595 1.00 98.12 371 LEU A N 1
ATOM 2939 C CA . LEU A 1 371 ? -11.098 -2.637 9.773 1.00 98.12 371 LEU A CA 1
ATOM 2940 C C . LEU A 1 371 ? -12.216 -1.669 9.345 1.00 98.12 371 LEU A C 1
ATOM 2942 O O . LEU A 1 371 ? -11.927 -0.517 9.040 1.00 98.12 371 LEU A O 1
ATOM 2946 N N . CYS A 1 372 ? -13.485 -2.098 9.374 1.00 98.06 372 CYS A N 1
ATOM 2947 C CA . CYS A 1 372 ? -14.639 -1.190 9.344 1.00 98.06 372 CYS A CA 1
ATOM 2948 C C . CYS A 1 372 ? -15.113 -0.854 10.766 1.00 98.06 372 CYS A C 1
ATOM 2950 O O . CYS A 1 372 ? -15.323 0.303 11.105 1.00 98.06 372 CYS A O 1
ATOM 2952 N N . HIS A 1 373 ? -15.273 -1.876 11.608 1.00 98.12 373 HIS A N 1
ATOM 2953 C CA . HIS A 1 373 ? -15.755 -1.774 12.987 1.00 98.12 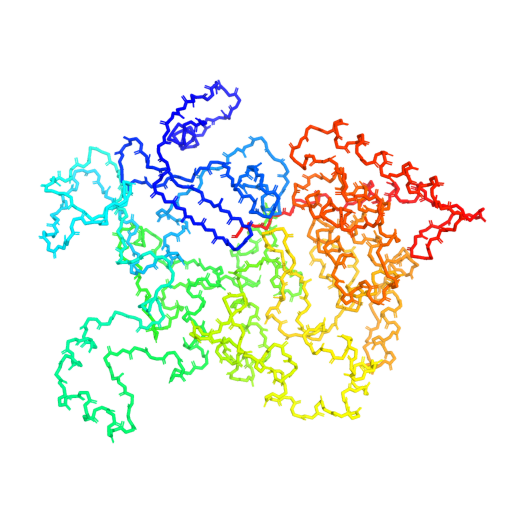373 HIS A CA 1
ATOM 2954 C C . HIS A 1 373 ? -14.590 -1.692 13.978 1.00 98.12 373 HIS A C 1
ATOM 2956 O O . HIS A 1 373 ? -14.414 -2.561 14.841 1.00 98.12 373 HIS A O 1
ATOM 2962 N N . LEU A 1 374 ? -13.763 -0.658 13.811 1.00 98.38 374 LEU A N 1
ATOM 2963 C CA . LEU A 1 374 ? -12.576 -0.409 14.639 1.00 98.38 374 LEU A CA 1
ATOM 2964 C C . LEU A 1 374 ? -12.936 -0.230 16.119 1.00 98.38 374 LEU A C 1
ATOM 2966 O O . LEU A 1 374 ? -12.120 -0.524 16.987 1.00 98.38 374 LEU A O 1
ATOM 2970 N N . ASP A 1 375 ? -14.168 0.204 16.386 1.00 97.44 375 ASP A N 1
ATOM 2971 C CA . ASP A 1 375 ? -14.775 0.440 17.694 1.00 97.44 375 ASP A CA 1
ATOM 2972 C C . ASP A 1 375 ? -15.272 -0.838 18.399 1.00 97.44 375 ASP A C 1
ATOM 2974 O O . ASP A 1 375 ? -15.770 -0.774 19.524 1.00 97.44 375 ASP A O 1
ATOM 2978 N N . LYS A 1 376 ? -15.184 -2.005 17.749 1.00 98.31 376 LYS A N 1
ATOM 2979 C CA . LYS A 1 376 ? -15.598 -3.301 18.309 1.00 98.31 376 LYS A CA 1
ATOM 2980 C C . LYS A 1 376 ? -14.394 -4.164 18.665 1.00 98.31 376 LYS A C 1
ATOM 2982 O O . LYS A 1 376 ? -13.354 -4.082 18.018 1.00 98.31 376 LYS A O 1
ATOM 2987 N N . SER A 1 377 ? -14.538 -5.019 19.677 1.00 98.56 377 SER A N 1
ATOM 2988 C CA . SER A 1 377 ? -13.480 -5.949 20.089 1.00 98.56 377 SER A CA 1
ATOM 2989 C C . SER A 1 377 ? -13.281 -7.098 19.100 1.00 98.56 377 SER A C 1
ATOM 2991 O O . SER A 1 377 ? -14.123 -7.350 18.228 1.00 98.56 377 SER A O 1
ATOM 2993 N N . LEU A 1 378 ? -12.173 -7.834 19.238 1.00 98.62 378 LEU A N 1
ATOM 2994 C CA . LEU A 1 378 ? -11.958 -9.057 18.458 1.00 98.62 378 LEU A CA 1
ATOM 2995 C C . LEU A 1 378 ? -12.969 -10.142 18.848 1.00 98.62 378 LEU A C 1
ATOM 2997 O O . LEU A 1 378 ? -13.411 -10.911 17.993 1.00 98.62 378 LEU A O 1
ATOM 3001 N N . GLU A 1 379 ? -13.412 -10.162 20.108 1.00 98.56 379 GLU A N 1
ATOM 3002 C CA . GLU A 1 379 ? -14.433 -11.107 20.564 1.00 98.56 379 GLU A CA 1
ATOM 3003 C C . GLU A 1 379 ? -15.807 -10.844 19.940 1.00 98.56 379 GLU A C 1
ATOM 3005 O O . GLU A 1 379 ? -16.551 -11.782 19.635 1.00 98.56 379 GLU A O 1
ATOM 3010 N N . TRP A 1 380 ? -16.146 -9.577 19.684 1.00 98.56 380 TRP A N 1
ATOM 3011 C CA . TRP A 1 380 ? -17.340 -9.243 18.908 1.00 98.56 380 TRP A CA 1
ATOM 3012 C C . TRP A 1 380 ? -17.293 -9.909 17.527 1.00 98.56 380 TRP A C 1
ATOM 3014 O O . TRP A 1 380 ? -18.262 -10.565 17.127 1.00 98.56 380 TRP A O 1
ATOM 3024 N N . THR A 1 381 ? -16.152 -9.827 16.839 1.00 98.38 381 THR A N 1
ATOM 3025 C CA . THR A 1 381 ? -15.966 -10.459 15.529 1.00 98.38 381 THR A CA 1
ATOM 3026 C C . THR A 1 381 ? -15.964 -11.981 15.632 1.00 98.38 381 THR A C 1
ATOM 3028 O O . THR A 1 381 ? -16.660 -12.624 14.849 1.00 98.38 381 THR A O 1
ATOM 3031 N N . ASN A 1 382 ? -15.284 -12.575 16.621 1.00 98.12 382 ASN A N 1
ATOM 3032 C CA . ASN A 1 382 ? -15.316 -14.021 16.887 1.00 98.12 382 ASN A CA 1
ATOM 3033 C C . ASN A 1 382 ? -16.756 -14.543 16.965 1.00 98.12 382 ASN A C 1
ATOM 3035 O O . ASN A 1 382 ? -17.123 -15.482 16.255 1.00 98.12 382 ASN A O 1
ATOM 3039 N N . LYS A 1 383 ? -17.598 -13.899 17.783 1.00 98.50 383 LYS A N 1
ATOM 3040 C CA . LYS A 1 383 ? -19.007 -14.282 17.956 1.00 98.50 383 LYS A CA 1
ATOM 3041 C C . LYS A 1 383 ? -19.789 -14.187 16.648 1.00 98.50 383 LYS A C 1
ATOM 3043 O O . LYS A 1 383 ? -20.618 -15.056 16.373 1.00 98.50 383 LYS A O 1
ATOM 3048 N N . ARG A 1 384 ? -19.541 -13.159 15.824 1.00 98.25 384 ARG A N 1
ATOM 3049 C CA . ARG A 1 384 ? -20.193 -13.025 14.509 1.00 98.25 384 ARG A CA 1
ATOM 3050 C C . ARG A 1 384 ? -19.706 -14.070 13.519 1.00 98.25 384 ARG A C 1
ATOM 3052 O O . ARG A 1 384 ? -20.541 -14.733 12.917 1.00 98.25 384 ARG A O 1
ATOM 3059 N N . MET A 1 385 ? -18.401 -14.299 13.417 1.00 97.88 385 MET A N 1
ATOM 3060 C CA . MET A 1 385 ? -17.834 -15.306 12.519 1.00 97.88 385 MET A CA 1
ATOM 3061 C C . MET A 1 385 ? -18.296 -16.725 12.874 1.00 97.88 385 MET A C 1
ATOM 3063 O O . MET A 1 385 ? -18.607 -17.512 11.978 1.00 97.88 385 MET A O 1
ATOM 3067 N N . ALA A 1 386 ? -18.405 -17.039 14.167 1.00 97.88 386 ALA A N 1
ATOM 3068 C CA . ALA A 1 386 ? -18.945 -18.310 14.638 1.00 97.88 386 ALA A CA 1
ATOM 3069 C C . ALA A 1 386 ? -20.438 -18.450 14.316 1.00 97.88 386 ALA A C 1
ATOM 3071 O O . ALA A 1 386 ? -20.855 -19.452 13.740 1.00 97.88 386 ALA A O 1
ATOM 3072 N N . ARG A 1 387 ? -21.244 -17.427 14.628 1.00 97.94 387 ARG A N 1
ATOM 3073 C CA . ARG A 1 387 ? -22.696 -17.455 14.398 1.00 97.94 387 ARG A CA 1
ATOM 3074 C C . ARG A 1 387 ? -23.069 -17.496 12.914 1.00 97.94 387 ARG A C 1
ATOM 3076 O O . ARG A 1 387 ? -24.039 -18.155 12.560 1.00 97.94 387 ARG A O 1
ATOM 3083 N N . TRP A 1 388 ? -22.365 -16.744 12.076 1.00 97.38 388 TRP A N 1
ATOM 3084 C CA . TRP A 1 388 ? -22.705 -16.553 10.664 1.00 97.38 388 TRP A CA 1
ATOM 3085 C C . TRP A 1 388 ? -22.113 -17.625 9.757 1.00 97.38 388 TRP A C 1
ATOM 3087 O O . TRP A 1 388 ? -22.780 -18.097 8.843 1.00 97.38 388 TRP A O 1
ATOM 3097 N N . TYR A 1 389 ? -20.876 -18.040 10.030 1.00 96.88 389 TYR A N 1
ATOM 3098 C CA . TYR A 1 389 ? -20.115 -18.905 9.128 1.00 96.88 389 TYR A CA 1
ATOM 3099 C C . TYR A 1 389 ? -19.644 -20.206 9.784 1.00 96.88 389 TYR A C 1
ATOM 3101 O O . TYR A 1 389 ? -18.883 -20.951 9.169 1.00 96.88 389 TYR A O 1
ATOM 3109 N N . GLY A 1 390 ? -20.033 -20.475 11.036 1.00 97.06 390 GLY A N 1
ATOM 3110 C CA . GLY A 1 390 ? -19.623 -21.680 11.759 1.00 97.06 390 GLY A CA 1
ATOM 3111 C C . GLY A 1 390 ? -18.120 -21.752 12.039 1.00 97.06 390 GLY A C 1
ATOM 3112 O O . GLY A 1 390 ? -17.589 -22.842 12.249 1.00 97.06 390 GLY A O 1
ATOM 3113 N N . ARG A 1 391 ? -17.402 -20.618 12.012 1.00 96.19 391 ARG A N 1
ATOM 3114 C CA . ARG A 1 391 ? -15.959 -20.613 12.286 1.00 96.19 391 ARG A CA 1
ATOM 3115 C C . ARG A 1 391 ? -15.682 -20.910 13.753 1.00 96.19 391 ARG A C 1
ATOM 3117 O O . ARG A 1 391 ? -16.338 -20.367 14.639 1.00 96.19 391 ARG A O 1
ATOM 3124 N N . LYS A 1 392 ? -14.659 -21.728 14.004 1.00 96.62 392 LYS A N 1
ATOM 3125 C CA . LYS A 1 392 ? -14.143 -21.952 15.355 1.00 96.62 392 LYS A CA 1
ATOM 3126 C C . LYS A 1 392 ? -13.596 -20.623 15.903 1.00 96.62 392 LYS A C 1
ATOM 3128 O O . LYS A 1 392 ? -12.733 -20.047 15.241 1.00 96.62 392 LYS A O 1
ATOM 3133 N N . PRO A 1 393 ? -14.069 -20.143 17.068 1.00 96.44 393 PRO A N 1
ATOM 3134 C CA . PRO A 1 393 ? -13.537 -18.933 17.680 1.00 96.44 393 PRO A CA 1
ATOM 3135 C C . PRO A 1 393 ? -12.042 -19.059 17.972 1.00 96.44 393 PRO A C 1
ATOM 3137 O O . PRO A 1 393 ? -11.576 -20.100 18.450 1.00 96.44 393 PRO A O 1
ATOM 3140 N N . THR A 1 394 ? -11.312 -17.982 17.712 1.00 96.44 394 THR A N 1
ATOM 3141 C CA . THR A 1 394 ? -9.903 -17.854 18.082 1.00 96.44 394 THR A CA 1
ATOM 3142 C C . THR A 1 394 ? -9.793 -17.595 19.581 1.00 96.44 394 THR A C 1
ATOM 3144 O O . THR A 1 394 ? -10.612 -16.873 20.145 1.00 96.44 394 THR A O 1
ATOM 3147 N N . GLN A 1 395 ? -8.789 -18.176 20.239 1.00 96.94 395 GLN A N 1
ATOM 3148 C CA . GLN A 1 395 ? -8.509 -17.864 21.642 1.00 96.94 395 GLN A CA 1
ATOM 3149 C C . GLN A 1 395 ? -7.923 -16.457 21.758 1.00 96.94 395 GLN A C 1
ATOM 3151 O O . GLN A 1 395 ? -6.910 -16.159 21.129 1.00 96.94 395 GLN A O 1
ATOM 3156 N N . LEU A 1 396 ? -8.569 -15.626 22.570 1.00 97.94 396 LEU A N 1
ATOM 3157 C CA . LEU A 1 396 ? -8.215 -14.228 22.796 1.00 97.94 396 LEU A CA 1
ATOM 3158 C C . LEU A 1 396 ? -7.861 -14.007 24.266 1.00 97.94 396 LEU A C 1
ATOM 3160 O O . LEU A 1 396 ? -8.433 -14.679 25.132 1.00 97.94 396 LEU A O 1
ATOM 3164 N N . ASP A 1 397 ? -6.952 -13.076 24.547 1.00 97.44 397 ASP A N 1
ATOM 3165 C CA . ASP A 1 397 ? -6.676 -12.591 25.904 1.00 97.44 397 ASP A CA 1
ATOM 3166 C C . ASP A 1 397 ? -7.835 -11.718 26.446 1.00 97.44 397 ASP A C 1
ATOM 3168 O O . ASP A 1 397 ? -8.872 -11.559 25.802 1.00 97.44 397 ASP A O 1
ATOM 3172 N N . GLU A 1 398 ? -7.733 -11.228 27.682 1.00 97.25 398 GLU A N 1
ATOM 3173 C CA . GLU A 1 398 ? -8.782 -10.392 28.288 1.00 97.25 398 GLU A CA 1
ATOM 3174 C C . GLU A 1 398 ? -8.969 -9.059 27.561 1.00 97.25 398 GLU A C 1
ATOM 3176 O O . GLU A 1 398 ? -10.095 -8.694 27.222 1.00 97.25 398 GLU A O 1
ATOM 3181 N N . GLU A 1 399 ? -7.872 -8.387 27.221 1.00 96.50 399 GLU A N 1
ATOM 3182 C CA . GLU A 1 399 ? -7.899 -7.093 26.544 1.00 96.50 399 GLU A CA 1
ATOM 3183 C C . GLU A 1 399 ? -8.497 -7.215 25.139 1.00 96.50 399 GLU A C 1
ATOM 3185 O O . GLU A 1 399 ? -9.314 -6.392 24.746 1.00 96.50 399 GLU A O 1
ATOM 3190 N N . GLU A 1 400 ? -8.160 -8.272 24.403 1.00 98.19 400 GLU A N 1
ATOM 3191 C CA . GLU A 1 400 ? -8.689 -8.597 23.075 1.00 98.19 400 GLU A CA 1
ATOM 3192 C C . GLU A 1 400 ? -10.189 -8.912 23.083 1.00 98.19 400 GLU A C 1
ATOM 3194 O O . GLU A 1 400 ? -10.880 -8.714 22.073 1.00 98.19 400 GLU A O 1
ATOM 3199 N N . ARG A 1 401 ? -10.712 -9.396 24.217 1.00 98.12 401 ARG A N 1
ATOM 3200 C CA . ARG A 1 401 ? -12.148 -9.632 24.389 1.00 98.12 401 ARG A CA 1
ATOM 3201 C C . ARG A 1 401 ? -12.916 -8.355 24.704 1.00 98.12 401 ARG A C 1
ATOM 3203 O O . ARG A 1 401 ? -14.042 -8.198 24.222 1.00 98.12 401 ARG A O 1
ATOM 3210 N N . GLU A 1 402 ? -12.317 -7.473 25.491 1.00 96.44 402 GLU A N 1
ATOM 3211 C CA . GLU A 1 402 ? -12.969 -6.287 26.046 1.00 96.44 402 GLU A CA 1
ATOM 3212 C C . GLU A 1 402 ? -12.804 -5.042 25.181 1.00 96.44 402 GLU A C 1
ATOM 3214 O O . GLU A 1 402 ? -13.784 -4.367 24.870 1.00 96.44 402 GLU A O 1
ATOM 3219 N N . LEU A 1 403 ? -11.567 -4.730 24.802 1.00 97.81 403 LEU A N 1
ATOM 3220 C CA . LEU A 1 403 ? -11.219 -3.475 24.157 1.00 97.81 403 LEU A CA 1
ATOM 3221 C C . LEU A 1 403 ? -11.484 -3.528 22.659 1.00 97.81 403 LEU A C 1
ATOM 3223 O O . LEU A 1 403 ? -11.373 -4.569 22.007 1.00 97.81 403 LEU A O 1
ATOM 3227 N N . ALA A 1 404 ? -11.801 -2.363 22.102 1.00 98.44 404 ALA A N 1
ATOM 3228 C CA . ALA A 1 404 ? -11.939 -2.185 20.671 1.00 98.44 404 ALA A CA 1
ATOM 3229 C C . ALA A 1 404 ? -10.638 -2.571 19.942 1.00 98.44 404 ALA A C 1
ATOM 3231 O O . ALA A 1 404 ? -9.536 -2.197 20.349 1.00 98.44 404 ALA A O 1
ATOM 3232 N N . ALA A 1 405 ? -10.758 -3.305 18.835 1.00 98.50 405 ALA A N 1
ATOM 3233 C CA . ALA A 1 405 ? -9.612 -3.776 18.066 1.00 98.50 405 ALA A CA 1
ATOM 3234 C C . ALA A 1 405 ? -8.765 -2.610 17.532 1.00 98.50 405 ALA A C 1
ATOM 3236 O O . ALA A 1 405 ? -7.541 -2.702 17.529 1.00 98.50 405 ALA A O 1
ATOM 3237 N N . GLY A 1 406 ? -9.397 -1.488 17.161 1.00 98.31 406 GLY A N 1
ATOM 3238 C CA . GLY A 1 406 ? -8.699 -0.268 16.758 1.00 98.31 406 GLY A CA 1
ATOM 3239 C C . GLY A 1 406 ? -7.813 0.307 17.867 1.00 98.31 406 GLY A C 1
ATOM 3240 O O . GLY A 1 406 ? -6.686 0.707 17.586 1.00 98.31 406 GLY A O 1
ATOM 3241 N N . VAL A 1 407 ? -8.267 0.276 19.129 1.00 98.50 407 VAL A N 1
ATOM 3242 C CA . VAL A 1 407 ? -7.459 0.694 20.293 1.00 98.50 407 VAL A CA 1
ATOM 3243 C C . VAL A 1 407 ? -6.233 -0.204 20.434 1.00 98.50 407 VAL A C 1
ATOM 3245 O O . VAL A 1 407 ? -5.114 0.291 20.554 1.00 98.50 407 VAL A O 1
ATOM 3248 N N . LEU A 1 408 ? -6.424 -1.524 20.374 1.00 98.56 408 LEU A N 1
ATOM 3249 C CA . LEU A 1 408 ? -5.328 -2.480 20.529 1.00 98.56 408 LEU A CA 1
ATOM 3250 C C . LEU A 1 408 ? -4.321 -2.402 19.380 1.00 98.56 408 LEU A C 1
ATOM 3252 O O . LEU A 1 408 ? -3.119 -2.404 19.632 1.00 98.56 408 LEU A O 1
ATOM 3256 N N . TRP A 1 409 ? -4.780 -2.307 18.132 1.00 98.69 409 TRP A N 1
ATOM 3257 C CA . TRP A 1 409 ? -3.882 -2.205 16.984 1.00 98.69 409 TRP A CA 1
ATOM 3258 C C . TRP A 1 409 ? -3.099 -0.899 16.973 1.00 98.69 409 TRP A C 1
ATOM 3260 O O . TRP A 1 409 ? -1.907 -0.958 16.707 1.00 98.69 409 TRP A O 1
ATOM 3270 N N . MET A 1 410 ? -3.718 0.240 17.307 1.00 98.56 410 MET A N 1
ATOM 3271 C CA . MET A 1 410 ? -3.019 1.531 17.348 1.00 98.56 410 MET A CA 1
ATOM 3272 C C . MET A 1 410 ? -2.087 1.676 18.554 1.00 98.56 410 MET A C 1
ATOM 3274 O O . MET A 1 410 ? -1.052 2.320 18.433 1.00 98.56 410 MET A O 1
ATOM 3278 N N . LEU A 1 411 ? -2.410 1.096 19.715 1.00 98.00 411 LEU A N 1
ATOM 3279 C CA . LEU A 1 411 ? -1.608 1.316 20.924 1.00 98.00 411 LEU A CA 1
ATOM 3280 C C . LEU A 1 411 ? -0.672 0.174 21.291 1.00 98.00 411 LEU A C 1
ATOM 3282 O O . LEU A 1 411 ? 0.364 0.451 21.879 1.00 98.00 411 LEU A O 1
ATOM 3286 N N . ARG A 1 412 ? -1.008 -1.079 20.967 1.00 96.62 412 ARG A N 1
ATOM 3287 C CA . ARG A 1 412 ? -0.212 -2.262 21.337 1.00 96.62 412 ARG A CA 1
ATOM 3288 C C . ARG A 1 412 ? 0.358 -3.011 20.124 1.00 96.62 412 ARG A C 1
ATOM 3290 O O . ARG A 1 412 ? 1.329 -3.748 20.271 1.00 96.62 412 ARG A O 1
ATOM 3297 N N . GLY A 1 413 ? -0.239 -2.845 18.943 1.00 97.88 413 GLY A N 1
ATOM 3298 C CA . GLY A 1 413 ? 0.178 -3.526 17.717 1.00 97.88 413 GLY A CA 1
ATOM 3299 C C . GLY A 1 413 ? 1.574 -3.131 17.231 1.00 97.88 413 GLY A C 1
ATOM 3300 O O . GLY A 1 413 ? 2.143 -2.133 17.680 1.00 97.88 413 GLY A O 1
ATOM 3301 N N . ASP A 1 414 ? 2.116 -3.910 16.294 1.00 97.12 414 ASP A N 1
ATOM 3302 C CA . ASP A 1 414 ? 3.349 -3.560 15.579 1.00 97.12 414 ASP A CA 1
ATOM 3303 C C . ASP A 1 414 ? 3.151 -2.359 14.641 1.00 97.12 414 ASP A C 1
ATOM 3305 O O . ASP A 1 414 ? 2.028 -1.901 14.420 1.00 97.12 414 ASP A O 1
ATOM 3309 N N . ALA A 1 415 ? 4.241 -1.816 14.093 1.00 96.25 415 ALA A N 1
ATOM 3310 C CA . ALA A 1 415 ? 4.181 -0.588 13.298 1.00 96.25 415 ALA A CA 1
ATOM 3311 C C . ALA A 1 415 ? 3.216 -0.685 12.104 1.00 96.25 415 ALA A C 1
ATOM 3313 O O . ALA A 1 415 ? 2.519 0.282 11.797 1.00 96.25 415 ALA A O 1
ATOM 3314 N N . ALA A 1 416 ? 3.109 -1.859 11.468 1.00 96.88 416 ALA A N 1
ATOM 3315 C CA . ALA A 1 416 ? 2.211 -2.053 10.331 1.00 96.88 416 ALA A CA 1
ATOM 3316 C C . ALA A 1 416 ? 0.755 -2.104 10.791 1.00 96.88 416 ALA A C 1
ATOM 3318 O O . ALA A 1 416 ? -0.114 -1.511 10.159 1.00 96.88 416 ALA A O 1
ATOM 3319 N N . GLN A 1 417 ? 0.471 -2.765 11.915 1.00 98.31 417 GLN A N 1
ATOM 3320 C CA . GLN A 1 417 ? -0.861 -2.739 12.521 1.00 98.31 417 GLN A CA 1
ATOM 3321 C C . GLN A 1 417 ? -1.272 -1.316 12.912 1.00 98.31 417 GLN A C 1
ATOM 3323 O O . GLN A 1 417 ? -2.407 -0.930 12.631 1.00 98.31 417 GLN A O 1
ATOM 3328 N N . ARG A 1 418 ? -0.356 -0.522 13.486 1.00 98.50 418 ARG A N 1
ATOM 3329 C CA . ARG A 1 418 ? -0.606 0.885 13.838 1.00 98.50 418 ARG A CA 1
ATOM 3330 C C . ARG A 1 418 ? -0.893 1.731 12.600 1.00 98.50 418 ARG A C 1
ATOM 3332 O O . ARG A 1 418 ? -1.924 2.396 12.569 1.00 98.50 418 ARG A O 1
ATOM 3339 N N . ALA A 1 419 ? -0.053 1.645 11.565 1.00 98.00 419 ALA A N 1
ATOM 3340 C CA . ALA A 1 419 ? -0.242 2.362 10.300 1.00 98.00 419 ALA A CA 1
ATOM 3341 C C . ALA A 1 419 ? -1.582 2.013 9.631 1.00 98.00 419 ALA A C 1
ATOM 3343 O O . ALA A 1 419 ? -2.362 2.901 9.291 1.00 98.00 419 ALA A O 1
ATOM 3344 N N . ILE A 1 420 ? -1.881 0.716 9.489 1.00 98.44 420 ILE A N 1
ATOM 3345 C CA . ILE A 1 420 ? -3.115 0.245 8.854 1.00 98.44 420 ILE A CA 1
ATOM 3346 C C . ILE A 1 420 ? -4.339 0.664 9.673 1.00 98.44 420 ILE A C 1
ATOM 3348 O O . ILE A 1 420 ? -5.284 1.204 9.102 1.00 98.44 420 ILE A O 1
ATOM 3352 N N . ALA A 1 421 ? -4.342 0.467 10.995 1.00 98.62 421 ALA A N 1
ATOM 3353 C CA . ALA A 1 421 ? -5.476 0.851 11.833 1.00 98.62 421 ALA A CA 1
ATOM 3354 C C . ALA A 1 421 ? -5.703 2.370 11.829 1.00 98.62 421 ALA A C 1
ATOM 3356 O O . ALA A 1 421 ? -6.845 2.798 11.666 1.00 98.62 421 ALA A O 1
ATOM 3357 N N . ALA A 1 422 ? -4.634 3.169 11.928 1.00 98.62 422 ALA A N 1
ATOM 3358 C CA . ALA A 1 422 ? -4.704 4.625 11.846 1.00 98.62 422 ALA A CA 1
ATOM 3359 C C . ALA A 1 422 ? -5.284 5.085 10.505 1.00 98.62 422 ALA A C 1
ATOM 3361 O O . ALA A 1 422 ? -6.226 5.871 10.493 1.00 98.62 422 ALA A O 1
ATOM 3362 N N . TRP A 1 423 ? -4.807 4.530 9.385 1.00 98.62 423 TRP A N 1
ATOM 3363 C CA . TRP A 1 423 ? -5.328 4.851 8.053 1.00 98.62 423 TRP A CA 1
ATOM 3364 C C . TRP A 1 423 ? -6.826 4.541 7.932 1.00 98.62 423 TRP A C 1
ATOM 3366 O O . TRP A 1 423 ? -7.587 5.336 7.381 1.00 98.62 423 TRP A O 1
ATOM 3376 N N . HIS A 1 424 ? -7.284 3.422 8.507 1.00 98.69 424 HIS A N 1
ATOM 3377 C CA . HIS A 1 424 ? -8.703 3.060 8.463 1.00 98.69 424 HIS A CA 1
ATOM 3378 C C . HIS A 1 424 ? -9.597 4.023 9.247 1.00 98.69 424 HIS A C 1
ATOM 3380 O O . HIS A 1 424 ? -10.782 4.095 8.943 1.00 98.69 424 HIS A O 1
ATOM 3386 N N . THR A 1 425 ? -9.075 4.809 10.195 1.00 98.31 425 THR A N 1
ATOM 3387 C CA . THR A 1 425 ? -9.893 5.814 10.898 1.00 98.31 425 THR A CA 1
ATOM 3388 C C . THR A 1 425 ? -10.436 6.897 9.957 1.00 98.31 425 THR A C 1
ATOM 3390 O O . THR A 1 425 ? -11.536 7.396 10.193 1.00 98.31 425 THR A O 1
ATOM 3393 N N . GLY A 1 426 ? -9.738 7.220 8.862 1.00 97.50 426 GLY A N 1
ATOM 3394 C CA . GLY A 1 426 ? -10.217 8.135 7.817 1.00 97.50 426 GLY A CA 1
ATOM 3395 C C . GLY A 1 426 ? -10.877 7.448 6.625 1.00 97.50 426 GLY A C 1
ATOM 3396 O O . GLY A 1 426 ? -11.446 8.122 5.766 1.00 97.50 426 GLY A O 1
ATOM 3397 N N . TRP A 1 427 ? -10.849 6.115 6.552 1.00 97.88 427 TRP A N 1
ATOM 3398 C CA . TRP A 1 427 ? -11.442 5.383 5.438 1.00 97.88 427 TRP A CA 1
ATOM 3399 C C . TRP A 1 427 ? -12.971 5.410 5.510 1.00 97.88 427 TRP A C 1
ATOM 3401 O O . TRP A 1 427 ? -13.575 4.950 6.477 1.00 97.88 427 TRP A O 1
ATOM 3411 N N . GLU A 1 428 ? -13.618 5.917 4.462 1.00 97.00 428 GLU A N 1
ATOM 3412 C CA . GLU A 1 428 ? -15.052 6.230 4.469 1.00 97.00 428 GLU A CA 1
ATOM 3413 C C . GLU A 1 428 ? -15.973 5.071 4.932 1.00 97.00 428 GLU A C 1
ATOM 3415 O O . GLU A 1 428 ? -16.820 5.300 5.797 1.00 97.00 428 GLU A O 1
ATOM 3420 N N . PRO A 1 429 ? -15.810 3.808 4.480 1.00 97.56 429 PRO A N 1
ATOM 3421 C CA . PRO A 1 429 ? -16.576 2.679 5.018 1.00 97.56 429 PRO A CA 1
ATOM 3422 C C . PRO A 1 429 ? -16.417 2.449 6.525 1.00 97.56 429 PRO A C 1
ATOM 3424 O O . PRO A 1 429 ? -17.390 2.079 7.181 1.00 97.56 429 PRO A O 1
ATOM 3427 N N . ALA A 1 430 ? -15.223 2.669 7.079 1.00 97.81 430 ALA A N 1
ATOM 3428 C CA . ALA A 1 430 ? -14.995 2.558 8.514 1.00 97.81 430 ALA A CA 1
ATOM 3429 C C . ALA A 1 430 ? -15.663 3.712 9.265 1.00 97.81 430 ALA A C 1
ATOM 3431 O O . ALA A 1 430 ? -16.380 3.466 10.229 1.00 97.81 430 ALA A O 1
ATOM 3432 N N . ARG A 1 431 ? -15.550 4.948 8.758 1.00 96.56 431 ARG A N 1
ATOM 3433 C CA . ARG A 1 431 ? -16.249 6.121 9.317 1.00 96.56 431 ARG A CA 1
ATOM 3434 C C . ARG A 1 431 ? -17.755 5.893 9.399 1.00 96.56 431 ARG A C 1
ATOM 3436 O O . ARG A 1 431 ? -18.365 6.155 10.430 1.00 96.56 431 ARG A O 1
ATOM 3443 N N . GLN A 1 432 ? -18.360 5.360 8.339 1.00 96.06 432 GLN A N 1
ATOM 3444 C CA . GLN A 1 432 ? -19.788 5.028 8.324 1.00 96.06 432 GLN A CA 1
ATOM 3445 C C . GLN A 1 432 ? -20.138 3.942 9.348 1.00 96.06 432 GLN A C 1
ATOM 3447 O O . GLN A 1 432 ? -21.167 4.029 10.015 1.00 96.06 432 GLN A O 1
ATOM 3452 N N . ALA A 1 433 ? -19.282 2.929 9.487 1.00 96.38 433 ALA A N 1
ATOM 3453 C CA . ALA A 1 433 ? -19.482 1.816 10.407 1.00 96.38 433 ALA A CA 1
ATOM 3454 C C . ALA A 1 433 ? -19.323 2.204 11.888 1.00 96.38 433 ALA A C 1
ATOM 3456 O O . ALA A 1 433 ? -20.005 1.619 12.731 1.00 96.38 433 ALA A O 1
ATOM 3457 N N . THR A 1 434 ? -18.462 3.176 12.201 1.00 96.00 434 THR A N 1
ATOM 3458 C CA . THR A 1 434 ? -18.226 3.675 13.566 1.00 96.00 434 THR A CA 1
ATOM 3459 C C . THR A 1 434 ? -19.058 4.911 13.920 1.00 96.00 434 THR A C 1
ATOM 3461 O O . THR A 1 434 ? -19.047 5.335 15.072 1.00 96.00 434 THR A O 1
ATOM 3464 N N . GLY A 1 435 ? -19.784 5.499 12.961 1.00 93.62 435 GLY A N 1
ATOM 3465 C CA . GLY A 1 435 ? -20.536 6.744 13.166 1.00 93.62 435 GLY A CA 1
ATOM 3466 C C . GLY A 1 435 ? -19.661 8.006 13.189 1.00 93.62 435 GLY A C 1
ATOM 3467 O O . GLY A 1 435 ? -20.025 8.992 13.820 1.00 93.62 435 GLY A O 1
ATOM 3468 N N . GLY A 1 436 ? -18.508 7.974 12.517 1.00 93.19 436 GLY A N 1
ATOM 3469 C CA . GLY A 1 436 ? -17.480 9.019 12.502 1.00 93.19 436 GLY A CA 1
ATOM 3470 C C . GLY A 1 436 ? -16.165 8.558 13.140 1.00 93.19 436 GLY A C 1
ATOM 3471 O O . GLY A 1 436 ? -16.074 7.441 13.651 1.00 93.19 436 GLY A O 1
ATOM 3472 N N . SER A 1 437 ? -15.141 9.415 13.122 1.00 93.81 437 SER A N 1
ATOM 3473 C CA . SER A 1 437 ? -13.784 9.067 13.600 1.00 93.81 437 SER A CA 1
ATOM 3474 C C . SER A 1 437 ? -13.335 9.830 14.841 1.00 93.81 437 SER A C 1
ATOM 3476 O O . SER A 1 437 ? -12.203 9.663 15.277 1.00 93.81 437 SER A O 1
ATOM 3478 N N . ASP A 1 438 ? -14.202 10.649 15.434 1.00 91.25 438 ASP A N 1
ATOM 3479 C CA . ASP A 1 438 ? -13.850 11.465 16.605 1.00 91.25 438 ASP A CA 1
ATOM 3480 C C . ASP A 1 438 ? -13.394 10.597 17.800 1.00 91.25 438 ASP A C 1
ATOM 3482 O O . ASP A 1 438 ? -12.465 10.930 18.530 1.00 91.25 438 ASP A O 1
ATOM 3486 N N . TRP A 1 439 ? -13.949 9.385 17.931 1.00 94.12 439 TRP A N 1
ATOM 3487 C CA . TRP A 1 439 ? -13.503 8.405 18.928 1.00 94.12 439 TRP A CA 1
ATOM 3488 C C . TRP A 1 439 ? -12.011 8.045 18.820 1.00 94.12 439 TRP A C 1
ATOM 3490 O O . TRP A 1 439 ? -11.414 7.639 19.815 1.00 94.12 439 TRP A O 1
ATOM 3500 N N . ALA A 1 440 ? -11.404 8.182 17.638 1.00 97.00 440 ALA A N 1
ATOM 3501 C CA . ALA A 1 440 ? -10.006 7.854 17.400 1.00 97.00 440 ALA A CA 1
ATOM 3502 C C . ALA A 1 440 ? -9.050 9.026 17.671 1.00 97.00 440 ALA A C 1
ATOM 3504 O O . ALA A 1 440 ? -7.848 8.785 17.751 1.00 97.00 440 ALA A O 1
ATOM 3505 N N . VAL A 1 441 ? -9.534 10.260 17.872 1.00 97.06 441 VAL A N 1
ATOM 3506 C CA . VAL A 1 441 ? -8.691 11.453 18.100 1.00 97.06 441 VAL A CA 1
ATOM 3507 C C . VAL A 1 441 ? -7.619 11.247 19.178 1.00 97.06 441 VAL A C 1
ATOM 3509 O O . VAL A 1 441 ? -6.446 11.443 18.862 1.00 97.06 441 VAL A O 1
ATOM 3512 N N . PRO A 1 442 ? -7.925 10.794 20.414 1.00 96.44 442 PRO A N 1
ATOM 3513 C CA . PRO A 1 442 ? -6.884 10.607 21.430 1.00 96.44 442 PRO A CA 1
ATOM 3514 C C . PRO A 1 442 ? -5.867 9.512 21.065 1.00 96.44 442 PRO A C 1
ATOM 3516 O O . PRO A 1 442 ? -4.732 9.541 21.542 1.00 96.44 442 PRO A O 1
ATOM 3519 N N . LEU A 1 443 ? -6.245 8.556 20.211 1.00 98.19 443 LEU A N 1
ATOM 3520 C CA . LEU A 1 443 ? -5.364 7.487 19.734 1.00 98.19 443 LEU A CA 1
ATOM 3521 C C . LEU A 1 443 ? -4.451 8.002 18.615 1.00 98.19 443 LEU A C 1
ATOM 3523 O O . LEU A 1 443 ? -3.242 7.807 18.681 1.00 98.19 443 LEU A O 1
ATOM 3527 N N . LEU A 1 444 ? -5.007 8.723 17.636 1.00 98.56 444 LEU A N 1
ATOM 3528 C CA . LEU A 1 444 ? -4.247 9.374 16.566 1.00 98.56 444 LEU A CA 1
ATOM 3529 C C . LEU A 1 444 ? -3.281 10.422 17.130 1.00 98.56 444 LEU A C 1
ATOM 3531 O O . LEU A 1 444 ? -2.130 10.476 16.710 1.00 98.56 444 LEU A O 1
ATOM 3535 N N . ALA A 1 445 ? -3.703 11.194 18.135 1.00 97.94 445 ALA A N 1
ATOM 3536 C CA . ALA A 1 445 ? -2.831 12.130 18.836 1.00 97.94 445 ALA A CA 1
ATOM 3537 C C . ALA A 1 445 ? -1.616 11.409 19.429 1.00 97.94 445 ALA A C 1
ATOM 3539 O O . ALA A 1 445 ? -0.484 11.850 19.245 1.00 97.94 445 ALA A O 1
ATOM 3540 N N . ARG A 1 446 ? -1.828 10.256 20.080 1.00 97.44 446 ARG A N 1
ATOM 3541 C CA . ARG A 1 446 ? -0.734 9.442 20.622 1.00 97.44 446 ARG A CA 1
ATOM 3542 C C . ARG A 1 446 ? 0.220 8.945 19.534 1.00 97.44 446 ARG A C 1
ATOM 3544 O O . ARG A 1 446 ? 1.428 8.912 19.756 1.00 97.44 446 ARG A O 1
ATOM 3551 N N . LEU A 1 447 ? -0.304 8.610 18.356 1.00 98.25 447 LEU A N 1
ATOM 3552 C CA . LEU A 1 447 ? 0.498 8.191 17.207 1.00 98.25 447 LEU A CA 1
ATOM 3553 C C . LEU A 1 447 ? 1.358 9.311 16.608 1.00 98.25 447 LEU A C 1
ATOM 3555 O O . LEU A 1 447 ? 2.305 8.993 15.899 1.00 98.25 447 LEU A O 1
ATOM 3559 N N . LEU A 1 448 ? 1.135 10.590 16.935 1.00 98.06 448 LEU A N 1
ATOM 3560 C CA . LEU A 1 448 ? 2.063 11.677 16.578 1.00 98.06 448 LEU A CA 1
ATOM 3561 C C . LEU A 1 448 ? 3.434 11.541 17.267 1.00 98.06 448 LEU A C 1
ATOM 3563 O O . LEU A 1 448 ? 4.381 12.241 16.911 1.00 98.06 448 LEU A O 1
ATOM 3567 N N . GLU A 1 449 ? 3.572 10.648 18.246 1.00 95.38 449 GLU A N 1
ATOM 3568 C CA . GLU A 1 449 ? 4.843 10.326 18.899 1.00 95.38 449 GLU A CA 1
ATOM 3569 C C . GLU A 1 449 ? 5.411 8.954 18.506 1.00 95.38 449 GLU A C 1
ATOM 3571 O O . GLU A 1 449 ? 6.368 8.493 19.134 1.00 95.38 449 GLU A O 1
ATOM 3576 N N . ASP A 1 450 ? 4.846 8.287 17.496 1.00 96.31 450 ASP A N 1
ATOM 3577 C CA . ASP A 1 450 ? 5.341 6.982 17.050 1.00 96.31 450 ASP A CA 1
ATOM 3578 C C . ASP A 1 450 ? 6.815 7.039 16.618 1.00 96.31 450 ASP A C 1
ATOM 3580 O O . ASP A 1 450 ? 7.309 8.085 16.199 1.00 96.31 450 ASP A O 1
ATOM 3584 N N . THR A 1 451 ? 7.534 5.919 16.708 1.00 93.44 451 THR A N 1
ATOM 3585 C CA . THR A 1 451 ? 8.933 5.827 16.252 1.00 93.44 451 THR A CA 1
ATOM 3586 C C . THR A 1 451 ? 9.048 5.703 14.731 1.00 93.44 451 THR A C 1
ATOM 3588 O O . THR A 1 451 ? 10.146 5.793 14.198 1.00 93.44 451 THR A O 1
ATOM 3591 N N . TYR A 1 452 ? 7.922 5.543 14.032 1.00 94.88 452 TYR A N 1
ATOM 3592 C CA . TYR A 1 452 ? 7.845 5.406 12.580 1.00 94.88 452 TYR A CA 1
ATOM 3593 C C . TYR A 1 452 ? 7.256 6.670 11.948 1.00 94.88 452 TYR A C 1
ATOM 3595 O O . TYR A 1 452 ? 6.095 7.011 12.200 1.00 94.88 452 TYR A O 1
ATOM 3603 N N . SER A 1 453 ? 8.023 7.334 11.081 1.00 95.12 453 SER A N 1
ATOM 3604 C CA . SER A 1 453 ? 7.606 8.547 10.361 1.00 95.12 453 SER A CA 1
ATOM 3605 C C . SER A 1 453 ? 6.296 8.356 9.600 1.00 95.12 453 SER A C 1
ATOM 3607 O O . SER A 1 453 ? 5.388 9.181 9.720 1.00 95.12 453 SER A O 1
ATOM 3609 N N . ALA A 1 454 ? 6.138 7.211 8.935 1.00 95.25 454 ALA A N 1
ATOM 3610 C CA . ALA A 1 454 ? 4.912 6.838 8.243 1.00 95.25 454 ALA A CA 1
ATOM 3611 C C . ALA A 1 454 ? 3.670 6.794 9.146 1.00 95.25 454 ALA A C 1
ATOM 3613 O O . ALA A 1 454 ? 2.616 7.311 8.775 1.00 95.25 454 ALA A O 1
ATOM 3614 N N . VAL A 1 455 ? 3.782 6.227 10.353 1.00 97.62 455 VAL A N 1
ATOM 3615 C CA . VAL A 1 455 ? 2.659 6.166 11.304 1.00 97.62 455 VAL A CA 1
ATOM 3616 C C . VAL A 1 455 ? 2.266 7.575 11.751 1.00 97.62 455 VAL A C 1
ATOM 3618 O O . VAL A 1 455 ? 1.078 7.898 11.789 1.00 97.62 455 VAL A O 1
ATOM 3621 N N . ARG A 1 456 ? 3.256 8.436 12.020 1.00 97.94 456 ARG A N 1
ATOM 3622 C CA . ARG A 1 456 ? 3.027 9.836 12.403 1.00 97.94 456 ARG A CA 1
ATOM 3623 C C . ARG A 1 456 ? 2.360 10.639 11.288 1.00 97.94 456 ARG A C 1
ATOM 3625 O O . ARG A 1 456 ? 1.420 11.382 11.560 1.00 97.94 456 ARG A O 1
ATOM 3632 N N . PHE A 1 457 ? 2.814 10.470 10.045 1.00 97.38 457 PHE A N 1
ATOM 3633 C CA . PHE A 1 457 ? 2.218 11.124 8.879 1.00 97.38 457 PHE A CA 1
ATOM 3634 C C . PHE A 1 457 ? 0.753 10.712 8.698 1.00 97.38 457 PHE A C 1
ATOM 3636 O O . PHE A 1 457 ? -0.118 11.575 8.605 1.00 97.38 457 PHE A O 1
ATOM 3643 N N . ILE A 1 458 ? 0.461 9.405 8.731 1.00 98.00 458 ILE A N 1
ATOM 3644 C CA . ILE A 1 458 ? -0.911 8.883 8.623 1.00 98.00 458 ILE A CA 1
ATOM 3645 C C . ILE A 1 458 ? -1.792 9.427 9.751 1.00 98.00 458 ILE A C 1
ATOM 3647 O O . ILE A 1 458 ? -2.934 9.822 9.509 1.00 98.00 458 ILE A O 1
ATOM 3651 N N . ALA A 1 459 ? -1.288 9.450 10.985 1.00 98.50 459 ALA A N 1
ATOM 3652 C CA . ALA A 1 459 ? -2.041 9.957 12.124 1.00 98.50 459 ALA A CA 1
ATOM 3653 C C . ALA A 1 459 ? -2.377 11.446 11.974 1.00 98.50 459 ALA A C 1
ATOM 3655 O O . ALA A 1 459 ? -3.528 11.837 12.163 1.00 98.50 459 ALA A O 1
ATOM 3656 N N . TRP A 1 460 ? -1.400 12.258 11.566 1.00 98.19 460 TRP A N 1
ATOM 3657 C CA . TRP A 1 460 ? -1.596 13.678 11.289 1.00 98.19 460 TRP A CA 1
ATOM 3658 C C . TRP A 1 460 ? -2.602 13.924 10.161 1.00 98.19 460 TRP A C 1
ATOM 3660 O O . TRP A 1 460 ? -3.518 14.723 10.338 1.00 98.19 460 TRP A O 1
ATOM 3670 N N . GLN A 1 461 ? -2.495 13.199 9.045 1.00 97.06 461 GLN A N 1
ATOM 3671 C CA . GLN A 1 461 ? -3.442 13.292 7.928 1.00 97.06 461 GLN A CA 1
ATOM 3672 C C . GLN A 1 461 ? -4.883 13.008 8.366 1.00 97.06 461 GLN A C 1
ATOM 3674 O O . GLN A 1 461 ? -5.803 13.744 8.013 1.00 97.06 461 GLN A O 1
ATOM 3679 N N . ASN A 1 462 ? -5.081 11.965 9.177 1.00 97.81 462 ASN A N 1
ATOM 3680 C CA . ASN A 1 462 ? -6.408 11.620 9.681 1.00 97.81 462 ASN A CA 1
ATOM 3681 C C . ASN A 1 462 ? -6.928 12.622 10.715 1.00 97.81 462 ASN A C 1
ATOM 3683 O O . ASN A 1 462 ? -8.123 12.893 10.712 1.00 97.81 462 ASN A O 1
ATOM 3687 N N . LEU A 1 463 ? -6.066 13.201 11.559 1.00 98.12 463 LEU A N 1
ATOM 3688 C CA . LEU A 1 463 ? -6.455 14.292 12.459 1.00 98.12 463 LEU A CA 1
ATOM 3689 C C . LEU A 1 463 ? -6.887 15.528 11.671 1.00 98.12 463 LEU A C 1
ATOM 3691 O O . LEU A 1 463 ? -7.973 16.038 11.909 1.00 98.12 463 LEU A O 1
ATOM 3695 N N . LYS A 1 464 ? -6.093 15.956 10.685 1.00 96.06 464 LYS A N 1
ATOM 3696 C CA . LYS A 1 464 ? -6.365 17.129 9.842 1.00 96.06 464 LYS A CA 1
ATOM 3697 C C . LYS A 1 464 ? -7.685 17.029 9.065 1.00 96.06 464 LYS A C 1
ATOM 3699 O O . LYS A 1 464 ? -8.286 18.040 8.722 1.00 96.06 464 LYS A O 1
ATOM 3704 N N . ALA A 1 465 ? -8.156 15.812 8.794 1.00 94.75 465 ALA A N 1
ATOM 3705 C CA . ALA A 1 465 ? -9.442 15.567 8.146 1.00 94.75 465 ALA A CA 1
ATOM 3706 C C . ALA A 1 465 ? -10.657 15.660 9.098 1.00 94.75 465 ALA A C 1
ATOM 3708 O O . ALA A 1 465 ? -11.796 15.500 8.645 1.00 94.75 465 ALA A O 1
ATOM 3709 N N . LEU A 1 466 ? -10.442 15.864 10.403 1.00 94.75 466 LEU A N 1
ATOM 3710 C CA . LEU A 1 466 ? -11.500 15.958 11.408 1.00 94.75 466 LEU A CA 1
ATOM 3711 C C . LEU A 1 466 ? -11.835 17.413 11.758 1.00 94.75 466 LEU A C 1
ATOM 3713 O O . LEU A 1 466 ? -10.933 18.251 11.799 1.00 94.75 466 LEU A O 1
ATOM 3717 N N . PRO A 1 467 ? -13.114 17.702 12.074 1.00 91.62 467 PRO A N 1
ATOM 3718 C CA . PRO A 1 467 ? -13.531 19.035 12.491 1.00 91.62 467 PRO A CA 1
ATOM 3719 C C . PRO A 1 467 ? -12.737 19.551 13.694 1.00 91.62 467 PRO A C 1
ATOM 3721 O O . PRO A 1 467 ? -12.667 18.871 14.718 1.00 91.62 467 PRO A O 1
ATOM 3724 N N . GLY A 1 468 ? -12.195 20.764 13.586 1.00 92.06 468 GLY A N 1
ATOM 3725 C CA . GLY A 1 468 ? -11.434 21.435 14.644 1.00 92.06 468 GLY A CA 1
ATOM 3726 C C . GLY A 1 468 ? -9.919 21.221 14.583 1.00 92.06 468 GLY A C 1
ATOM 3727 O O . GLY A 1 468 ? -9.202 21.817 15.383 1.00 92.06 468 GLY A O 1
ATOM 3728 N N . TYR A 1 469 ? -9.425 20.410 13.645 1.00 95.38 469 TYR A N 1
ATOM 3729 C CA . TYR A 1 469 ? -8.002 20.094 13.485 1.00 95.38 469 TYR A CA 1
ATOM 3730 C C . TYR A 1 469 ? -7.473 20.379 12.070 1.00 95.38 469 TYR A C 1
ATOM 3732 O O . TYR A 1 469 ? -6.338 20.023 11.758 1.00 95.38 469 TYR A O 1
ATOM 3740 N N . GLU A 1 470 ? -8.255 21.032 11.208 1.00 95.31 470 GLU A N 1
ATOM 3741 C CA . GLU A 1 470 ? -7.917 21.303 9.803 1.00 95.31 470 GLU A CA 1
ATOM 3742 C C . GLU A 1 470 ? -6.616 22.107 9.644 1.00 95.31 470 GLU A C 1
ATOM 3744 O O . GLU A 1 470 ? -5.857 21.904 8.695 1.00 95.31 470 GLU A O 1
ATOM 3749 N N . GLU A 1 471 ? -6.344 22.976 10.618 1.00 93.81 471 GLU A N 1
ATOM 3750 C CA . GLU A 1 471 ? -5.166 23.846 10.686 1.00 93.81 471 GLU A CA 1
ATOM 3751 C C . GLU A 1 471 ? -4.086 23.303 11.643 1.00 93.81 471 GLU A C 1
ATOM 3753 O O . GLU A 1 471 ? -3.220 24.048 12.100 1.00 93.81 471 GLU A O 1
ATOM 3758 N N . LEU A 1 472 ? -4.129 22.008 11.992 1.00 94.44 472 LEU A N 1
ATOM 3759 C CA . LEU A 1 472 ? -3.113 21.383 12.841 1.00 94.44 472 LEU A CA 1
ATOM 3760 C C . LEU A 1 472 ? -1.750 21.388 12.134 1.00 94.44 472 LEU A C 1
ATOM 3762 O O . LEU A 1 472 ? -1.441 20.516 11.312 1.00 94.44 472 LEU A O 1
ATOM 3766 N N . GLU A 1 473 ? -0.909 22.355 12.493 1.00 89.38 473 GLU A N 1
ATOM 3767 C CA . GLU A 1 473 ? 0.481 22.408 12.058 1.00 89.38 473 GLU A CA 1
ATOM 3768 C C . GLU A 1 473 ? 1.291 21.284 12.705 1.00 89.38 473 GLU A C 1
ATOM 3770 O O . GLU A 1 473 ? 1.411 21.179 13.928 1.00 89.38 473 GLU A O 1
ATOM 3775 N N . TYR A 1 474 ? 1.895 20.440 11.873 1.00 94.75 474 TYR A N 1
ATOM 3776 C CA . TYR A 1 474 ? 2.692 19.323 12.347 1.00 94.75 474 TYR A CA 1
ATOM 3777 C C . TYR A 1 474 ? 3.788 18.970 11.346 1.00 94.75 474 TYR A C 1
ATOM 3779 O O . TYR A 1 474 ? 3.548 18.835 10.149 1.00 94.75 474 TYR A O 1
ATOM 3787 N N . ASN A 1 475 ? 5.009 18.793 11.850 1.00 92.62 475 ASN A N 1
ATOM 3788 C CA . ASN A 1 475 ? 6.113 18.244 11.073 1.00 92.62 475 ASN A CA 1
ATOM 3789 C C . ASN A 1 475 ? 6.379 16.816 11.548 1.00 92.62 475 ASN A C 1
ATOM 3791 O O . ASN A 1 475 ? 6.973 16.614 12.611 1.00 92.62 475 ASN A O 1
ATOM 3795 N N . PHE A 1 476 ? 5.966 15.838 10.742 1.00 94.50 476 PHE A N 1
ATOM 3796 C CA . PHE A 1 476 ? 6.090 14.431 11.096 1.00 94.50 476 PHE A CA 1
ATOM 3797 C C . PHE A 1 476 ? 7.539 13.957 11.196 1.00 94.50 476 PHE A C 1
ATOM 3799 O O . PHE A 1 476 ? 7.780 13.034 11.957 1.00 94.50 476 PHE A O 1
ATOM 3806 N N . VAL A 1 477 ? 8.509 14.610 10.550 1.00 92.00 477 VAL A N 1
ATOM 3807 C CA . VAL A 1 477 ? 9.957 14.333 10.702 1.00 92.00 477 VAL A CA 1
ATOM 3808 C C . VAL A 1 477 ? 10.655 15.339 11.628 1.00 92.00 477 VAL A C 1
ATOM 3810 O O . VAL A 1 477 ? 11.876 15.372 11.749 1.00 92.00 477 VAL A O 1
ATOM 3813 N N . GLY A 1 478 ? 9.882 16.209 12.286 1.00 90.88 478 GLY A N 1
ATOM 3814 C CA . GLY A 1 478 ? 10.391 17.231 13.196 1.00 90.88 478 GLY A CA 1
ATOM 3815 C C . GLY A 1 478 ? 10.850 16.657 14.540 1.00 90.88 478 GLY A C 1
ATOM 3816 O O . GLY A 1 478 ? 10.494 15.535 14.889 1.00 90.88 478 GLY A O 1
ATOM 3817 N N . PRO A 1 479 ? 11.599 17.422 15.351 1.00 92.12 479 PRO A N 1
ATOM 3818 C CA . PRO A 1 479 ? 12.158 16.934 16.609 1.00 92.12 479 PRO A CA 1
ATOM 3819 C C . PRO A 1 479 ? 11.067 16.568 17.623 1.00 92.12 479 PRO A C 1
ATOM 3821 O O . PRO A 1 479 ? 10.051 17.260 17.741 1.00 92.12 479 PRO A O 1
ATOM 3824 N N . LYS A 1 480 ? 11.323 15.522 18.420 1.00 93.25 480 LYS A N 1
ATOM 3825 C CA . LYS A 1 480 ? 10.370 14.958 19.389 1.00 93.25 480 LYS A CA 1
ATOM 3826 C C . LYS A 1 480 ? 9.641 15.998 20.260 1.00 93.25 480 LYS A C 1
ATOM 3828 O O . LYS A 1 480 ? 8.422 15.904 20.304 1.00 93.25 480 LYS A O 1
ATOM 3833 N N . PRO A 1 481 ? 10.283 17.023 20.866 1.00 95.81 481 PRO A N 1
ATOM 3834 C CA . PRO A 1 481 ? 9.567 18.006 21.688 1.00 95.81 481 PRO A CA 1
ATOM 3835 C C . PRO A 1 481 ? 8.440 18.749 20.955 1.00 95.81 481 PRO A C 1
ATOM 3837 O O . PRO A 1 481 ? 7.402 19.020 21.549 1.00 95.81 481 PRO A O 1
ATOM 3840 N N . ARG A 1 482 ? 8.606 19.046 19.655 1.00 94.88 482 ARG A N 1
ATOM 3841 C CA . ARG A 1 482 ? 7.536 19.665 18.851 1.00 94.88 482 ARG A CA 1
ATOM 3842 C C . ARG A 1 482 ? 6.402 18.682 18.576 1.00 94.88 482 ARG A C 1
ATOM 3844 O O . ARG A 1 482 ? 5.242 19.076 18.591 1.00 94.88 482 ARG A O 1
ATOM 3851 N N . ARG A 1 483 ? 6.736 17.407 18.361 1.00 95.62 483 ARG A N 1
ATOM 3852 C CA . ARG A 1 483 ? 5.743 16.343 18.169 1.00 95.62 483 ARG A CA 1
ATOM 3853 C C . ARG A 1 483 ? 4.928 16.104 19.443 1.00 95.62 483 ARG A C 1
ATOM 3855 O O . ARG A 1 483 ? 3.706 16.036 19.369 1.00 95.62 483 ARG A O 1
ATOM 3862 N N . SER A 1 484 ? 5.592 16.064 20.600 1.00 96.31 484 SER A N 1
ATOM 3863 C CA . SER A 1 484 ? 4.951 15.951 21.915 1.00 96.31 484 SER A CA 1
ATOM 3864 C C . SER A 1 484 ? 4.008 17.125 22.186 1.00 96.31 484 SER A C 1
ATOM 3866 O O . SER A 1 484 ? 2.869 16.901 22.579 1.00 96.31 484 SER A O 1
ATOM 3868 N N . ALA A 1 485 ? 4.429 18.361 21.890 1.00 96.06 485 ALA A N 1
ATOM 3869 C CA . ALA A 1 485 ? 3.579 19.543 22.052 1.00 96.06 485 ALA A CA 1
ATOM 3870 C C . ALA A 1 485 ? 2.304 19.482 21.186 1.00 96.06 485 ALA A C 1
ATOM 3872 O O . ALA A 1 485 ? 1.222 19.814 21.664 1.00 96.06 485 ALA A O 1
ATOM 3873 N N . ALA A 1 486 ? 2.407 19.012 19.936 1.00 96.81 486 ALA A N 1
ATOM 3874 C CA . ALA A 1 486 ? 1.243 18.831 19.065 1.00 96.81 486 ALA A CA 1
ATOM 3875 C C . ALA A 1 486 ? 0.283 17.756 19.603 1.00 96.81 486 ALA A C 1
ATOM 3877 O O . ALA A 1 486 ? -0.923 17.990 19.668 1.00 96.81 486 ALA A O 1
ATOM 3878 N N . MET A 1 487 ? 0.807 16.608 20.051 1.00 96.94 487 MET A N 1
ATOM 3879 C CA . MET A 1 487 ? -0.000 15.581 20.723 1.00 96.94 487 MET A CA 1
ATOM 3880 C C . MET A 1 487 ? -0.732 16.159 21.942 1.00 96.94 487 MET A C 1
ATOM 3882 O O . MET A 1 487 ? -1.934 15.941 22.096 1.00 96.94 487 MET A O 1
ATOM 3886 N N . GLU A 1 488 ? -0.020 16.866 22.820 1.00 95.75 488 GLU A N 1
ATOM 3887 C CA . GLU A 1 488 ? -0.587 17.442 24.042 1.00 95.75 488 GLU A CA 1
ATOM 3888 C C . GLU A 1 488 ? -1.683 18.468 23.738 1.00 95.75 488 GLU A C 1
ATOM 3890 O O . GLU A 1 488 ? -2.723 18.435 24.398 1.00 95.75 488 GLU A O 1
ATOM 3895 N N . SER A 1 489 ? -1.495 19.306 22.711 1.00 95.62 489 SER A N 1
ATOM 3896 C CA . SER A 1 489 ? -2.519 20.243 22.229 1.00 95.62 489 SER A CA 1
ATOM 3897 C C . SER A 1 489 ? -3.780 19.502 21.791 1.00 95.62 489 SER A C 1
ATOM 3899 O O . SER A 1 489 ? -4.851 19.751 22.334 1.00 95.62 489 SER A O 1
ATOM 3901 N N . VAL A 1 490 ? -3.652 18.513 20.897 1.00 97.00 490 VAL A N 1
ATOM 3902 C CA . VAL A 1 490 ? -4.799 17.747 20.380 1.00 97.00 490 VAL A CA 1
ATOM 3903 C C . VAL A 1 490 ? -5.557 17.043 21.510 1.00 97.00 490 VAL A C 1
ATOM 3905 O O . VAL A 1 490 ? -6.787 17.082 21.554 1.00 97.00 490 VAL A O 1
ATOM 3908 N N . ILE A 1 491 ? -4.837 16.424 22.455 1.00 94.31 491 ILE A N 1
ATOM 3909 C CA . ILE A 1 491 ? -5.441 15.772 23.627 1.00 94.31 491 ILE A CA 1
ATOM 3910 C C . ILE A 1 491 ? -6.136 16.799 24.533 1.00 94.31 491 ILE A C 1
ATOM 3912 O O . ILE A 1 491 ? -7.212 16.510 25.064 1.00 94.31 491 ILE A O 1
ATOM 3916 N N . GLY A 1 492 ? -5.532 17.971 24.739 1.00 93.06 492 GLY A N 1
ATOM 3917 C CA . GLY A 1 492 ? -6.101 19.064 25.526 1.00 93.06 492 GLY A CA 1
ATOM 3918 C C . GLY A 1 492 ? -7.412 19.575 24.932 1.00 93.06 492 GLY A C 1
ATOM 3919 O O . GLY A 1 492 ? -8.426 19.618 25.634 1.00 93.06 492 GLY A O 1
ATOM 3920 N N . ASP A 1 493 ? -7.408 19.858 23.631 1.00 92.88 493 ASP A N 1
ATOM 3921 C CA . ASP A 1 493 ? -8.565 20.358 22.890 1.00 92.88 493 ASP A CA 1
ATOM 3922 C C . ASP A 1 493 ? -9.710 19.343 22.928 1.00 92.88 493 ASP A C 1
ATOM 3924 O O . ASP A 1 493 ? -10.826 19.678 23.335 1.00 92.88 493 ASP A O 1
ATOM 3928 N N . TRP A 1 494 ? -9.411 18.071 22.636 1.00 92.38 494 TRP A N 1
ATOM 3929 C CA . TRP A 1 494 ? -10.397 16.988 22.651 1.00 92.38 494 TRP A CA 1
ATOM 3930 C C . TRP A 1 494 ? -11.054 16.817 24.025 1.00 92.38 494 TRP A C 1
ATOM 3932 O O . TRP A 1 494 ? -12.270 16.658 24.128 1.00 92.38 494 TRP A O 1
ATOM 3942 N N . ARG A 1 495 ? -10.257 16.886 25.103 1.00 87.94 495 ARG A N 1
ATOM 3943 C CA . ARG A 1 495 ? -10.759 16.809 26.485 1.00 87.94 495 ARG A CA 1
ATOM 3944 C C . ARG A 1 495 ? -11.642 17.999 26.845 1.00 87.94 495 ARG A C 1
ATOM 3946 O O . ARG A 1 495 ? -12.611 17.822 27.573 1.00 87.94 495 ARG A O 1
ATOM 3953 N N . SER A 1 496 ? -11.286 19.200 26.394 1.00 87.00 496 SER A N 1
ATOM 3954 C CA . SER A 1 496 ? -12.038 20.418 26.714 1.00 87.00 496 SER A CA 1
ATOM 3955 C C . SER A 1 496 ? -13.391 20.478 25.999 1.00 87.00 496 SER A C 1
ATOM 3957 O O . SER A 1 496 ? -14.353 21.013 26.547 1.00 87.00 496 SER A O 1
ATOM 3959 N N . GLY A 1 497 ? -13.473 19.893 24.800 1.00 81.06 497 GLY A N 1
ATOM 3960 C CA . GLY A 1 497 ? -14.654 19.936 23.943 1.00 81.06 497 GLY A CA 1
ATOM 3961 C C . GLY A 1 497 ? -15.696 18.845 24.201 1.00 81.06 497 GLY A C 1
ATOM 3962 O O . GLY A 1 497 ? -16.735 18.856 23.543 1.00 81.06 497 GLY A O 1
ATOM 3963 N N . ARG A 1 498 ? -15.451 17.893 25.116 1.00 80.88 498 ARG A N 1
ATOM 3964 C CA . ARG A 1 498 ? -16.298 16.698 25.286 1.00 80.88 498 ARG A CA 1
ATOM 3965 C C . ARG A 1 498 ? -16.689 16.434 26.735 1.00 80.88 498 ARG A C 1
ATOM 3967 O O . ARG A 1 498 ? -15.865 16.466 27.644 1.00 80.88 498 ARG A O 1
ATOM 3974 N N . THR A 1 499 ? -17.966 16.109 26.924 1.00 72.75 499 THR A N 1
ATOM 3975 C CA . THR A 1 499 ? -18.536 15.677 28.208 1.00 72.75 499 THR A CA 1
ATOM 3976 C C . THR A 1 499 ? -18.805 14.172 28.248 1.00 72.75 499 THR A C 1
ATOM 3978 O O . THR A 1 499 ? -18.845 13.600 29.335 1.00 72.75 499 THR A O 1
ATOM 3981 N N . ASP A 1 500 ? -18.937 13.519 27.089 1.00 83.62 500 ASP A N 1
ATOM 3982 C CA . ASP A 1 500 ? -19.121 12.079 26.930 1.00 83.62 500 ASP A CA 1
ATOM 3983 C C . ASP A 1 500 ? -17.895 11.407 26.285 1.00 83.62 500 ASP A C 1
ATOM 3985 O O . ASP A 1 500 ? -17.283 11.921 25.342 1.00 83.62 500 ASP A O 1
ATOM 3989 N N . ILE A 1 501 ? -17.535 10.225 26.798 1.00 87.25 501 ILE A N 1
ATOM 3990 C CA . ILE A 1 501 ? -16.452 9.409 26.243 1.00 87.25 501 ILE A CA 1
ATOM 3991 C C . ILE A 1 501 ? -17.046 8.363 25.292 1.00 87.25 501 ILE A C 1
ATOM 3993 O O . ILE A 1 501 ? -17.888 7.567 25.718 1.00 87.25 501 ILE A O 1
ATOM 3997 N N . PRO A 1 502 ? -16.608 8.317 24.020 1.00 88.06 502 PRO A N 1
ATOM 3998 C CA . PRO A 1 502 ? -17.054 7.300 23.077 1.00 88.06 502 PRO A CA 1
ATOM 3999 C C . PRO A 1 502 ? -16.828 5.881 23.609 1.00 88.06 502 PRO A C 1
ATOM 4001 O O . PRO A 1 502 ? -15.736 5.556 24.067 1.00 88.06 502 PRO A O 1
ATOM 4004 N N . SER A 1 503 ? -17.825 5.002 23.466 1.00 86.81 503 SER A N 1
ATOM 4005 C CA . SER A 1 503 ? -17.795 3.627 24.003 1.00 86.81 503 SER A CA 1
ATOM 4006 C C . SER A 1 503 ? -16.673 2.740 23.449 1.00 86.81 503 SER A C 1
ATOM 4008 O O . SER A 1 503 ? -16.451 1.644 23.951 1.00 86.81 503 SER A O 1
ATOM 4010 N N . ALA A 1 504 ? -16.020 3.173 22.368 1.00 90.12 504 ALA A N 1
ATOM 4011 C CA . ALA A 1 504 ? -14.854 2.513 21.790 1.00 90.12 504 ALA A CA 1
ATOM 4012 C C . ALA A 1 504 ? -13.605 2.634 22.680 1.00 90.12 504 ALA A C 1
ATOM 4014 O O . ALA A 1 504 ? -12.693 1.814 22.578 1.00 90.12 504 ALA A O 1
ATOM 4015 N N . LEU A 1 505 ? -13.546 3.676 23.513 1.00 93.94 505 LEU A N 1
ATOM 4016 C CA . LEU A 1 505 ? -12.407 3.990 24.362 1.00 93.94 505 LEU A CA 1
ATOM 4017 C C . LEU A 1 505 ? -12.595 3.403 25.768 1.00 93.94 505 LEU A C 1
ATOM 4019 O O . LEU A 1 505 ? -13.718 3.359 26.272 1.00 93.94 505 LEU A O 1
ATOM 4023 N N . PRO A 1 506 ? -11.507 2.968 26.428 1.00 94.00 506 PRO A N 1
ATOM 4024 C CA . PRO A 1 506 ? -11.579 2.506 27.804 1.00 94.00 506 PRO A CA 1
ATOM 4025 C C . PRO A 1 506 ? -11.946 3.665 28.734 1.00 94.00 506 PRO A C 1
ATOM 4027 O O . PRO A 1 506 ? -11.411 4.769 28.618 1.00 94.00 506 PRO A O 1
ATOM 4030 N N . VAL A 1 507 ? -12.844 3.393 29.676 1.00 93.00 507 VAL A N 1
ATOM 4031 C CA . VAL A 1 507 ? -13.282 4.359 30.684 1.00 93.00 507 VAL A CA 1
ATOM 4032 C C . VAL A 1 507 ? -13.005 3.842 32.087 1.00 93.00 507 VAL A C 1
ATOM 4034 O O . VAL A 1 507 ? -13.121 2.646 32.356 1.00 93.00 507 VAL A O 1
ATOM 4037 N N . THR A 1 508 ? -12.653 4.754 32.983 1.00 90.62 508 THR A N 1
ATOM 4038 C CA . THR A 1 508 ? -12.548 4.507 34.420 1.00 90.62 508 THR A CA 1
ATOM 4039 C C . THR A 1 508 ? -13.938 4.338 35.041 1.00 90.62 508 THR A C 1
ATOM 4041 O O . THR A 1 508 ? -14.964 4.644 34.428 1.00 90.62 508 THR A O 1
ATOM 4044 N N . ALA A 1 509 ? -13.995 3.869 36.291 1.00 88.50 509 ALA A N 1
ATOM 4045 C CA . ALA A 1 509 ? -15.260 3.649 37.001 1.00 88.50 509 ALA A CA 1
ATOM 4046 C C . ALA A 1 509 ? -16.109 4.929 37.178 1.00 88.50 509 ALA A C 1
ATOM 4048 O O . ALA A 1 509 ? -17.328 4.840 37.291 1.00 88.50 509 ALA A O 1
ATOM 4049 N N . ASP A 1 510 ? -15.482 6.109 37.176 1.00 86.25 510 ASP A N 1
ATOM 4050 C CA . ASP A 1 510 ? -16.135 7.425 37.220 1.00 86.25 510 ASP A CA 1
ATOM 4051 C C . ASP A 1 510 ? -16.504 7.977 35.826 1.00 86.25 510 ASP A C 1
ATOM 4053 O O . ASP A 1 510 ? -16.917 9.128 35.707 1.00 86.25 510 ASP A O 1
ATOM 4057 N N . GLY A 1 511 ? -16.386 7.165 34.767 1.00 85.69 511 GLY A N 1
ATOM 4058 C CA . GLY A 1 511 ? -16.836 7.500 33.412 1.00 85.69 511 GLY A CA 1
ATOM 4059 C C . GLY A 1 511 ? -15.891 8.410 32.625 1.00 85.69 511 GLY A C 1
ATOM 4060 O O . GLY A 1 511 ? -16.286 8.962 31.599 1.00 85.69 511 GLY A O 1
ATOM 4061 N N . ARG A 1 512 ? -14.648 8.581 33.085 1.00 87.75 512 ARG A N 1
ATOM 4062 C CA . ARG A 1 512 ? -13.622 9.377 32.397 1.00 87.75 512 ARG A CA 1
ATOM 4063 C C . ARG A 1 512 ? -12.783 8.492 31.482 1.00 87.75 512 ARG A C 1
ATOM 4065 O O . ARG A 1 512 ? -12.705 7.287 31.676 1.00 87.75 512 ARG A O 1
ATOM 4072 N N . LEU A 1 513 ? -12.128 9.087 30.485 1.00 90.81 513 LEU A N 1
ATOM 4073 C CA . LEU A 1 513 ? -11.187 8.359 29.632 1.00 90.81 513 LEU A CA 1
ATOM 4074 C C . LEU A 1 513 ? -10.025 7.811 30.472 1.00 90.81 513 LEU A C 1
ATOM 4076 O O . LEU A 1 513 ? -9.346 8.568 31.169 1.00 90.81 513 LEU A O 1
ATOM 4080 N N . ASP A 1 514 ? -9.782 6.508 30.365 1.00 94.69 514 ASP A N 1
ATOM 4081 C CA . ASP A 1 514 ? -8.743 5.809 31.116 1.00 94.69 514 ASP A CA 1
ATOM 4082 C C . ASP A 1 514 ? -7.361 5.996 30.468 1.00 94.69 514 ASP A C 1
ATOM 4084 O O . ASP A 1 514 ? -6.848 5.155 29.724 1.00 94.69 514 ASP A O 1
ATOM 4088 N N . PHE A 1 515 ? -6.751 7.153 30.733 1.00 90.19 515 PHE A N 1
ATOM 4089 C CA . PHE A 1 515 ? -5.416 7.482 30.230 1.00 90.19 515 PHE A CA 1
ATOM 4090 C C . PHE A 1 515 ? -4.318 6.578 30.789 1.00 90.19 515 PHE A C 1
ATOM 4092 O O . PHE A 1 515 ? -3.300 6.396 30.118 1.00 90.19 515 PHE A O 1
ATOM 4099 N N . GLU A 1 516 ? -4.500 6.013 31.983 1.00 93.94 516 GLU A N 1
ATOM 4100 C CA . GLU A 1 516 ? -3.532 5.078 32.553 1.00 93.94 516 GLU A CA 1
ATOM 4101 C C . GLU A 1 516 ? -3.509 3.789 31.737 1.00 93.94 516 GLU A C 1
ATOM 4103 O O . GLU A 1 516 ? -2.432 3.371 31.303 1.00 93.94 516 GLU A O 1
ATOM 4108 N N . ARG A 1 517 ? -4.682 3.232 31.411 1.00 95.69 517 ARG A N 1
ATOM 4109 C CA . ARG A 1 517 ? -4.794 2.042 30.558 1.00 95.69 517 ARG A CA 1
ATOM 4110 C C . ARG A 1 517 ? -4.293 2.295 29.138 1.00 95.69 517 ARG A C 1
ATOM 4112 O O . ARG A 1 517 ? -3.560 1.467 28.602 1.00 95.69 517 ARG A O 1
ATOM 4119 N N . LEU A 1 518 ? -4.604 3.446 28.531 1.00 95.75 518 LEU A N 1
ATOM 4120 C CA . LEU A 1 518 ? -4.053 3.802 27.212 1.00 95.75 518 LEU A CA 1
ATOM 4121 C C . LEU A 1 518 ? -2.521 3.956 27.243 1.00 95.75 518 LEU A C 1
ATOM 4123 O O . LEU A 1 518 ? -1.827 3.518 26.323 1.00 95.75 518 LEU A O 1
ATOM 4127 N N . SER A 1 519 ? -1.978 4.558 28.304 1.00 95.56 519 SER A N 1
ATOM 4128 C CA . SER A 1 519 ? -0.531 4.718 28.490 1.00 95.56 519 SER A CA 1
ATOM 4129 C C . SER A 1 519 ? 0.167 3.376 28.713 1.00 95.56 519 SER A C 1
ATOM 4131 O O . SER A 1 519 ? 1.253 3.156 28.175 1.00 95.56 519 SER A O 1
ATOM 4133 N N . ASP A 1 520 ? -0.456 2.462 29.456 1.00 97.38 520 ASP A N 1
ATOM 4134 C CA . ASP A 1 520 ? 0.042 1.103 29.658 1.00 97.38 520 ASP A CA 1
ATOM 4135 C C . ASP A 1 520 ? 0.081 0.302 28.345 1.00 97.38 520 ASP A C 1
ATOM 4137 O O . ASP A 1 520 ? 1.125 -0.258 28.002 1.00 97.38 520 ASP A O 1
ATOM 4141 N N . LEU A 1 521 ? -0.995 0.340 27.548 1.00 97.50 521 LEU A N 1
ATOM 4142 C CA . LEU A 1 521 ? -1.020 -0.274 26.213 1.00 97.50 521 LEU A CA 1
ATOM 4143 C C . LEU A 1 521 ? 0.120 0.251 25.332 1.00 97.50 521 LEU A C 1
ATOM 4145 O O . LEU A 1 521 ? 0.854 -0.541 24.744 1.00 97.50 521 LEU A O 1
ATOM 4149 N N . TRP A 1 522 ? 0.322 1.572 25.308 1.00 96.88 522 TRP A N 1
ATOM 4150 C CA . TRP A 1 522 ? 1.398 2.211 24.545 1.00 96.88 522 TRP A CA 1
ATOM 4151 C C . TRP A 1 522 ? 2.805 1.781 24.980 1.00 96.88 522 TRP A C 1
ATOM 4153 O O . TRP A 1 522 ? 3.710 1.625 24.152 1.00 96.88 522 TRP A O 1
ATOM 4163 N N . LYS A 1 523 ? 3.020 1.602 26.289 1.00 96.62 523 LYS A N 1
ATOM 4164 C CA . LYS A 1 523 ? 4.295 1.106 26.830 1.00 96.62 523 LYS A CA 1
ATOM 4165 C C . LYS A 1 523 ? 4.547 -0.344 26.420 1.00 96.62 523 LYS A C 1
ATOM 4167 O O . LYS A 1 523 ? 5.693 -0.694 26.154 1.00 96.62 523 LYS A O 1
ATOM 4172 N N . ARG A 1 524 ? 3.486 -1.151 26.326 1.00 95.88 524 ARG A N 1
ATOM 4173 C CA . ARG A 1 524 ? 3.513 -2.557 25.894 1.00 95.88 524 ARG A CA 1
ATOM 4174 C C . ARG A 1 524 ? 3.404 -2.748 24.378 1.00 95.88 524 ARG A C 1
ATOM 4176 O O . ARG A 1 524 ? 3.245 -3.885 23.936 1.00 95.88 524 ARG A O 1
ATOM 4183 N N . ARG A 1 525 ? 3.477 -1.673 23.584 1.00 95.88 525 ARG A N 1
ATOM 4184 C CA . ARG A 1 525 ? 3.434 -1.779 22.122 1.00 95.88 525 ARG A CA 1
ATOM 4185 C C . ARG A 1 525 ? 4.547 -2.660 21.591 1.00 95.88 525 ARG A C 1
ATOM 4187 O O . ARG A 1 525 ? 5.652 -2.662 22.135 1.00 95.88 525 ARG A O 1
ATOM 4194 N N . ASP A 1 526 ? 4.258 -3.370 20.511 1.00 95.62 526 ASP A N 1
ATOM 4195 C CA . ASP A 1 526 ? 5.266 -4.169 19.839 1.00 95.62 526 ASP A CA 1
ATOM 4196 C C . ASP A 1 526 ? 6.316 -3.250 19.199 1.00 95.62 526 ASP A C 1
ATOM 4198 O O . ASP A 1 526 ? 6.021 -2.460 18.294 1.00 95.62 526 ASP A O 1
ATOM 4202 N N . GLN A 1 527 ? 7.529 -3.323 19.744 1.00 91.88 527 GLN A N 1
ATOM 4203 C CA . GLN A 1 527 ? 8.703 -2.565 19.308 1.00 91.88 527 GLN A CA 1
ATOM 4204 C C . GLN A 1 527 ? 9.683 -3.436 18.522 1.00 91.88 527 GLN A C 1
ATOM 4206 O O . GLN A 1 527 ? 10.798 -3.002 18.251 1.00 91.88 527 GLN A O 1
ATOM 4211 N N . ARG A 1 528 ? 9.306 -4.672 18.160 1.00 92.00 528 ARG A N 1
ATOM 4212 C CA . ARG A 1 528 ? 10.118 -5.435 17.213 1.00 92.00 528 ARG A CA 1
ATOM 4213 C C . ARG A 1 528 ? 10.227 -4.647 15.903 1.00 92.00 528 ARG A C 1
ATOM 4215 O O . ARG A 1 528 ? 9.202 -4.129 15.450 1.00 92.00 528 ARG A O 1
ATOM 4222 N N . PRO A 1 529 ? 11.424 -4.570 15.297 1.00 88.69 529 PRO A N 1
ATOM 4223 C CA . PRO A 1 529 ? 11.607 -3.874 14.034 1.00 88.69 529 PRO A CA 1
ATOM 4224 C C . PRO A 1 529 ? 10.638 -4.393 12.975 1.00 88.69 529 PRO A C 1
ATOM 4226 O O . PRO A 1 529 ? 10.442 -5.601 12.820 1.00 88.69 529 PRO A O 1
ATOM 4229 N N . VAL A 1 530 ? 10.012 -3.460 12.271 1.00 91.00 530 VAL A N 1
ATOM 4230 C CA . VAL A 1 530 ? 9.221 -3.723 11.078 1.00 91.00 530 VAL A CA 1
ATOM 4231 C C . VAL A 1 530 ? 9.844 -2.893 9.979 1.00 91.00 530 VAL A C 1
ATOM 4233 O O . VAL A 1 530 ? 9.946 -1.684 10.111 1.00 91.00 530 VAL A O 1
ATOM 4236 N N . GLU A 1 531 ? 10.247 -3.542 8.904 1.00 90.88 531 GLU A N 1
ATOM 4237 C CA . GLU A 1 531 ? 10.680 -2.867 7.691 1.00 90.88 531 GLU A CA 1
ATOM 4238 C C . GLU A 1 531 ? 9.784 -3.333 6.542 1.00 90.88 531 GLU A C 1
ATOM 4240 O O . GLU A 1 531 ? 9.700 -4.528 6.228 1.00 90.88 531 GLU A O 1
ATOM 4245 N N . ILE A 1 532 ? 9.054 -2.381 5.963 1.00 88.88 532 ILE A N 1
ATOM 4246 C CA . ILE A 1 532 ? 8.323 -2.541 4.707 1.00 88.88 532 ILE A CA 1
ATOM 4247 C C . ILE A 1 532 ? 8.873 -1.469 3.759 1.00 88.88 532 ILE A C 1
ATOM 4249 O O . ILE A 1 532 ? 8.521 -0.297 3.939 1.00 88.88 532 ILE A O 1
ATOM 4253 N N . PRO A 1 533 ? 9.741 -1.857 2.805 1.00 81.38 533 PRO A N 1
ATOM 4254 C CA . PRO A 1 533 ? 10.337 -0.922 1.854 1.00 81.38 533 PRO A CA 1
ATOM 4255 C C . PRO A 1 533 ? 9.286 -0.403 0.865 1.00 81.38 533 PRO A C 1
ATOM 4257 O O . PRO A 1 533 ? 8.144 -0.859 0.880 1.00 81.38 533 PRO A O 1
ATOM 4260 N N . GLU A 1 534 ? 9.662 0.529 -0.005 1.00 65.50 534 GLU A N 1
ATOM 4261 C CA . GLU A 1 534 ? 8.788 1.008 -1.090 1.00 65.50 534 GLU A CA 1
ATOM 4262 C C . GLU A 1 534 ? 8.595 0.001 -2.253 1.00 65.50 534 GLU A C 1
ATOM 4264 O O . GLU A 1 534 ? 9.521 -0.776 -2.623 1.00 65.50 534 GLU A O 1
#

Sequence (534 aa):
MVDPDWDRDRRARGIADDSVTPPVVDRRIVMTTGSHHQQTYWVASRWGYELLQFPWEFHIAEKMWFPTEDAELREESDERYSGHWNSSCIHCHSVAPNPGFLEPGSTRIRSNTADVEFVIPGMGRASTDTLRPATAALYSEVAELGISCEACHGPAAAHVAHHRNPARRLISRLRDAPDPTIVNPRRLDHVRSSQICGRCHALKMPHQKEKLLRERDPFRPGDDLEDHYRVVGFDDPVHQEMSRQGSHLYWNDGSCRLGGREFLGQIASKCYTQGKMQCLSCHAMHDSDPNDQLTVEMRGDRACLQCHTGFTGSRLTQHTHHAGSSTGSRCYNCHMPHTSYALFTAIRIHRIKSPEVLPVRHAAQPNACNLCHLDKSLEWTNKRMARWYGRKPTQLDEEERELAAGVLWMLRGDAAQRAIAAWHTGWEPARQATGGSDWAVPLLARLLEDTYSAVRFIAWQNLKALPGYEELEYNFVGPKPRRSAAMESVIGDWRSGRTDIPSALPVTADGRLDFERLSDLWKRRDQRPVEIPE

Radius of gyration: 25.85 Å; Cα contacts (8 Å, |Δi|>4): 957; chains: 1; bounding box: 71×47×85 Å